Protein AF-0000000078663277 (afdb_homodimer)

Nearest PDB structures (foldseek):
  4ivn-assembly1_A  TM=9.459E-01  e=1.682E-20  Vibrio vulnificus YJ016
  4ivn-assembly1_B  TM=9.449E-01  e=7.592E-20  Vibrio vulnificus YJ016
  8k3b-assembly1_A  TM=6.943E-01  e=2.162E-20  Pseudomonas aeruginosa
  7en7-assembly1_A  TM=9.445E-01  e=4.829E-14  Escherichia coli K-12
  7en6-assembly1_C  TM=9.580E-01  e=7.653E-13  Escherichia coli

Organism: Novosphingobium aromaticivorans (strain ATCC 700278 / DSM 12444 / CCUG 56034 / CIP 105152 / NBRC 16084 / F199) (NCBI:txid279238)

Radius of gyration: 26.11 Å; Cα contacts (8 Å, |Δi|>4): 1092; chains: 2; bounding box: 52×94×84 Å

Solvent-accessible surface area (backbone atoms only — not comparable to full-atom values): 29978 Å² total; per-residue (Å²): 133,85,82,76,79,77,76,73,76,67,78,66,75,58,61,64,48,84,60,42,62,59,52,47,63,70,45,42,87,79,44,53,74,69,44,32,48,49,45,52,48,45,68,73,36,45,73,57,49,32,57,46,40,65,46,43,52,14,58,75,59,73,49,48,56,65,54,50,36,49,42,27,41,74,73,63,28,80,15,48,37,34,48,30,50,20,44,29,69,70,72,45,60,63,50,31,61,69,36,70,87,53,53,80,82,54,46,60,54,52,43,43,51,52,46,45,51,48,42,40,47,16,38,54,45,13,58,76,60,40,48,44,67,39,52,50,50,47,39,53,48,52,71,70,24,75,33,36,41,30,34,16,51,79,86,28,24,36,56,28,49,46,48,34,53,52,38,48,45,46,68,43,56,58,45,64,40,61,50,64,68,55,30,41,55,55,19,54,67,38,28,72,49,26,19,34,44,37,41,34,61,73,28,40,42,49,59,62,37,50,22,42,39,36,18,36,75,35,42,20,48,28,35,29,40,26,41,64,76,54,32,68,35,59,82,41,39,79,32,65,47,36,29,33,39,79,54,33,45,59,31,94,76,44,74,40,41,53,47,29,49,51,45,53,49,49,25,49,52,40,47,42,30,53,75,41,39,70,62,14,45,51,34,38,52,52,50,48,52,64,50,32,76,50,34,79,132,86,80,75,79,77,76,73,75,67,78,66,76,55,58,64,48,83,59,42,64,60,52,45,62,71,46,41,85,79,44,54,72,67,43,33,48,48,47,51,47,44,65,76,36,45,72,57,50,28,45,46,41,64,46,44,52,14,58,75,59,73,48,47,56,67,53,50,36,50,42,27,42,74,75,63,28,79,15,47,38,33,49,28,48,20,45,34,69,72,73,45,62,65,48,34,63,69,37,80,85,53,56,79,81,55,48,60,54,51,44,42,51,53,45,46,49,48,42,39,49,15,40,54,45,13,59,75,61,42,49,45,68,41,52,50,51,47,41,53,48,52,70,70,24,75,34,35,42,28,34,16,51,78,86,27,25,36,54,29,50,46,51,33,55,52,39,47,44,44,66,43,54,58,47,65,39,61,49,62,69,57,30,41,55,54,19,53,66,38,28,72,49,26,18,34,42,36,41,33,62,73,27,38,42,49,60,62,37,50,21,42,39,36,16,35,74,36,44,21,48,27,36,30,39,26,41,65,75,55,33,68,35,59,82,39,38,78,30,66,47,36,29,35,44,80,48,44,40,64,28,96,71,42,74,40,41,54,48,29,49,51,45,53,46,50,26,50,51,42,48,44,32,53,74,41,39,70,62,15,44,51,34,37,52,52,50,48,53,63,51,31,75,51,35,78

Structure (mmCIF, N/CA/C/O backbone):
data_AF-0000000078663277-model_v1
#
loop_
_entity.id
_entity.type
_entity.pdbx_description
1 polymer 'Transcriptional regulator, RpiR family'
#
loop_
_atom_site.group_PDB
_atom_site.id
_atom_site.type_symbol
_atom_site.label_atom_id
_atom_site.label_alt_id
_atom_site.label_comp_id
_atom_site.label_asym_id
_atom_site.label_entity_id
_atom_site.label_seq_id
_atom_site.pdbx_PDB_ins_code
_atom_site.Cartn_x
_atom_site.Cartn_y
_atom_site.Cartn_z
_atom_site.occupancy
_atom_site.B_iso_or_equiv
_atom_site.auth_seq_id
_atom_site.auth_comp_id
_atom_site.auth_asym_id
_atom_site.auth_atom_id
_atom_site.pdbx_PDB_model_num
ATOM 1 N N . MET A 1 1 ? 18.375 -52.562 22.281 1 30.2 1 MET A N 1
ATOM 2 C CA . MET A 1 1 ? 17.562 -52.25 21.109 1 30.2 1 MET A CA 1
ATOM 3 C C . MET A 1 1 ? 18.141 -51.062 20.344 1 30.2 1 MET A C 1
ATOM 5 O O . MET A 1 1 ? 18.422 -50 20.938 1 30.2 1 MET A O 1
ATOM 9 N N . PRO A 1 2 ? 18.781 -51.188 19.109 1 35.78 2 PRO A N 1
ATOM 10 C CA . PRO A 1 2 ? 19.547 -50.188 18.359 1 35.78 2 PRO A CA 1
ATOM 11 C C . PRO A 1 2 ? 18.688 -49 17.938 1 35.78 2 PRO A C 1
ATOM 13 O O . PRO A 1 2 ? 17.469 -49.125 17.781 1 35.78 2 PRO A O 1
ATOM 16 N N . SER A 1 3 ? 19.016 -47.75 18.422 1 39.09 3 SER A N 1
ATOM 17 C CA . SER A 1 3 ? 18.406 -46.469 18.156 1 39.09 3 SER A CA 1
ATOM 18 C C . SER A 1 3 ? 18.297 -46.219 16.656 1 39.09 3 SER A C 1
ATOM 20 O O . SER A 1 3 ? 19.266 -46.375 15.914 1 39.09 3 SER A O 1
ATOM 22 N N . SER A 1 4 ? 17.109 -46.438 16.031 1 37.72 4 SER A N 1
ATOM 23 C CA . SER A 1 4 ? 16.797 -46.219 14.625 1 37.72 4 SER A CA 1
ATOM 24 C C . SER A 1 4 ? 17.234 -44.844 14.172 1 37.72 4 SER A C 1
ATOM 26 O O . SER A 1 4 ? 16.953 -43.844 14.844 1 37.72 4 SER A O 1
ATOM 28 N N . PRO A 1 5 ? 18.25 -44.688 13.258 1 37.78 5 PRO A N 1
ATOM 29 C CA . PRO A 1 5 ? 18.75 -43.406 12.758 1 37.78 5 PRO A CA 1
ATOM 30 C C . PRO A 1 5 ? 17.625 -42.531 12.18 1 37.78 5 PRO A C 1
ATOM 32 O O . PRO A 1 5 ? 16.719 -43.062 11.523 1 37.78 5 PRO A O 1
ATOM 35 N N . GLN A 1 6 ? 17.125 -41.5 12.891 1 34.06 6 GLN A N 1
ATOM 36 C CA . GLN A 1 6 ? 16.234 -40.469 12.383 1 34.06 6 GLN A CA 1
ATOM 37 C C . GLN A 1 6 ? 16.719 -39.938 11.039 1 34.06 6 GLN A C 1
ATOM 39 O O . GLN A 1 6 ? 17.828 -39.406 10.938 1 34.06 6 GLN A O 1
ATOM 44 N N . SER A 1 7 ? 16.391 -40.594 9.914 1 33.47 7 SER A N 1
ATOM 45 C CA . SER A 1 7 ? 16.609 -40.031 8.586 1 33.47 7 SER A CA 1
ATOM 46 C C . SER A 1 7 ? 16.25 -38.562 8.531 1 33.47 7 SER A C 1
ATOM 48 O O . SER A 1 7 ? 15.109 -38.156 8.812 1 33.47 7 SER A O 1
ATOM 50 N N . SER A 1 8 ? 17.141 -37.656 8.836 1 34.34 8 SER A N 1
ATOM 51 C CA . SER A 1 8 ? 17.031 -36.25 8.547 1 34.34 8 SER A CA 1
ATOM 52 C C . SER A 1 8 ? 16.547 -36 7.117 1 34.34 8 SER A C 1
ATOM 54 O O . SER A 1 8 ? 17.25 -36.312 6.156 1 34.34 8 SER A O 1
ATOM 56 N N . VAL A 1 9 ? 15.344 -36.25 6.844 1 35.38 9 VAL A N 1
ATOM 57 C CA . VAL A 1 9 ? 14.773 -35.719 5.617 1 35.38 9 VAL A CA 1
ATOM 58 C C . VAL A 1 9 ? 15.352 -34.312 5.355 1 35.38 9 VAL A C 1
ATOM 60 O O . VAL A 1 9 ? 15.016 -33.344 6.055 1 35.38 9 VAL A O 1
ATOM 63 N N . THR A 1 10 ? 16.594 -34.156 5.082 1 33.97 10 THR A N 1
ATOM 64 C CA . THR A 1 10 ? 17.094 -32.906 4.516 1 33.97 10 THR A CA 1
ATOM 65 C C . THR A 1 10 ? 16.141 -32.375 3.439 1 33.97 10 THR A C 1
ATOM 67 O O . THR A 1 10 ? 15.984 -33 2.389 1 33.97 10 THR A O 1
ATOM 70 N N . GLU A 1 11 ? 15 -31.906 3.732 1 40.53 11 GLU A N 1
ATOM 71 C CA . GLU A 1 11 ? 14.266 -31.109 2.752 1 40.53 11 GLU A CA 1
ATOM 72 C C . GLU A 1 11 ? 15.211 -30.359 1.823 1 40.53 11 GLU A C 1
ATOM 74 O O . GLU A 1 11 ? 15.859 -29.391 2.234 1 40.53 11 GLU A O 1
ATOM 79 N N . THR A 1 12 ? 16.062 -31.031 1.126 1 40.34 12 THR A N 1
ATOM 80 C CA . THR A 1 12 ? 16.984 -30.469 0.141 1 40.34 12 THR A CA 1
ATOM 81 C C . THR A 1 12 ? 16.344 -29.328 -0.63 1 40.34 12 THR A C 1
ATOM 83 O O . THR A 1 12 ? 15.281 -29.516 -1.242 1 40.34 12 THR A O 1
ATOM 86 N N . ALA A 1 13 ? 16.469 -28.156 -0.242 1 49.16 13 ALA A N 1
ATOM 87 C CA . ALA A 1 13 ? 16.156 -26.938 -0.988 1 49.16 13 ALA A CA 1
ATOM 88 C C . ALA A 1 13 ? 16.375 -27.141 -2.484 1 49.16 13 ALA A C 1
ATOM 90 O O . ALA A 1 13 ? 17.516 -27.375 -2.924 1 49.16 13 ALA A O 1
ATOM 91 N N . HIS A 1 14 ? 15.492 -27.688 -3.174 1 57.72 14 HIS A N 1
ATOM 92 C CA . HIS A 1 14 ? 15.648 -27.797 -4.621 1 57.72 14 HIS A CA 1
ATOM 93 C C . HIS A 1 14 ? 15.961 -26.438 -5.246 1 57.72 14 HIS A C 1
ATOM 95 O O . HIS A 1 14 ? 15.219 -25.469 -5.055 1 57.72 14 HIS A O 1
ATOM 101 N N . LEU A 1 15 ? 17.219 -26.109 -5.324 1 60.31 15 LEU A N 1
ATOM 102 C CA . LEU A 1 15 ? 17.75 -24.922 -5.992 1 60.31 15 LEU A CA 1
ATOM 103 C C . LEU A 1 15 ? 17.344 -24.891 -7.461 1 60.31 15 LEU A C 1
ATOM 105 O O . LEU A 1 15 ? 17.156 -25.953 -8.078 1 60.31 15 LEU A O 1
ATOM 109 N N . PRO A 1 16 ? 17.031 -23.641 -7.898 1 65.81 16 PRO A N 1
ATOM 110 C CA . PRO A 1 16 ? 16.875 -23.562 -9.352 1 65.81 16 PRO A CA 1
ATOM 111 C C . PRO A 1 16 ? 18.016 -24.234 -10.109 1 65.81 16 PRO A C 1
ATOM 113 O O . PRO A 1 16 ? 19.141 -24.312 -9.602 1 65.81 16 PRO A O 1
ATOM 116 N N . VAL A 1 17 ? 17.641 -25.016 -11.086 1 69.19 17 VAL A N 1
ATOM 117 C CA . VAL A 1 17 ? 18.625 -25.75 -11.859 1 69.19 17 VAL A CA 1
ATOM 118 C C . VAL A 1 17 ? 19.094 -24.922 -13.047 1 69.19 17 VAL A C 1
ATOM 120 O O . VAL A 1 17 ? 18.297 -24.203 -13.648 1 69.19 17 VAL A O 1
ATOM 123 N N . GLU A 1 18 ? 20.359 -24.922 -13.172 1 76.31 18 GLU A N 1
ATOM 124 C CA . GLU A 1 18 ? 20.906 -24.328 -14.391 1 76.31 18 GLU A CA 1
ATOM 125 C C . GLU A 1 18 ? 20.547 -25.156 -15.625 1 76.31 18 GLU A C 1
ATOM 127 O O . GLU A 1 18 ? 20.453 -26.391 -15.547 1 76.31 18 GLU A O 1
ATOM 132 N N . ASN A 1 19 ? 20.156 -24.531 -16.719 1 81.5 19 ASN A N 1
ATOM 133 C CA . ASN A 1 19 ? 19.906 -25.172 -18 1 81.5 19 ASN A CA 1
ATOM 134 C C . ASN A 1 19 ? 18.625 -26.016 -17.984 1 81.5 19 ASN A C 1
ATOM 136 O O . ASN A 1 19 ? 18.641 -27.172 -18.359 1 81.5 19 ASN A O 1
ATOM 140 N N . ALA A 1 20 ? 17.625 -25.422 -17.375 1 85.81 20 ALA A N 1
ATOM 141 C CA . ALA A 1 20 ? 16.344 -26.109 -17.25 1 85.81 20 ALA A CA 1
ATOM 142 C C . ALA A 1 20 ? 15.812 -26.531 -18.625 1 85.81 20 ALA A C 1
ATOM 144 O O . ALA A 1 20 ? 15.344 -27.656 -18.797 1 85.81 20 ALA A O 1
ATOM 145 N N . LEU A 1 21 ? 15.945 -25.703 -19.547 1 88.56 21 LEU A N 1
ATOM 146 C CA . LEU A 1 21 ? 15.43 -26 -20.875 1 88.56 21 LEU A CA 1
ATOM 147 C C . LEU A 1 21 ? 16.141 -27.188 -21.5 1 88.56 21 LEU A C 1
ATOM 149 O O . LEU A 1 21 ? 15.508 -28.078 -22.078 1 88.56 21 LEU A O 1
ATOM 153 N N . THR A 1 22 ? 17.469 -27.203 -21.297 1 86.5 22 THR A N 1
ATOM 154 C CA . THR A 1 22 ? 18.266 -28.297 -21.828 1 86.5 22 THR A CA 1
ATOM 155 C C . THR A 1 22 ? 17.891 -29.609 -21.141 1 86.5 22 THR A C 1
ATOM 157 O O . THR A 1 22 ? 17.781 -30.656 -21.797 1 86.5 22 THR A O 1
ATOM 160 N N . ARG A 1 23 ? 17.656 -29.516 -19.875 1 85.94 23 ARG A N 1
ATOM 161 C CA . ARG A 1 23 ? 17.281 -30.688 -19.094 1 85.94 23 ARG A CA 1
ATOM 162 C C . ARG A 1 23 ? 15.93 -31.234 -19.562 1 85.94 23 ARG A C 1
ATOM 164 O O . ARG A 1 23 ? 15.75 -32.438 -19.688 1 85.94 23 ARG A O 1
ATOM 171 N N . ILE A 1 24 ? 15.031 -30.359 -19.844 1 90.75 24 ILE A N 1
ATOM 172 C CA . ILE A 1 24 ? 13.688 -30.75 -20.281 1 90.75 24 ILE A CA 1
ATOM 173 C C . ILE A 1 24 ? 1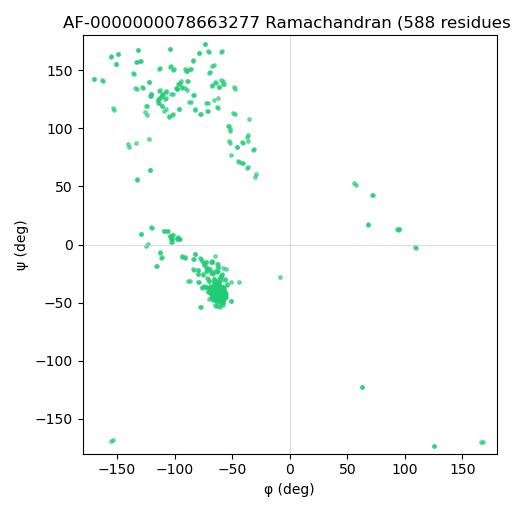3.758 -31.391 -21.656 1 90.75 24 ILE A C 1
ATOM 175 O O . ILE A 1 24 ? 13.156 -32.438 -21.906 1 90.75 24 ILE A O 1
ATOM 179 N N . ARG A 1 25 ? 14.523 -30.859 -22.516 1 89.19 25 ARG A N 1
ATOM 180 C CA . ARG A 1 25 ? 14.672 -31.375 -23.875 1 89.19 25 ARG A CA 1
ATOM 181 C C . ARG A 1 25 ? 15.281 -32.781 -23.875 1 89.19 25 ARG A C 1
ATOM 183 O O . ARG A 1 25 ? 14.875 -33.625 -24.656 1 89.19 25 ARG A O 1
ATOM 190 N N . SER A 1 26 ? 16.219 -32.938 -22.969 1 86.94 26 SER A N 1
ATOM 191 C CA . SER A 1 26 ? 16.922 -34.219 -22.875 1 86.94 26 SER A CA 1
ATOM 192 C C . SER A 1 26 ? 16.016 -35.312 -22.312 1 86.94 26 SER A C 1
ATOM 194 O O . SER A 1 26 ? 16.156 -36.469 -22.672 1 86.94 26 SER A O 1
ATOM 196 N N . ALA A 1 27 ? 15.133 -34.906 -21.516 1 87 27 ALA A N 1
ATOM 197 C CA . ALA A 1 27 ? 14.289 -35.875 -20.812 1 87 27 ALA A CA 1
ATOM 198 C C . ALA A 1 27 ? 13.016 -36.188 -21.609 1 87 27 ALA A C 1
ATOM 200 O O . ALA A 1 27 ? 12.32 -37.156 -21.359 1 87 27 ALA A O 1
ATOM 201 N N . LEU A 1 28 ? 12.711 -35.438 -22.625 1 87.25 28 LEU A N 1
ATOM 202 C CA . LEU A 1 28 ? 11.453 -35.438 -23.359 1 87.25 28 LEU A CA 1
ATOM 203 C C . LEU A 1 28 ? 11.148 -36.812 -23.922 1 87.25 28 LEU A C 1
ATOM 205 O O . LEU A 1 28 ? 10.039 -37.312 -23.766 1 87.25 28 LEU A O 1
ATOM 209 N N . PRO A 1 29 ? 12.133 -37.625 -24.391 1 84.94 29 PRO A N 1
ATOM 210 C CA . PRO A 1 29 ? 11.852 -38.938 -25.016 1 84.94 29 PRO A CA 1
ATOM 211 C C . PRO A 1 29 ? 11.398 -39.969 -24 1 84.94 29 PRO A C 1
ATOM 213 O O . PRO A 1 29 ? 10.75 -40.969 -24.375 1 84.94 29 PRO A O 1
ATOM 216 N N . GLN A 1 30 ? 11.68 -39.781 -22.75 1 89.31 30 GLN A N 1
ATOM 217 C CA . GLN A 1 30 ? 11.398 -40.781 -21.734 1 89.31 30 GLN A CA 1
ATOM 218 C C . GLN A 1 30 ? 10.156 -40.406 -20.922 1 89.31 30 GLN A C 1
ATOM 220 O O . GLN A 1 30 ? 9.734 -41.156 -20.031 1 89.31 30 GLN A O 1
ATOM 225 N N . MET A 1 31 ? 9.492 -39.344 -21.328 1 89.69 31 MET A N 1
ATOM 226 C CA . MET A 1 31 ? 8.391 -38.844 -20.516 1 89.69 31 MET A CA 1
ATOM 227 C C . MET A 1 31 ? 7.07 -39.469 -20.922 1 89.69 31 MET A C 1
ATOM 229 O O . MET A 1 31 ? 6.91 -39.938 -22.062 1 89.69 31 MET A O 1
ATOM 233 N N . SER A 1 32 ? 6.195 -39.562 -19.906 1 91.31 32 SER A N 1
ATOM 234 C CA . SER A 1 32 ? 4.82 -39.969 -20.203 1 91.31 32 SER A CA 1
ATOM 235 C C . SER A 1 32 ? 4.164 -39 -21.172 1 91.31 32 SER A C 1
ATOM 237 O O . SER A 1 32 ? 4.699 -37.906 -21.438 1 91.31 32 SER A O 1
ATOM 239 N N . LYS A 1 33 ? 3.045 -39.406 -21.734 1 91.69 33 LYS A N 1
ATOM 240 C CA . LYS A 1 33 ? 2.336 -38.594 -22.703 1 91.69 33 LYS A CA 1
ATOM 241 C C . LYS A 1 33 ? 1.997 -37.219 -22.125 1 91.69 33 LYS A C 1
ATOM 243 O O . LYS A 1 33 ? 2.221 -36.188 -22.766 1 91.69 33 LYS A O 1
ATOM 248 N N . THR A 1 34 ? 1.511 -37.25 -20.953 1 92.69 34 THR A N 1
ATOM 249 C CA . THR A 1 34 ? 1.124 -36 -20.312 1 92.69 34 THR A CA 1
ATOM 250 C C . THR A 1 34 ? 2.352 -35.125 -20.016 1 92.69 34 THR A C 1
ATOM 252 O O . THR A 1 34 ? 2.346 -33.906 -20.25 1 92.69 34 THR A O 1
ATOM 255 N N . ALA A 1 35 ? 3.357 -35.75 -19.484 1 93.69 35 ALA A N 1
ATOM 256 C CA . ALA A 1 35 ? 4.59 -35.031 -19.188 1 93.69 35 ALA A CA 1
ATOM 257 C C . ALA A 1 35 ? 5.219 -34.438 -20.453 1 93.69 35 ALA A C 1
ATOM 259 O O . ALA A 1 35 ? 5.773 -33.344 -20.438 1 93.69 35 ALA A O 1
ATOM 260 N N . ALA A 1 36 ? 5.125 -35.156 -21.531 1 93.44 36 ALA A N 1
ATOM 261 C CA . ALA A 1 36 ? 5.684 -34.719 -22.812 1 93.44 36 ALA A CA 1
ATOM 262 C C . ALA A 1 36 ? 4.945 -33.5 -23.328 1 93.44 36 ALA A C 1
ATOM 264 O O . ALA A 1 36 ? 5.559 -32.594 -23.922 1 93.44 36 ALA A O 1
ATOM 265 N N . LYS A 1 37 ? 3.713 -33.5 -23.141 1 94.62 37 LYS A N 1
ATOM 266 C CA . LYS A 1 37 ? 2.912 -32.344 -23.547 1 94.62 37 LYS A CA 1
ATOM 267 C C . LYS A 1 37 ? 3.307 -31.094 -22.766 1 94.62 37 LYS A C 1
ATOM 269 O O . LYS A 1 37 ? 3.438 -30.016 -23.328 1 94.62 37 LYS A O 1
ATOM 274 N N . ILE A 1 38 ? 3.441 -31.25 -21.469 1 95.81 38 ILE A N 1
ATOM 275 C CA . ILE A 1 38 ? 3.859 -30.141 -20.609 1 95.81 38 ILE A CA 1
ATOM 276 C C . ILE A 1 38 ? 5.246 -29.656 -21.031 1 95.81 38 ILE A C 1
ATOM 278 O O . ILE A 1 38 ? 5.449 -28.469 -21.25 1 95.81 38 ILE A O 1
ATOM 282 N N . ALA A 1 39 ? 6.164 -30.625 -21.203 1 94.19 39 ALA A N 1
ATOM 283 C CA . ALA A 1 39 ? 7.547 -30.328 -21.562 1 94.19 39 ALA A CA 1
ATOM 284 C C . ALA A 1 39 ? 7.613 -29.594 -22.906 1 94.19 39 ALA A C 1
ATOM 286 O O . ALA A 1 39 ? 8.359 -28.625 -23.047 1 94.19 39 ALA A O 1
ATOM 287 N N . ALA A 1 40 ? 6.863 -30.047 -23.875 1 93.69 40 ALA A N 1
ATOM 288 C CA . ALA A 1 40 ? 6.863 -29.453 -25.203 1 93.69 40 ALA A CA 1
ATOM 289 C C . ALA A 1 40 ? 6.434 -27.984 -25.141 1 93.69 40 ALA A C 1
ATOM 291 O O . ALA A 1 40 ? 7.055 -27.125 -25.766 1 93.69 40 ALA A O 1
ATOM 292 N N . TYR A 1 41 ? 5.457 -27.719 -24.391 1 94.81 41 TYR A N 1
ATOM 293 C CA . TYR A 1 41 ? 4.98 -26.344 -24.281 1 94.81 41 TYR A CA 1
ATOM 294 C C . TYR A 1 41 ? 6.008 -25.469 -23.562 1 94.81 41 TYR A C 1
ATOM 296 O O . TYR A 1 41 ? 6.258 -24.328 -23.984 1 94.81 41 TYR A O 1
ATOM 304 N N . VAL A 1 42 ? 6.531 -25.938 -22.484 1 94.31 42 VAL A N 1
ATOM 305 C CA . VAL A 1 42 ? 7.508 -25.203 -21.688 1 94.31 42 VAL A CA 1
ATOM 306 C C . VAL A 1 42 ? 8.703 -24.828 -22.562 1 94.31 42 VAL A C 1
ATOM 308 O O . VAL A 1 42 ? 9.188 -23.703 -22.531 1 94.31 42 VAL A O 1
ATOM 311 N N . VAL A 1 43 ? 9.156 -25.781 -23.359 1 92.25 43 VAL A N 1
ATOM 312 C CA . VAL A 1 43 ? 10.336 -25.578 -24.203 1 92.25 43 VAL A CA 1
ATOM 313 C C . VAL A 1 43 ? 10.008 -24.594 -25.328 1 92.25 43 VAL A C 1
ATOM 315 O O . VAL A 1 43 ? 10.836 -23.75 -25.688 1 92.25 43 VAL A O 1
ATOM 318 N N . GLU A 1 44 ? 8.82 -24.656 -25.859 1 92.62 44 GLU A N 1
ATOM 319 C CA . GLU A 1 44 ? 8.422 -23.828 -27 1 92.62 44 GLU A CA 1
ATOM 320 C C . GLU A 1 44 ? 8.062 -22.422 -26.547 1 92.62 44 GLU A C 1
ATOM 322 O O . GLU A 1 44 ? 8.242 -21.453 -27.297 1 92.62 44 GLU A O 1
ATOM 327 N N . HIS A 1 45 ? 7.512 -22.281 -25.312 1 92.88 45 HIS A N 1
ATOM 328 C CA . HIS A 1 45 ? 7.016 -20.984 -24.844 1 92.88 45 HIS A CA 1
ATOM 329 C C . HIS A 1 45 ? 7.52 -20.672 -23.438 1 92.88 45 HIS A C 1
ATOM 331 O O . HIS A 1 45 ? 6.727 -20.375 -22.547 1 92.88 45 HIS A O 1
ATOM 337 N N . PRO A 1 46 ? 8.844 -20.672 -23.25 1 89.56 46 PRO A N 1
ATOM 338 C CA . PRO A 1 46 ? 9.359 -20.484 -21.891 1 89.56 46 PRO A CA 1
ATOM 339 C C . PRO A 1 46 ? 9.016 -19.094 -21.328 1 89.56 46 PRO A C 1
ATOM 341 O O . PRO A 1 46 ? 8.719 -18.969 -20.141 1 89.56 46 PRO A O 1
ATOM 344 N N . ALA A 1 47 ? 8.961 -18.125 -22.156 1 83.75 47 ALA A N 1
ATOM 345 C CA . ALA A 1 47 ? 8.641 -16.766 -21.719 1 83.75 47 ALA A CA 1
ATOM 346 C C . ALA A 1 47 ? 7.203 -16.672 -21.219 1 83.75 47 ALA A C 1
ATOM 348 O O . ALA A 1 47 ? 6.922 -16 -20.234 1 83.75 47 ALA A O 1
ATOM 349 N N . ASP A 1 48 ? 6.312 -17.375 -21.875 1 87.06 48 ASP A N 1
ATOM 350 C CA . ASP A 1 48 ? 4.91 -17.406 -21.469 1 87.06 48 ASP A CA 1
ATOM 351 C C . ASP A 1 48 ? 4.742 -18.125 -20.141 1 87.06 48 ASP A C 1
ATOM 353 O O . ASP A 1 48 ? 3.982 -17.672 -19.281 1 87.06 48 ASP A O 1
ATOM 357 N N . VAL A 1 49 ? 5.453 -19.188 -20.016 1 88.44 49 VAL A N 1
ATOM 358 C CA . VAL A 1 49 ? 5.316 -20.031 -18.828 1 88.44 49 VAL A CA 1
ATOM 359 C C . VAL A 1 49 ? 5.746 -19.266 -17.594 1 88.44 49 VAL A C 1
ATOM 361 O O . VAL A 1 49 ? 5.129 -19.391 -16.531 1 88.44 49 VAL A O 1
ATOM 364 N N . VAL A 1 50 ? 6.738 -18.516 -17.719 1 84.94 50 VAL A N 1
ATOM 365 C CA . VAL A 1 50 ? 7.258 -17.75 -16.594 1 84.94 50 VAL A CA 1
ATOM 366 C C . VAL A 1 50 ? 6.168 -16.828 -16.062 1 84.94 50 VAL A C 1
ATOM 368 O O . VAL A 1 50 ? 6.098 -16.578 -14.852 1 84.94 50 VAL A O 1
ATOM 371 N N . GLY A 1 51 ? 5.258 -16.469 -16.859 1 79.19 51 GLY A N 1
ATOM 372 C CA . GLY A 1 51 ? 4.227 -15.516 -16.453 1 79.19 51 GLY A CA 1
ATOM 373 C C . GLY A 1 51 ? 2.902 -16.188 -16.141 1 79.19 51 GLY A C 1
ATOM 374 O O . GLY A 1 51 ? 1.935 -15.508 -15.773 1 79.19 51 GLY A O 1
ATOM 375 N N . MET A 1 52 ? 2.895 -17.453 -16.188 1 84 52 MET A N 1
ATOM 376 C CA . MET A 1 52 ? 1.627 -18.156 -16.031 1 84 52 MET A CA 1
ATOM 377 C C . MET A 1 52 ? 1.49 -18.75 -14.641 1 84 52 MET A C 1
ATOM 379 O O . MET A 1 52 ? 2.488 -18.953 -13.945 1 84 52 MET A O 1
ATOM 383 N N . SER A 1 53 ? 0.264 -18.906 -14.234 1 84.19 53 SER A N 1
ATOM 384 C CA . SER A 1 53 ? 0.013 -19.719 -13.047 1 84.19 53 SER A CA 1
ATOM 385 C C . SER A 1 53 ? 0.06 -21.203 -13.375 1 84.19 53 SER A C 1
ATOM 387 O O . SER A 1 53 ? -0.002 -21.594 -14.547 1 84.19 53 SER A O 1
ATOM 389 N N . ILE A 1 54 ? 0.166 -22.031 -12.328 1 86.88 54 ILE A N 1
ATOM 390 C CA . ILE A 1 54 ? 0.142 -23.484 -12.523 1 86.88 54 ILE A CA 1
ATOM 391 C C . ILE A 1 54 ? -1.204 -23.906 -13.109 1 86.88 54 ILE A C 1
ATOM 393 O O . ILE A 1 54 ? -1.271 -24.812 -13.938 1 86.88 54 ILE A O 1
ATOM 397 N N . THR A 1 55 ? -2.254 -23.188 -12.734 1 88.06 55 THR A N 1
ATOM 398 C CA . THR A 1 55 ? -3.598 -23.484 -13.219 1 88.06 55 THR A CA 1
ATOM 399 C C . THR A 1 55 ? -3.711 -23.172 -14.711 1 88.06 55 THR A C 1
ATOM 401 O O . THR A 1 55 ? -4.293 -23.953 -15.469 1 88.06 55 THR A O 1
ATOM 404 N N . ASP A 1 56 ? -3.104 -22.047 -15.133 1 88.88 56 ASP A N 1
ATOM 405 C CA . ASP A 1 56 ? -3.121 -21.688 -16.547 1 88.88 56 ASP A CA 1
ATOM 406 C C . ASP A 1 56 ? -2.367 -22.703 -17.391 1 88.88 56 ASP A C 1
ATOM 408 O O . ASP A 1 56 ? -2.852 -23.125 -18.438 1 88.88 56 ASP A O 1
ATOM 412 N N . LEU A 1 57 ? -1.191 -23.078 -16.922 1 91.19 57 LEU A N 1
ATOM 413 C CA . LEU A 1 57 ? -0.403 -24.047 -17.656 1 91.19 57 LEU A CA 1
ATOM 414 C C . LEU A 1 57 ? -1.133 -25.391 -17.75 1 91.19 57 LEU A C 1
ATOM 416 O O . LEU A 1 57 ? -1.21 -26 -18.812 1 91.19 57 LEU A O 1
ATOM 420 N N . ALA A 1 58 ? -1.69 -25.812 -16.609 1 93 58 ALA A N 1
ATOM 421 C CA . ALA A 1 58 ? -2.432 -27.078 -16.562 1 93 58 ALA A CA 1
ATOM 422 C C . ALA A 1 58 ? -3.582 -27.062 -17.562 1 93 58 ALA A C 1
ATOM 424 O O . ALA A 1 58 ? -3.762 -28.031 -18.312 1 93 58 ALA A O 1
ATOM 425 N N . ALA A 1 59 ? -4.285 -26 -17.609 1 91.94 59 ALA A N 1
ATOM 426 C CA . ALA A 1 59 ? -5.43 -25.875 -18.516 1 91.94 59 ALA A CA 1
ATOM 427 C C . ALA A 1 59 ? -4.988 -25.875 -19.969 1 91.94 59 ALA A C 1
ATOM 429 O O . ALA A 1 59 ? -5.621 -26.5 -20.812 1 91.94 59 ALA A O 1
ATOM 430 N N . LEU A 1 60 ? -3.943 -25.203 -20.281 1 91.69 60 LEU A N 1
ATOM 431 C CA . LEU A 1 60 ? -3.439 -25.016 -21.641 1 91.69 60 LEU A CA 1
ATOM 432 C C . LEU A 1 60 ? -2.998 -26.359 -22.234 1 91.69 60 LEU A C 1
ATOM 434 O O . LEU A 1 60 ? -3.166 -26.594 -23.422 1 91.69 60 LEU A O 1
ATOM 438 N N . VAL A 1 61 ? -2.404 -27.219 -21.406 1 93.94 61 VAL A N 1
ATOM 439 C CA . VAL A 1 61 ? -1.864 -28.484 -21.906 1 93.94 61 VAL A CA 1
ATOM 440 C C . VAL A 1 61 ? -2.826 -29.625 -21.578 1 93.94 61 VAL A C 1
ATOM 442 O O . VAL A 1 61 ? -2.48 -30.797 -21.734 1 93.94 61 VAL A O 1
ATOM 445 N N . ASP A 1 62 ? -4.035 -29.266 -21.062 1 93.81 62 ASP A N 1
ATOM 446 C CA . ASP A 1 62 ? -5.082 -30.234 -20.734 1 93.81 62 ASP A CA 1
ATOM 447 C C . ASP A 1 62 ? -4.574 -31.281 -19.734 1 93.81 62 ASP A C 1
ATOM 449 O O . ASP A 1 62 ? -4.656 -32.469 -20 1 93.81 62 ASP A O 1
ATOM 453 N N . ALA A 1 63 ? -4.016 -30.844 -18.672 1 94.19 63 ALA A N 1
ATOM 454 C CA . ALA A 1 63 ? -3.51 -31.672 -17.578 1 94.19 63 ALA A CA 1
ATOM 455 C C . ALA A 1 63 ? -3.986 -31.141 -16.219 1 94.19 63 ALA A C 1
ATOM 457 O O . ALA A 1 63 ? -4.586 -30.062 -16.156 1 94.19 63 ALA A O 1
ATOM 458 N N . SER A 1 64 ? -3.824 -31.906 -15.211 1 91.94 64 SER A N 1
ATOM 459 C CA . SER A 1 64 ? -4.133 -31.453 -13.859 1 91.94 64 SER A CA 1
ATOM 460 C C . SER A 1 64 ? -2.961 -30.672 -13.258 1 91.94 64 SER A C 1
ATOM 462 O O . SER A 1 64 ? -1.822 -30.812 -13.703 1 91.94 64 SER A O 1
ATOM 464 N N . GLU A 1 65 ? -3.238 -29.875 -12.289 1 91.44 65 GLU A N 1
ATOM 465 C CA . GLU A 1 65 ? -2.174 -29.203 -11.555 1 91.44 65 GLU A CA 1
ATOM 466 C C . GLU A 1 65 ? -1.214 -30.203 -10.922 1 91.44 65 GLU A C 1
ATOM 468 O O . GLU A 1 65 ? -0.006 -29.969 -10.867 1 91.44 65 GLU A O 1
ATOM 473 N N . GLY A 1 66 ? -1.786 -31.297 -10.477 1 91.25 66 GLY A N 1
ATOM 474 C CA . GLY A 1 66 ? -0.958 -32.375 -9.945 1 91.25 66 GLY A CA 1
ATOM 475 C C . GLY A 1 66 ? 0.023 -32.938 -10.961 1 91.25 66 GLY A C 1
ATOM 476 O O . GLY A 1 66 ? 1.18 -33.188 -10.633 1 91.25 66 GLY A O 1
ATOM 477 N N . SER A 1 67 ? -0.398 -33.062 -12.195 1 93.56 67 SER A N 1
ATOM 478 C CA . SER A 1 67 ? 0.465 -33.562 -13.266 1 93.56 67 SER A CA 1
ATOM 479 C C . SER A 1 67 ? 1.614 -32.594 -13.531 1 93.56 67 SER A C 1
ATOM 481 O O . SER A 1 67 ? 2.734 -33.031 -13.828 1 93.56 67 SER A O 1
ATOM 483 N N . VAL A 1 68 ? 1.3 -31.312 -13.43 1 94.5 68 VAL A N 1
ATOM 484 C CA . VAL A 1 68 ? 2.336 -30.297 -13.633 1 94.5 68 VAL A CA 1
ATOM 485 C C . VAL A 1 68 ? 3.375 -30.391 -12.516 1 94.5 68 VAL A C 1
ATOM 487 O O . VAL A 1 68 ? 4.578 -30.328 -12.766 1 94.5 68 VAL A O 1
ATOM 490 N N . ILE A 1 69 ? 2.908 -30.578 -11.289 1 91.31 69 ILE A N 1
ATOM 491 C CA . ILE A 1 69 ? 3.807 -30.703 -10.148 1 91.31 69 ILE A CA 1
ATOM 492 C C . ILE A 1 69 ? 4.672 -31.953 -10.312 1 91.31 69 ILE A C 1
ATOM 494 O O . ILE A 1 69 ? 5.883 -31.906 -10.078 1 91.31 69 ILE A O 1
ATOM 498 N N . ASN A 1 70 ? 4.047 -33.031 -10.719 1 91.31 70 ASN A N 1
ATOM 499 C CA . ASN A 1 70 ? 4.77 -34.281 -10.93 1 91.31 70 ASN A CA 1
ATOM 500 C C . ASN A 1 70 ? 5.816 -34.156 -12.031 1 91.31 70 ASN A C 1
ATOM 502 O O . ASN A 1 70 ? 6.914 -34.688 -11.922 1 91.31 70 ASN A O 1
ATOM 506 N N . PHE A 1 71 ? 5.5 -33.469 -13.047 1 93.44 71 PHE A N 1
ATOM 507 C CA . PHE A 1 71 ? 6.449 -33.188 -14.117 1 93.44 71 PHE A CA 1
ATOM 508 C C . PHE A 1 71 ? 7.668 -32.438 -13.578 1 93.44 71 PHE A C 1
ATOM 510 O O . PHE A 1 71 ? 8.805 -32.844 -13.844 1 93.44 71 PHE A O 1
ATOM 517 N N . CYS A 1 72 ? 7.383 -31.344 -12.844 1 91.06 72 CYS A N 1
ATOM 518 C CA . CYS A 1 72 ? 8.484 -30.578 -12.281 1 91.06 72 CYS A CA 1
ATOM 519 C C . CYS A 1 72 ? 9.391 -31.453 -11.43 1 91.06 72 CYS A C 1
ATOM 521 O O . CYS A 1 72 ? 10.617 -31.391 -11.562 1 91.06 72 CYS A O 1
ATOM 523 N N . ARG A 1 73 ? 8.805 -32.281 -10.656 1 87.19 73 ARG A N 1
ATOM 524 C CA . ARG A 1 73 ? 9.57 -33.188 -9.773 1 87.19 73 ARG A CA 1
ATOM 525 C C . ARG A 1 73 ? 10.383 -34.188 -10.586 1 87.19 73 ARG A C 1
ATOM 527 O O . ARG A 1 73 ? 11.508 -34.531 -10.211 1 87.19 73 ARG A O 1
ATOM 534 N N . SER A 1 74 ? 9.828 -34.656 -11.633 1 88.19 74 SER A N 1
ATOM 535 C CA . SER A 1 74 ? 10.484 -35.656 -12.469 1 88.19 74 SER A CA 1
ATOM 536 C C . SER A 1 74 ? 11.766 -35.094 -13.086 1 88.19 74 SER A C 1
ATOM 538 O O . SER A 1 74 ? 12.664 -35.875 -13.438 1 88.19 74 SER A O 1
ATOM 540 N N . ILE A 1 75 ? 11.812 -33.844 -13.18 1 87.44 75 ILE A N 1
ATOM 541 C CA . ILE A 1 75 ? 13.016 -33.25 -13.773 1 87.44 75 ILE A CA 1
ATOM 542 C C . ILE A 1 75 ? 13.867 -32.594 -12.68 1 87.44 75 ILE A C 1
ATOM 544 O O . ILE A 1 75 ? 14.703 -31.75 -12.969 1 87.44 75 ILE A O 1
ATOM 548 N N . GLY A 1 76 ? 13.508 -32.875 -11.414 1 83.69 76 GLY A N 1
ATOM 549 C CA . GLY A 1 76 ? 14.359 -32.5 -10.297 1 83.69 76 GLY A CA 1
ATOM 550 C C . GLY A 1 76 ? 13.992 -31.156 -9.695 1 83.69 76 GLY A C 1
ATOM 551 O O . GLY A 1 76 ? 14.781 -30.578 -8.945 1 83.69 76 GLY A O 1
ATOM 552 N N . LEU A 1 77 ? 12.859 -30.672 -10.086 1 86.75 77 LEU A N 1
ATOM 553 C CA . LEU A 1 77 ? 12.438 -29.375 -9.539 1 86.75 77 LEU A CA 1
ATOM 554 C C . LEU A 1 77 ? 11.422 -29.578 -8.422 1 86.75 77 LEU A C 1
ATOM 556 O O . LEU A 1 77 ? 10.664 -30.547 -8.422 1 86.75 77 LEU A O 1
ATOM 560 N N . GLY A 1 78 ? 11.422 -28.625 -7.477 1 82.69 78 GLY A N 1
ATOM 561 C CA . GLY A 1 78 ? 10.555 -28.734 -6.312 1 82.69 78 GLY A CA 1
ATOM 562 C C . GLY A 1 78 ? 9.102 -28.406 -6.621 1 82.69 78 GLY A C 1
ATOM 563 O O . GLY A 1 78 ? 8.211 -28.734 -5.84 1 82.69 78 GLY A O 1
ATOM 564 N N . GLY A 1 79 ? 8.852 -27.797 -7.77 1 86.75 79 GLY A N 1
ATOM 565 C CA . GLY A 1 79 ? 7.504 -27.406 -8.141 1 86.75 79 GLY A CA 1
ATOM 566 C C . GLY A 1 79 ? 7.469 -26.438 -9.312 1 86.75 79 GLY A C 1
ATOM 567 O O . GLY A 1 79 ? 8.477 -26.25 -10 1 86.75 79 GLY A O 1
ATOM 568 N N . PHE A 1 80 ? 6.309 -25.969 -9.461 1 88.62 80 PHE A N 1
ATOM 569 C CA . PHE A 1 80 ? 6.109 -25.109 -10.617 1 88.62 80 PHE A CA 1
ATOM 570 C C . PHE A 1 80 ? 6.848 -23.781 -10.445 1 88.62 80 PHE A C 1
ATOM 572 O O . PHE A 1 80 ? 7.371 -23.234 -11.414 1 88.62 80 PHE A O 1
ATOM 579 N N . GLN A 1 81 ? 6.883 -23.297 -9.227 1 84.81 81 GLN A N 1
ATOM 580 C CA . GLN A 1 81 ? 7.598 -22.047 -8.977 1 84.81 81 GLN A CA 1
ATOM 581 C C . GLN A 1 81 ? 9.086 -22.203 -9.273 1 84.81 81 GLN A C 1
ATOM 583 O O . GLN A 1 81 ? 9.719 -21.281 -9.797 1 84.81 81 GLN A O 1
ATOM 588 N N . HIS A 1 82 ? 9.609 -23.297 -8.922 1 84.81 82 HIS A N 1
ATOM 589 C CA . HIS A 1 82 ? 11.008 -23.562 -9.227 1 84.81 82 HIS A CA 1
ATOM 590 C C . HIS A 1 82 ? 11.25 -23.641 -10.727 1 84.81 82 HIS A C 1
ATOM 592 O O . HIS A 1 82 ? 12.289 -23.203 -11.219 1 84.81 82 HIS A O 1
ATOM 598 N N . LEU A 1 83 ? 10.312 -24.266 -11.406 1 88.62 83 LEU A N 1
ATOM 599 C CA . LEU A 1 83 ? 10.414 -24.312 -12.859 1 88.62 83 LEU A CA 1
ATOM 600 C C . LEU A 1 83 ? 10.453 -22.891 -13.445 1 88.62 83 LEU A C 1
ATOM 602 O O . LEU A 1 83 ? 11.32 -22.578 -14.258 1 88.62 83 LEU A O 1
ATOM 606 N N . LYS A 1 84 ? 9.562 -22.078 -13.008 1 87.5 84 LYS A N 1
ATOM 607 C CA . LYS A 1 84 ? 9.477 -20.703 -13.5 1 87.5 84 LYS A CA 1
ATOM 608 C C . LYS A 1 84 ? 10.773 -19.953 -13.227 1 87.5 84 LYS A C 1
ATOM 610 O O . LYS A 1 84 ? 11.266 -19.234 -14.102 1 87.5 84 LYS A O 1
ATOM 615 N N . LEU A 1 85 ? 11.25 -20.141 -12.094 1 83.44 85 LEU A N 1
ATOM 616 C CA . LEU A 1 85 ? 12.484 -19.453 -11.719 1 83.44 85 LEU A CA 1
ATOM 617 C C . LEU A 1 85 ? 13.648 -19.922 -12.586 1 83.44 85 LEU A C 1
ATOM 619 O O . LEU A 1 85 ? 14.469 -19.109 -13.016 1 83.44 85 LEU A O 1
ATOM 623 N N . SER A 1 86 ? 13.742 -21.188 -12.758 1 86 86 SER A N 1
ATOM 624 C CA . SER A 1 86 ? 14.805 -21.75 -13.586 1 86 86 SER A CA 1
ATOM 625 C C . SER A 1 86 ? 14.734 -21.234 -15.016 1 86 86 SER A C 1
ATOM 627 O O . SER A 1 86 ? 15.766 -20.906 -15.609 1 86 86 SER A O 1
ATOM 629 N N . LEU A 1 87 ? 13.547 -21.125 -15.539 1 88 87 LEU A N 1
ATOM 630 C CA . LEU A 1 87 ? 13.344 -20.594 -16.875 1 88 87 LEU A CA 1
ATOM 631 C C . LEU A 1 87 ? 13.703 -19.109 -16.938 1 88 87 LEU A C 1
ATOM 633 O O . LEU A 1 87 ? 14.359 -18.656 -17.875 1 88 87 LEU A O 1
ATOM 637 N N . ALA A 1 88 ? 13.266 -18.406 -15.945 1 83.69 88 ALA A N 1
ATOM 638 C CA . ALA A 1 88 ? 13.508 -16.969 -15.891 1 83.69 88 ALA A CA 1
ATOM 639 C C . ALA A 1 88 ? 15 -16.656 -15.891 1 83.69 88 ALA A C 1
ATOM 641 O O . ALA A 1 88 ? 15.445 -15.734 -16.562 1 83.69 88 ALA A O 1
ATOM 642 N N . GLN A 1 89 ? 15.719 -17.359 -15.141 1 81.31 89 GLN A N 1
ATOM 643 C CA . GLN A 1 89 ? 17.156 -17.141 -15.031 1 81.31 89 GLN A CA 1
ATOM 644 C C . GLN A 1 89 ? 17.844 -17.312 -16.391 1 81.31 89 GLN A C 1
ATOM 646 O O . GLN A 1 89 ? 18.875 -16.703 -16.656 1 81.31 89 GLN A O 1
ATOM 651 N N . GLU A 1 90 ? 17.188 -18.109 -17.172 1 82.12 90 GLU A N 1
ATOM 652 C CA . GLU A 1 90 ? 17.797 -18.406 -18.469 1 82.12 90 GLU A CA 1
ATOM 653 C C . GLU A 1 90 ? 17.391 -17.375 -19.516 1 82.12 90 GLU A C 1
ATOM 655 O O . GLU A 1 90 ? 18.156 -17.062 -20.422 1 82.12 90 GLU A O 1
ATOM 660 N N . ILE A 1 91 ? 16.266 -16.875 -19.391 1 81.62 91 ILE A N 1
ATOM 661 C CA . ILE A 1 91 ? 15.75 -16.141 -20.547 1 81.62 91 ILE A CA 1
ATOM 662 C C . ILE A 1 91 ? 15.578 -14.664 -20.188 1 81.62 91 ILE A C 1
ATOM 664 O O . ILE A 1 91 ? 15.438 -13.812 -21.062 1 81.62 91 ILE A O 1
ATOM 668 N N . VAL A 1 92 ? 15.539 -14.367 -18.922 1 78.5 92 VAL A N 1
ATOM 669 C CA . VAL A 1 92 ? 15.242 -13.008 -18.484 1 78.5 92 VAL A CA 1
ATOM 670 C C . VAL A 1 92 ? 16.531 -12.266 -18.172 1 78.5 92 VAL A C 1
ATOM 672 O O . VAL A 1 92 ? 17.453 -12.836 -17.562 1 78.5 92 VAL A O 1
ATOM 675 N N . GLN A 1 93 ? 16.562 -11.039 -18.672 1 82 93 GLN A N 1
ATOM 676 C CA . GLN A 1 93 ? 17.703 -10.203 -18.297 1 82 93 GLN A CA 1
ATOM 677 C C . GLN A 1 93 ? 17.688 -9.906 -16.797 1 82 93 GLN A C 1
ATOM 679 O O . GLN A 1 93 ? 16.625 -9.656 -16.219 1 82 93 GLN A O 1
ATOM 684 N N . PRO A 1 94 ? 18.812 -9.922 -16.188 1 81.38 94 PRO A N 1
ATOM 685 C CA . PRO A 1 94 ? 18.891 -9.727 -14.742 1 81.38 94 PRO A CA 1
ATOM 686 C C . PRO A 1 94 ? 18.219 -8.438 -14.273 1 81.38 94 PRO A C 1
ATOM 688 O O . PRO A 1 94 ? 17.609 -8.406 -13.203 1 81.38 94 PRO A O 1
ATOM 691 N N . VAL A 1 95 ? 18.312 -7.41 -15.094 1 84.88 95 VAL A N 1
ATOM 692 C CA . VAL A 1 95 ? 17.75 -6.117 -14.727 1 84.88 95 VAL A CA 1
ATOM 693 C C . VAL A 1 95 ? 16.234 -6.242 -14.555 1 84.88 95 VAL A C 1
ATOM 695 O O . VAL A 1 95 ? 15.641 -5.527 -13.75 1 84.88 95 VAL A O 1
ATOM 698 N N . HIS A 1 96 ? 15.641 -7.184 -15.133 1 84 96 HIS A N 1
ATOM 699 C CA . HIS A 1 96 ? 14.195 -7.34 -15.102 1 84 96 HIS A CA 1
ATOM 700 C C . HIS A 1 96 ? 13.734 -8.023 -13.82 1 84 96 HIS A C 1
ATOM 702 O O . HIS A 1 96 ? 12.539 -8.039 -13.516 1 84 96 HIS A O 1
ATOM 708 N N . PHE A 1 97 ? 14.711 -8.5 -13.047 1 81 97 PHE A N 1
ATOM 709 C CA . PHE A 1 97 ? 14.398 -8.953 -11.703 1 81 97 PHE A CA 1
ATOM 710 C C . PHE A 1 97 ? 14.172 -7.773 -10.766 1 81 97 PHE A C 1
ATOM 712 O O . PHE A 1 97 ? 13.516 -7.91 -9.727 1 81 97 PHE A O 1
ATOM 719 N N . ILE A 1 98 ? 14.797 -6.676 -11.164 1 82.38 98 ILE A N 1
ATOM 720 C CA . ILE A 1 98 ? 14.586 -5.453 -10.398 1 82.38 98 ILE A CA 1
ATOM 721 C C . ILE A 1 98 ? 13.234 -4.844 -10.758 1 82.38 98 ILE A C 1
ATOM 723 O O . ILE A 1 98 ? 12.422 -4.559 -9.883 1 82.38 98 ILE A O 1
ATOM 727 N N . HIS A 1 99 ? 13.039 -4.637 -12 1 84 99 HIS A N 1
ATOM 728 C CA . HIS A 1 99 ? 11.805 -4.09 -12.547 1 84 99 HIS A CA 1
ATOM 729 C C . HIS A 1 99 ? 11.711 -4.348 -14.047 1 84 99 HIS A C 1
ATOM 731 O O . HIS A 1 99 ? 12.688 -4.164 -14.781 1 84 99 HIS A O 1
ATOM 737 N N . GLU A 1 100 ? 10.547 -4.664 -14.594 1 80.5 100 GLU A N 1
ATOM 738 C CA . GLU A 1 100 ? 10.383 -5.207 -15.938 1 80.5 100 GLU A CA 1
ATOM 739 C C . GLU A 1 100 ? 10.727 -4.168 -17 1 80.5 100 GLU A C 1
ATOM 741 O O . GLU A 1 100 ? 11.148 -4.52 -18.109 1 80.5 100 GLU A O 1
ATOM 746 N N . ASP A 1 101 ? 10.625 -2.959 -16.688 1 85.31 101 ASP A N 1
ATOM 747 C CA . ASP A 1 101 ? 10.781 -1.924 -17.703 1 85.31 101 ASP A CA 1
ATOM 748 C C . ASP A 1 101 ? 12.156 -1.266 -17.609 1 85.31 101 ASP A C 1
ATOM 750 O O . ASP A 1 101 ? 12.477 -0.373 -18.406 1 85.31 101 ASP A O 1
ATOM 754 N N . LEU A 1 102 ? 12.945 -1.77 -16.688 1 90.69 102 LEU A N 1
ATOM 755 C CA . LEU A 1 102 ? 14.188 -1.062 -16.422 1 90.69 102 LEU A CA 1
ATOM 756 C C . LEU A 1 102 ? 15.312 -1.58 -17.312 1 90.69 102 LEU A C 1
ATOM 758 O O . LEU A 1 102 ? 15.273 -2.73 -17.75 1 90.69 102 LEU A O 1
ATOM 762 N N . GLU A 1 103 ? 16.156 -0.735 -17.609 1 92.69 103 GLU A N 1
ATOM 763 C CA . GLU A 1 103 ? 17.469 -1.04 -18.172 1 92.69 103 GLU A CA 1
ATOM 764 C C . GLU A 1 103 ? 18.594 -0.678 -17.188 1 92.69 103 GLU A C 1
ATOM 766 O O . GLU A 1 103 ? 18.438 0.257 -16.391 1 92.69 103 GLU A O 1
ATOM 771 N N . ARG A 1 104 ? 19.672 -1.407 -17.312 1 92.25 104 ARG A N 1
ATOM 772 C CA . ARG A 1 104 ? 20.766 -1.245 -16.359 1 92.25 104 ARG A CA 1
ATOM 773 C C . ARG A 1 104 ? 21.297 0.184 -16.375 1 92.25 104 ARG A C 1
ATOM 775 O O . ARG A 1 104 ? 21.719 0.704 -15.336 1 92.25 104 ARG A O 1
ATOM 782 N N . GLU A 1 105 ? 21.172 0.858 -17.531 1 94.56 105 GLU A N 1
ATOM 783 C CA . GLU A 1 105 ? 21.797 2.166 -17.703 1 94.56 105 GLU A CA 1
ATOM 784 C C . GLU A 1 105 ? 20.812 3.293 -17.422 1 94.56 105 GLU A C 1
ATOM 786 O O . GLU A 1 105 ? 21.156 4.473 -17.547 1 94.56 105 GLU A O 1
ATOM 791 N N . ASP A 1 106 ? 19.656 2.959 -17 1 96.25 106 ASP A N 1
ATOM 792 C CA . ASP A 1 106 ? 18.656 3.992 -16.766 1 96.25 106 ASP A CA 1
ATOM 793 C C . ASP A 1 106 ? 19.125 4.98 -15.695 1 96.25 106 ASP A C 1
ATOM 795 O O . ASP A 1 106 ? 19.719 4.586 -14.688 1 96.25 106 ASP A O 1
ATOM 799 N N . SER A 1 107 ? 18.922 6.246 -15.977 1 97.44 107 SER A N 1
ATOM 800 C CA . SER A 1 107 ? 19.156 7.281 -14.977 1 97.44 107 SER A CA 1
ATOM 801 C C . SER A 1 107 ? 18.125 7.238 -13.867 1 97.44 107 SER A C 1
ATOM 803 O O . SER A 1 107 ? 17.078 6.598 -14.016 1 97.44 107 SER A O 1
ATOM 805 N N . THR A 1 108 ? 18.391 7.918 -12.789 1 97.44 108 THR A N 1
ATOM 806 C CA . THR A 1 108 ? 17.438 7.992 -11.68 1 97.44 108 THR A CA 1
ATOM 807 C C . THR A 1 108 ? 16.109 8.578 -12.156 1 97.44 108 THR A C 1
ATOM 809 O O . THR A 1 108 ? 15.047 8.109 -11.758 1 97.44 108 THR A O 1
ATOM 812 N N . GLU A 1 109 ? 16.203 9.57 -12.969 1 97.19 109 GLU A N 1
ATOM 813 C CA . GLU A 1 109 ? 15 10.188 -13.523 1 97.19 109 GLU A CA 1
ATOM 814 C C . GLU A 1 109 ? 14.195 9.18 -14.344 1 97.19 109 GLU A C 1
ATOM 816 O O . GLU A 1 109 ? 12.977 9.102 -14.211 1 97.19 109 GLU A O 1
ATOM 821 N N . THR A 1 110 ? 14.867 8.438 -15.156 1 97.75 110 THR A N 1
ATOM 822 C CA . THR A 1 110 ? 14.219 7.434 -15.992 1 97.75 110 THR A CA 1
ATOM 823 C C . THR A 1 110 ? 13.609 6.332 -15.133 1 97.75 110 THR A C 1
ATOM 825 O O . THR A 1 110 ? 12.5 5.863 -15.406 1 97.75 110 THR A O 1
ATOM 828 N N . VAL A 1 111 ? 14.305 5.926 -14.109 1 97.06 111 VAL A N 1
ATOM 829 C CA . VAL A 1 111 ? 13.805 4.918 -13.18 1 97.06 111 VAL A CA 1
ATOM 830 C C . VAL A 1 111 ? 12.492 5.395 -12.562 1 97.06 111 VAL A C 1
ATOM 832 O O . VAL A 1 111 ? 11.5 4.66 -12.562 1 97.06 111 VAL A O 1
ATOM 835 N N . CYS A 1 112 ? 12.453 6.664 -12.039 1 97.81 112 CYS A N 1
ATOM 836 C CA . CYS A 1 112 ? 11.242 7.219 -11.445 1 97.81 112 CYS A CA 1
ATOM 837 C C . CYS A 1 112 ? 10.086 7.195 -12.438 1 97.81 112 CYS A C 1
ATOM 839 O O . CYS A 1 112 ? 8.992 6.723 -12.117 1 97.81 112 CYS A O 1
ATOM 841 N N . ARG A 1 113 ? 10.328 7.605 -13.633 1 97 113 ARG A N 1
ATOM 842 C CA . ARG A 1 113 ? 9.297 7.684 -14.664 1 97 113 ARG A CA 1
ATOM 843 C C . ARG A 1 113 ? 8.75 6.297 -15 1 97 113 ARG A C 1
ATOM 845 O O . ARG A 1 113 ? 7.535 6.102 -15.062 1 97 113 ARG A O 1
ATOM 852 N N . LYS A 1 114 ? 9.609 5.328 -15.203 1 94.75 114 LYS A N 1
ATOM 853 C CA . LYS A 1 114 ? 9.195 3.986 -15.602 1 94.75 114 LYS A CA 1
ATOM 854 C C . LYS A 1 114 ? 8.406 3.299 -14.492 1 94.75 114 LYS A C 1
ATOM 856 O O . LYS A 1 114 ? 7.395 2.645 -14.75 1 94.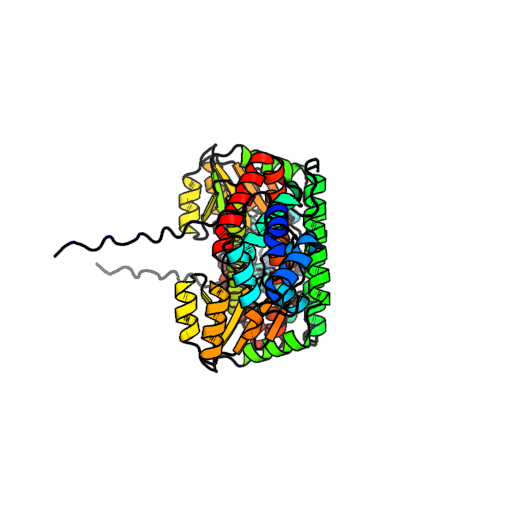75 114 LYS A O 1
ATOM 861 N N . VAL A 1 115 ? 8.867 3.457 -13.25 1 95.25 115 VAL A N 1
ATOM 862 C CA . VAL A 1 115 ? 8.203 2.836 -12.109 1 95.25 115 VAL A CA 1
ATOM 863 C C . VAL A 1 115 ? 6.801 3.426 -11.953 1 95.25 115 VAL A C 1
ATOM 865 O O . VAL A 1 115 ? 5.824 2.688 -11.797 1 95.25 115 VAL A O 1
ATOM 868 N N . PHE A 1 116 ? 6.66 4.758 -12.008 1 96.56 116 PHE A N 1
ATOM 869 C CA . PHE A 1 116 ? 5.355 5.395 -11.867 1 96.56 116 PHE A CA 1
ATOM 870 C C . PHE A 1 116 ? 4.445 5.031 -13.031 1 96.56 116 PHE A C 1
ATOM 872 O O . PHE A 1 116 ? 3.25 4.793 -12.844 1 96.56 116 PHE A O 1
ATOM 879 N N . HIS A 1 117 ? 4.992 5.008 -14.219 1 94.81 117 HIS A N 1
ATOM 880 C CA . HIS A 1 117 ? 4.199 4.621 -15.375 1 94.81 117 HIS A CA 1
ATOM 881 C C . HIS A 1 117 ? 3.672 3.197 -15.234 1 94.81 117 HIS A C 1
ATOM 883 O O . HIS A 1 117 ? 2.525 2.918 -15.594 1 94.81 117 HIS A O 1
ATOM 889 N N . SER A 1 118 ? 4.504 2.332 -14.727 1 93.31 118 SER A N 1
ATOM 890 C CA . SER A 1 118 ? 4.074 0.957 -14.492 1 93.31 118 SER A CA 1
ATOM 891 C C . SER A 1 118 ? 2.941 0.898 -13.469 1 93.31 118 SER A C 1
ATOM 893 O O . SER A 1 118 ? 2.021 0.09 -13.602 1 93.31 118 SER A O 1
ATOM 895 N N . GLY A 1 119 ? 3.047 1.716 -12.414 1 94.81 119 GLY A N 1
ATOM 896 C CA . GLY A 1 119 ? 1.969 1.803 -11.445 1 94.81 119 GLY A CA 1
ATOM 897 C C . GLY A 1 119 ? 0.663 2.289 -12.039 1 94.81 119 GLY A C 1
ATOM 898 O O . GLY A 1 119 ? -0.395 1.707 -11.789 1 94.81 119 GLY A O 1
ATOM 899 N N . ILE A 1 120 ? 0.773 3.303 -12.875 1 95.75 120 ILE A N 1
ATOM 900 C CA . ILE A 1 120 ? -0.398 3.867 -13.531 1 95.75 120 ILE A CA 1
ATOM 901 C C . ILE A 1 120 ? -1.029 2.818 -14.445 1 95.75 120 ILE A C 1
ATOM 903 O O . ILE A 1 120 ? -2.246 2.623 -14.43 1 95.75 120 ILE A O 1
ATOM 907 N N . GLN A 1 121 ? -0.234 2.15 -15.156 1 93.38 121 GLN A N 1
ATOM 908 C CA . GLN A 1 121 ? -0.731 1.127 -16.062 1 93.38 121 GLN A CA 1
ATOM 909 C C . GLN A 1 121 ? -1.408 -0.009 -15.305 1 93.38 121 GLN A C 1
ATOM 911 O O . GLN A 1 121 ? -2.443 -0.523 -15.734 1 93.38 121 GLN A O 1
ATOM 916 N N . ALA A 1 122 ? -0.806 -0.413 -14.219 1 93.94 122 ALA A N 1
ATOM 917 C CA . ALA A 1 122 ? -1.397 -1.466 -13.398 1 93.94 122 ALA A CA 1
ATOM 918 C C . ALA A 1 122 ? -2.793 -1.073 -12.922 1 93.94 122 ALA A C 1
ATOM 920 O O . ALA A 1 122 ? -3.699 -1.909 -12.875 1 93.94 122 ALA A O 1
ATOM 921 N N . LEU A 1 123 ? -2.943 0.197 -12.555 1 96.81 123 LEU A N 1
ATOM 922 C CA . LEU A 1 123 ? -4.254 0.668 -12.109 1 96.81 123 LEU A CA 1
ATOM 923 C C . LEU A 1 123 ? -5.246 0.67 -13.266 1 96.81 123 LEU A C 1
ATOM 925 O O . LEU A 1 123 ? -6.395 0.242 -13.109 1 96.81 123 LEU A O 1
ATOM 929 N N . ARG A 1 124 ? -4.805 1.102 -14.422 1 95.75 124 ARG A N 1
ATOM 930 C CA . ARG A 1 124 ? -5.676 1.111 -15.602 1 95.75 124 ARG A CA 1
ATOM 931 C C . ARG A 1 124 ? -6.102 -0.303 -15.977 1 95.75 124 ARG A C 1
ATOM 933 O O . ARG A 1 124 ? -7.285 -0.561 -16.203 1 95.75 124 ARG A O 1
ATOM 940 N N . ASP A 1 125 ? -5.148 -1.172 -16.031 1 94.38 125 ASP A N 1
ATOM 941 C CA . ASP A 1 125 ? -5.426 -2.559 -16.391 1 94.38 125 ASP A CA 1
ATOM 942 C C . ASP A 1 125 ? -6.352 -3.215 -15.359 1 94.38 125 ASP A C 1
ATOM 944 O O . ASP A 1 125 ? -7.27 -3.951 -15.727 1 94.38 125 ASP A O 1
ATOM 948 N N . SER A 1 126 ? -6.082 -2.943 -14.07 1 96.69 126 SER A N 1
ATOM 949 C CA . SER A 1 126 ? -6.887 -3.551 -13.016 1 96.69 126 SER A CA 1
ATOM 950 C C . SER A 1 126 ? -8.336 -3.07 -13.078 1 96.69 126 SER A C 1
ATOM 952 O O . SER A 1 126 ? -9.266 -3.857 -12.891 1 96.69 126 SER A O 1
ATOM 954 N N . LEU A 1 127 ? -8.523 -1.793 -13.352 1 97.06 127 LEU A N 1
ATOM 955 C CA . LEU A 1 127 ? -9.875 -1.265 -13.477 1 97.06 127 LEU A CA 1
ATOM 956 C C . LEU A 1 127 ? -10.617 -1.943 -14.625 1 97.06 127 LEU A C 1
ATOM 958 O O . LEU A 1 127 ? -11.828 -2.168 -14.539 1 97.06 127 LEU A O 1
ATOM 962 N N . SER A 1 128 ? -9.938 -2.289 -15.695 1 95.62 128 SER A N 1
ATOM 963 C CA . SER A 1 128 ? -10.547 -2.877 -16.891 1 95.62 128 SER A CA 1
ATOM 964 C C . SER A 1 128 ? -11.039 -4.293 -16.609 1 95.62 128 SER A C 1
ATOM 966 O O . SER A 1 128 ? -11.906 -4.805 -17.328 1 95.62 128 SER A O 1
ATOM 968 N N . VAL A 1 129 ? -10.508 -4.965 -15.555 1 95 129 VAL A N 1
ATOM 969 C CA . VAL A 1 129 ? -10.875 -6.359 -15.32 1 95 129 VAL A CA 1
ATOM 970 C C . VAL A 1 129 ? -11.711 -6.469 -14.047 1 95 129 VAL A C 1
ATOM 972 O O . VAL A 1 129 ? -12.258 -7.535 -13.742 1 95 129 VAL A O 1
ATOM 975 N N . LEU A 1 130 ? -11.766 -5.383 -13.266 1 97.31 130 LEU A N 1
ATOM 976 C CA . LEU A 1 130 ? -12.555 -5.391 -12.039 1 97.31 130 LEU A CA 1
ATOM 977 C C . LEU A 1 130 ? -14.047 -5.383 -12.344 1 97.31 130 LEU A C 1
ATOM 979 O O . LEU A 1 130 ? -14.562 -4.414 -12.906 1 97.31 130 LEU A O 1
ATOM 983 N N . ASP A 1 131 ? -14.766 -6.402 -12.008 1 97.44 131 ASP A N 1
ATOM 984 C CA . ASP A 1 131 ? -16.188 -6.551 -12.266 1 97.44 131 ASP A CA 1
ATOM 985 C C . ASP A 1 131 ? -17.016 -5.832 -11.203 1 97.44 131 ASP A C 1
ATOM 987 O O . ASP A 1 131 ? -17.047 -6.246 -10.047 1 97.44 131 ASP A O 1
ATOM 991 N N . PRO A 1 132 ? -17.75 -4.836 -11.641 1 97.69 132 PRO A N 1
ATOM 992 C CA . PRO A 1 132 ? -18.562 -4.125 -10.656 1 97.69 132 PRO A CA 1
ATOM 993 C C . PRO A 1 132 ? -19.594 -5.031 -9.977 1 97.69 132 PRO A C 1
ATOM 995 O O . PRO A 1 132 ? -19.938 -4.805 -8.812 1 97.69 132 PRO A O 1
ATOM 998 N N . LYS A 1 133 ? -20.062 -6.055 -10.664 1 98.44 133 LYS A N 1
ATOM 999 C CA . LYS A 1 133 ? -21 -6.988 -10.055 1 98.44 133 LYS A CA 1
ATOM 1000 C C . LYS A 1 133 ? -20.328 -7.797 -8.945 1 98.44 133 LYS A C 1
ATOM 1002 O O . LYS A 1 133 ? -20.938 -8.062 -7.906 1 98.44 133 LYS A O 1
ATOM 1007 N N . ALA A 1 134 ? -19.078 -8.18 -9.211 1 98.69 134 ALA A N 1
ATOM 1008 C CA . ALA A 1 134 ? -18.312 -8.859 -8.172 1 98.69 134 ALA A CA 1
ATOM 1009 C C . ALA A 1 134 ? -18.078 -7.949 -6.977 1 98.69 134 ALA A C 1
ATOM 1011 O O . ALA A 1 134 ? -18.172 -8.383 -5.824 1 98.69 134 ALA A O 1
ATOM 1012 N N . MET A 1 135 ? -17.781 -6.703 -7.262 1 98.75 135 MET A N 1
ATOM 1013 C CA . MET A 1 135 ? -17.609 -5.715 -6.203 1 98.75 135 MET A CA 1
ATOM 1014 C C . MET A 1 135 ? -18.875 -5.57 -5.375 1 98.75 135 MET A C 1
ATOM 1016 O O . MET A 1 135 ? -18.828 -5.57 -4.141 1 98.75 135 MET A O 1
ATOM 1020 N N . ALA A 1 136 ? -20.016 -5.469 -6.039 1 98.69 136 ALA A N 1
ATOM 1021 C CA . ALA A 1 136 ? -21.281 -5.352 -5.34 1 98.69 136 ALA A CA 1
ATOM 1022 C C . ALA A 1 136 ? -21.562 -6.586 -4.488 1 98.69 136 ALA A C 1
ATOM 1024 O O . ALA A 1 136 ? -22.062 -6.477 -3.365 1 98.69 136 ALA A O 1
ATOM 1025 N N . ALA A 1 137 ? -21.25 -7.727 -5 1 98.81 137 ALA A N 1
ATOM 1026 C CA . ALA A 1 137 ? -21.438 -8.969 -4.258 1 98.81 137 ALA A CA 1
ATOM 1027 C C . ALA A 1 137 ? -20.547 -9.008 -3.014 1 98.81 137 ALA A C 1
ATOM 1029 O O . ALA A 1 137 ? -20.969 -9.469 -1.953 1 98.81 137 ALA A O 1
ATOM 1030 N N . ALA A 1 138 ? -19.312 -8.555 -3.148 1 98.88 138 ALA A N 1
ATOM 1031 C CA . ALA A 1 138 ? -18.406 -8.484 -2.01 1 98.88 138 ALA A CA 1
ATOM 1032 C C . ALA A 1 138 ? -18.953 -7.559 -0.925 1 98.88 138 ALA A C 1
ATOM 1034 O O . ALA A 1 138 ? -18.891 -7.883 0.263 1 98.88 138 ALA A O 1
ATOM 1035 N N . VAL A 1 139 ? -19.484 -6.43 -1.329 1 98.81 139 VAL A N 1
ATOM 1036 C CA . VAL A 1 139 ? -20.094 -5.477 -0.4 1 98.81 139 VAL A CA 1
ATOM 1037 C C . VAL A 1 139 ? -21.219 -6.148 0.364 1 98.81 139 VAL A C 1
ATOM 1039 O O . VAL A 1 139 ? -21.312 -6.039 1.59 1 98.81 139 VAL A O 1
ATOM 1042 N N . ASP A 1 140 ? -22.062 -6.855 -0.347 1 98.69 140 ASP A N 1
ATOM 1043 C CA . ASP A 1 140 ? -23.203 -7.527 0.271 1 98.69 140 ASP A CA 1
ATOM 1044 C C . ASP A 1 140 ? -22.734 -8.562 1.292 1 98.69 140 ASP A C 1
ATOM 1046 O O . ASP A 1 140 ? -23.312 -8.664 2.381 1 98.69 140 ASP A O 1
ATOM 1050 N N . ILE A 1 141 ? -21.703 -9.273 0.962 1 98.75 141 ILE A N 1
ATOM 1051 C CA . ILE A 1 141 ? -21.172 -10.312 1.836 1 98.75 141 ILE A CA 1
ATOM 1052 C C . ILE A 1 141 ? -20.656 -9.688 3.131 1 98.75 141 ILE A C 1
ATOM 1054 O O . ILE A 1 141 ? -20.984 -10.156 4.227 1 98.75 141 ILE A O 1
ATOM 1058 N N . ILE A 1 142 ? -19.922 -8.641 3.025 1 98.75 142 ILE A N 1
ATOM 1059 C CA . ILE A 1 142 ? -19.312 -8.016 4.191 1 98.75 142 ILE A CA 1
ATOM 1060 C C . ILE A 1 142 ? -20.391 -7.371 5.059 1 98.75 142 ILE A C 1
ATOM 1062 O O . ILE A 1 142 ? -20.344 -7.473 6.289 1 98.75 142 ILE A O 1
ATOM 1066 N N . ARG A 1 143 ? -21.359 -6.766 4.465 1 97.69 143 ARG A N 1
ATOM 1067 C CA . ARG A 1 143 ? -22.422 -6.094 5.207 1 97.69 143 ARG A CA 1
ATOM 1068 C C . ARG A 1 143 ? -23.266 -7.094 5.992 1 97.69 143 ARG A C 1
ATOM 1070 O O . ARG A 1 143 ? -23.797 -6.766 7.055 1 97.69 143 ARG A O 1
ATOM 1077 N N . ALA A 1 144 ? -23.391 -8.242 5.469 1 97.88 144 ALA A N 1
ATOM 1078 C CA . ALA A 1 144 ? -24.219 -9.266 6.102 1 97.88 144 ALA A CA 1
ATOM 1079 C C . ALA A 1 144 ? -23.453 -10 7.191 1 97.88 144 ALA A C 1
ATOM 1081 O O . ALA A 1 144 ? -24.047 -10.688 8.023 1 97.88 144 ALA A O 1
ATOM 1082 N N . ALA A 1 145 ? -22.172 -9.844 7.281 1 98.38 145 ALA A N 1
ATOM 1083 C CA . ALA A 1 145 ? -21.312 -10.625 8.188 1 98.38 145 ALA A CA 1
ATOM 1084 C C . ALA A 1 145 ? -21.25 -9.984 9.57 1 98.38 145 ALA A C 1
ATOM 1086 O O . ALA A 1 145 ? -21.359 -8.766 9.695 1 98.38 145 ALA A O 1
ATOM 1087 N N . ARG A 1 146 ? -21.047 -10.789 10.547 1 97.81 146 ARG A N 1
ATOM 1088 C CA . ARG A 1 146 ? -20.812 -10.32 11.906 1 97.81 146 ARG A CA 1
ATOM 1089 C C . ARG A 1 146 ? -19.422 -9.695 12.039 1 97.81 146 ARG A C 1
ATOM 1091 O O . ARG A 1 146 ? -19.234 -8.75 12.812 1 97.81 146 ARG A O 1
ATOM 1098 N N . ARG A 1 147 ? -18.516 -10.289 11.344 1 97.94 147 ARG A N 1
ATOM 1099 C CA . ARG A 1 147 ? -17.156 -9.781 11.336 1 97.94 147 ARG A CA 1
ATOM 1100 C C . ARG A 1 147 ? -16.422 -10.188 10.055 1 97.94 147 ARG A C 1
ATOM 1102 O O 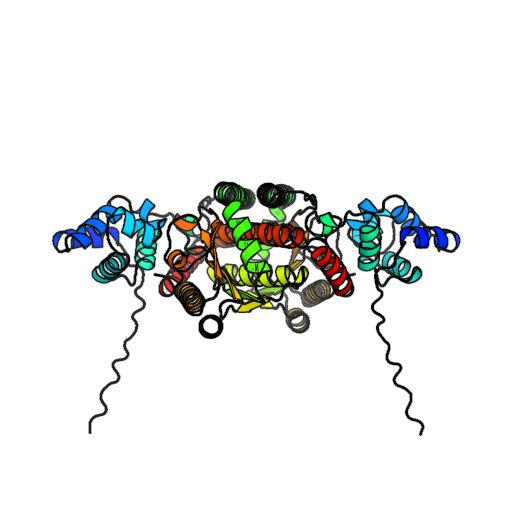. ARG A 1 147 ? -16.875 -11.094 9.344 1 97.94 147 ARG A O 1
ATOM 1109 N N . VAL A 1 148 ? -15.406 -9.5 9.812 1 98.75 148 VAL A N 1
ATOM 1110 C CA . VAL A 1 148 ? -14.562 -9.789 8.648 1 98.75 148 VAL A CA 1
ATOM 1111 C C . VAL A 1 148 ? -13.203 -10.297 9.109 1 98.75 148 VAL A C 1
ATOM 1113 O O . VAL A 1 148 ? -12.57 -9.703 9.992 1 98.75 148 VAL A O 1
ATOM 1116 N N . GLU A 1 149 ? -12.766 -11.422 8.656 1 98.69 149 GLU A N 1
ATOM 1117 C CA . GLU A 1 149 ? -11.398 -11.906 8.812 1 98.69 149 GLU A CA 1
ATOM 1118 C C . GLU A 1 149 ? -10.562 -11.617 7.566 1 98.69 149 GLU A C 1
ATOM 1120 O O . GLU A 1 149 ? -11.008 -11.875 6.445 1 98.69 149 GLU A O 1
ATOM 1125 N N . ILE A 1 150 ? -9.383 -11.109 7.797 1 98.81 150 ILE A N 1
ATOM 1126 C CA . ILE A 1 150 ? -8.547 -10.695 6.672 1 98.81 150 ILE A CA 1
ATOM 1127 C C . ILE A 1 150 ? -7.234 -11.477 6.688 1 98.81 150 ILE A C 1
ATOM 1129 O O . ILE A 1 150 ? -6.551 -11.539 7.715 1 98.81 150 ILE A O 1
ATOM 1133 N N . TYR A 1 151 ? -6.879 -12.062 5.551 1 98.44 151 TYR A N 1
ATOM 1134 C CA . TYR A 1 151 ? -5.668 -12.859 5.426 1 98.44 151 TYR A CA 1
ATOM 1135 C C . TYR A 1 151 ? -4.762 -12.312 4.328 1 98.44 151 TYR A C 1
ATOM 1137 O O . TYR A 1 151 ? -5.246 -11.875 3.279 1 98.44 151 TYR A O 1
ATOM 1145 N N . GLY A 1 152 ? -3.539 -12.273 4.465 1 96.56 152 GLY A N 1
ATOM 1146 C CA . GLY A 1 152 ? -2.457 -11.938 3.555 1 96.56 152 GLY A CA 1
ATOM 1147 C C . GLY A 1 152 ? -1.084 -12.258 4.117 1 96.56 152 GLY A C 1
ATOM 1148 O O . GLY A 1 152 ? -0.841 -12.07 5.312 1 96.56 152 GLY A O 1
ATOM 1149 N N . ILE A 1 153 ? -0.204 -12.695 3.338 1 93.38 153 ILE A N 1
ATOM 1150 C CA . ILE A 1 153 ? 1.141 -13.055 3.777 1 93.38 153 ILE A CA 1
ATOM 1151 C C . ILE A 1 153 ? 2.172 -12.453 2.82 1 93.38 153 ILE A C 1
ATOM 1153 O O . ILE A 1 153 ? 1.848 -12.125 1.679 1 93.38 153 ILE A O 1
ATOM 1157 N N . GLY A 1 154 ? 3.434 -12.273 3.352 1 90 154 GLY A N 1
ATOM 1158 C CA . GLY A 1 154 ? 4.488 -11.734 2.506 1 90 154 GLY A CA 1
ATOM 1159 C C . GLY A 1 154 ? 4.203 -10.328 2.021 1 90 154 GLY A C 1
ATOM 1160 O O . GLY A 1 154 ? 3.904 -9.438 2.82 1 90 154 GLY A O 1
ATOM 1161 N N . SER A 1 155 ? 4.191 -10.164 0.715 1 89.5 155 SER A N 1
ATOM 1162 C CA . SER A 1 155 ? 3.992 -8.844 0.129 1 89.5 155 SER A CA 1
ATOM 1163 C C . SER A 1 155 ? 2.549 -8.383 0.284 1 89.5 155 SER A C 1
ATOM 1165 O O . SER A 1 155 ? 2.254 -7.195 0.144 1 89.5 155 SER A O 1
ATOM 1167 N N . SER A 1 156 ? 1.65 -9.32 0.612 1 93.94 156 SER A N 1
ATOM 1168 C CA . SER A 1 156 ? 0.239 -8.977 0.753 1 93.94 156 SER A CA 1
ATOM 1169 C C . SER A 1 156 ? -0.11 -8.656 2.201 1 93.94 156 SER A C 1
ATOM 1171 O O . SER A 1 156 ? -1.205 -8.164 2.488 1 93.94 156 SER A O 1
ATOM 1173 N N . ALA A 1 157 ? 0.812 -8.922 3.125 1 94.88 157 ALA A N 1
ATOM 1174 C CA . ALA A 1 157 ? 0.54 -8.719 4.547 1 94.88 157 ALA A CA 1
ATOM 1175 C C . ALA A 1 157 ? 0.28 -7.246 4.848 1 94.88 157 ALA A C 1
ATOM 1177 O O . ALA A 1 157 ? -0.74 -6.898 5.445 1 94.88 157 ALA A O 1
ATOM 1178 N N . PRO A 1 158 ? 1.145 -6.336 4.375 1 94.81 158 PRO A N 1
ATOM 1179 C CA . PRO A 1 158 ? 0.858 -4.922 4.625 1 94.81 158 PRO A CA 1
ATOM 1180 C C . PRO A 1 158 ? -0.461 -4.469 4.004 1 94.81 158 PRO A C 1
ATOM 1182 O O . PRO A 1 158 ? -1.145 -3.604 4.559 1 94.81 158 PRO A O 1
ATOM 1185 N N . ILE A 1 159 ? -0.85 -5.023 2.902 1 96.25 159 ILE A N 1
ATOM 1186 C CA . ILE A 1 159 ? -2.102 -4.684 2.232 1 96.25 159 ILE A CA 1
ATOM 1187 C C . ILE A 1 159 ? -3.283 -5.145 3.082 1 96.25 159 ILE A C 1
ATOM 1189 O O . ILE A 1 159 ? -4.273 -4.426 3.221 1 96.25 159 ILE A O 1
ATOM 1193 N N . ALA A 1 160 ? -3.139 -6.324 3.635 1 97.62 160 ALA A N 1
ATOM 1194 C CA . ALA A 1 160 ? -4.172 -6.852 4.527 1 97.62 160 ALA A CA 1
ATOM 1195 C C . ALA A 1 160 ? -4.324 -5.973 5.762 1 97.62 160 ALA A C 1
ATOM 1197 O O . ALA A 1 160 ? -5.445 -5.691 6.195 1 97.62 160 ALA A O 1
ATOM 1198 N N . GLU A 1 161 ? -3.24 -5.547 6.289 1 96.12 161 GLU A N 1
ATOM 1199 C CA . GLU A 1 161 ? -3.256 -4.672 7.457 1 96.12 161 GLU A CA 1
ATOM 1200 C C . GLU A 1 161 ? -3.916 -3.334 7.133 1 96.12 161 GLU A C 1
ATOM 1202 O O . GLU A 1 161 ? -4.648 -2.781 7.961 1 96.12 161 GLU A O 1
ATOM 1207 N N . ASP A 1 162 ? -3.664 -2.859 6.004 1 95.5 162 ASP A N 1
ATOM 1208 C CA . ASP A 1 162 ? -4.301 -1.619 5.574 1 95.5 162 ASP A CA 1
ATOM 1209 C C . ASP A 1 162 ? -5.816 -1.789 5.465 1 95.5 162 ASP A C 1
ATOM 1211 O O . ASP A 1 162 ? -6.574 -0.914 5.887 1 95.5 162 ASP A O 1
ATOM 1215 N N . ALA A 1 163 ? -6.23 -2.877 4.855 1 97.44 163 ALA A N 1
ATOM 1216 C CA . ALA A 1 163 ? -7.66 -3.166 4.742 1 97.44 163 ALA A CA 1
ATOM 1217 C C . ALA A 1 163 ? -8.32 -3.195 6.117 1 97.44 163 ALA A C 1
ATOM 1219 O O . ALA A 1 163 ? -9.422 -2.666 6.293 1 97.44 163 ALA A O 1
ATOM 1220 N N . HIS A 1 164 ? -7.637 -3.811 7.031 1 97.38 164 HIS A N 1
ATOM 1221 C CA . HIS A 1 164 ? -8.133 -3.871 8.398 1 97.38 164 HIS A CA 1
ATOM 1222 C C . HIS A 1 164 ? -8.359 -2.475 8.969 1 97.38 164 HIS A C 1
ATOM 1224 O O . HIS A 1 164 ? -9.43 -2.184 9.508 1 97.38 164 HIS A O 1
ATOM 1230 N N . TYR A 1 165 ? -7.355 -1.651 8.797 1 93.94 165 TYR A N 1
ATOM 1231 C CA . TYR A 1 165 ? -7.426 -0.284 9.297 1 93.94 165 TYR A CA 1
ATOM 1232 C C . TYR A 1 165 ? -8.594 0.468 8.672 1 93.94 165 TYR A C 1
ATOM 1234 O O . TYR A 1 165 ? -9.328 1.172 9.367 1 93.94 165 TYR A O 1
ATOM 1242 N N . ARG A 1 166 ? -8.836 0.308 7.43 1 94.69 166 ARG A N 1
ATOM 1243 C CA . ARG A 1 166 ? -9.875 1.023 6.699 1 94.69 166 ARG A CA 1
ATOM 1244 C C . ARG A 1 166 ? -11.258 0.542 7.113 1 94.69 166 ARG A C 1
ATOM 1246 O O . ARG A 1 166 ? -12.195 1.339 7.223 1 94.69 166 ARG A O 1
ATOM 1253 N N . LEU A 1 167 ? -11.391 -0.734 7.289 1 96.69 167 LEU A N 1
ATOM 1254 C CA . LEU A 1 167 ? -12.672 -1.274 7.727 1 96.69 167 LEU A CA 1
ATOM 1255 C C . LEU A 1 167 ? -13.031 -0.76 9.117 1 96.69 167 LEU A C 1
ATOM 1257 O O . LEU A 1 167 ? -14.188 -0.414 9.375 1 96.69 167 LEU A O 1
ATOM 1261 N N . LEU A 1 168 ? -12.031 -0.684 9.977 1 94.25 168 LEU A N 1
ATOM 1262 C CA . LEU A 1 168 ? -12.242 -0.144 11.32 1 94.25 168 LEU A CA 1
ATOM 1263 C C . LEU A 1 168 ? -12.711 1.305 11.25 1 94.25 168 LEU A C 1
ATOM 1265 O O . LEU A 1 168 ? -13.578 1.719 12.031 1 94.25 168 LEU A O 1
ATOM 1269 N N . ARG A 1 169 ? -12.227 2.031 10.312 1 92.12 169 ARG A N 1
ATOM 1270 C CA . ARG A 1 169 ? -12.508 3.457 10.18 1 92.12 169 ARG A CA 1
ATOM 1271 C C . ARG A 1 169 ? -13.945 3.693 9.742 1 92.12 169 ARG A C 1
ATOM 1273 O O . ARG A 1 169 ? -14.477 4.793 9.898 1 92.12 169 ARG A O 1
ATOM 1280 N N . ILE A 1 170 ? -14.57 2.701 9.148 1 93.69 170 ILE A N 1
ATOM 1281 C CA . ILE A 1 170 ? -15.953 2.896 8.734 1 93.69 170 ILE A CA 1
ATOM 1282 C C . ILE A 1 170 ? -16.875 2.072 9.625 1 93.69 170 ILE A C 1
ATOM 1284 O O . ILE A 1 170 ? -18.031 1.839 9.281 1 93.69 170 ILE A O 1
ATOM 1288 N N . GLY A 1 171 ? -16.359 1.522 10.742 1 94.62 171 GLY A N 1
ATOM 1289 C CA . GLY A 1 171 ? -17.172 0.976 11.805 1 94.62 171 GLY A CA 1
ATOM 1290 C C . GLY A 1 171 ? -17.391 -0.519 11.68 1 94.62 171 GLY A C 1
ATOM 1291 O O . GLY A 1 171 ? -18.281 -1.073 12.328 1 94.62 171 GLY A O 1
ATOM 1292 N N . LEU A 1 172 ? -16.656 -1.18 10.852 1 96.69 172 LEU A N 1
ATOM 1293 C CA . LEU A 1 172 ? -16.828 -2.619 10.688 1 96.69 172 LEU A CA 1
ATOM 1294 C C . LEU A 1 172 ? -15.852 -3.389 11.57 1 96.69 172 LEU A C 1
ATOM 1296 O O . LEU A 1 172 ? -14.695 -2.988 11.719 1 96.69 172 LEU A O 1
ATOM 1300 N N . ASP A 1 173 ? -16.328 -4.438 12.164 1 97 173 ASP A N 1
ATOM 1301 C CA . ASP A 1 173 ? -15.484 -5.316 12.969 1 97 173 ASP A CA 1
ATOM 1302 C C . ASP A 1 173 ? -14.633 -6.219 12.078 1 97 173 ASP A C 1
ATOM 1304 O O . ASP A 1 173 ? -15.156 -7.094 11.383 1 97 173 ASP A O 1
ATOM 1308 N N . ALA A 1 174 ? -13.398 -6 12.094 1 97.81 174 ALA A N 1
ATOM 1309 C CA . ALA A 1 174 ? -12.477 -6.762 11.258 1 97.81 174 ALA A CA 1
ATOM 1310 C C . ALA A 1 174 ? -11.234 -7.184 12.047 1 97.81 174 ALA A C 1
ATOM 1312 O O . ALA A 1 174 ? -10.812 -6.488 12.969 1 97.81 174 ALA A O 1
ATOM 1313 N N . ARG A 1 175 ? -10.68 -8.352 11.719 1 97.56 175 ARG A N 1
ATOM 1314 C CA . ARG A 1 175 ? -9.445 -8.891 12.266 1 97.56 175 ARG A CA 1
ATOM 1315 C C . ARG A 1 175 ? -8.477 -9.289 11.156 1 97.56 175 ARG A C 1
ATOM 1317 O O . ARG A 1 175 ? -8.891 -9.852 10.141 1 97.56 175 ARG A O 1
ATOM 1324 N N . VAL A 1 176 ? -7.266 -8.906 11.359 1 97.62 176 VAL A N 1
ATOM 1325 C CA . VAL A 1 176 ? -6.25 -9.281 10.383 1 97.62 176 VAL A CA 1
ATOM 1326 C C . VAL A 1 176 ? -5.266 -10.266 11 1 97.62 176 VAL A C 1
ATOM 1328 O O . VAL A 1 176 ? -4.891 -10.125 12.172 1 97.62 176 VAL A O 1
ATOM 1331 N N . VAL A 1 177 ? -4.969 -11.312 10.336 1 95.62 177 VAL A N 1
ATOM 1332 C CA . VAL A 1 177 ? -4.004 -12.328 10.75 1 95.62 177 VAL A CA 1
ATOM 1333 C C . VAL A 1 177 ? -2.949 -12.516 9.664 1 95.62 177 VAL A C 1
ATOM 1335 O O . VAL A 1 177 ? -3.27 -12.93 8.539 1 95.62 177 VAL A O 1
ATOM 1338 N N . ILE A 1 178 ? -1.687 -12.25 10.008 1 92.25 178 ILE A N 1
ATOM 1339 C CA . ILE A 1 178 ? -0.659 -12.32 8.977 1 92.25 178 ILE A CA 1
ATOM 1340 C C . ILE A 1 178 ? 0.28 -13.492 9.258 1 92.25 178 ILE A C 1
ATOM 1342 O O . ILE A 1 178 ? 1.127 -13.828 8.43 1 92.25 178 ILE A O 1
ATOM 1346 N N . ASP A 1 179 ? 0.11 -14.164 10.469 1 93.31 179 ASP A N 1
ATOM 1347 C CA . ASP A 1 179 ? 0.842 -15.391 10.773 1 93.31 179 ASP A CA 1
ATOM 1348 C C . ASP A 1 179 ? 0.146 -16.609 10.172 1 93.31 179 ASP A C 1
ATOM 1350 O O . ASP A 1 179 ? -1.043 -16.828 10.414 1 93.31 179 ASP A O 1
ATOM 1354 N N . SER A 1 180 ? 0.882 -17.406 9.461 1 93 180 SER A N 1
ATOM 1355 C CA . SER A 1 180 ? 0.279 -18.484 8.695 1 93 180 SER A CA 1
ATOM 1356 C C . SER A 1 180 ? -0.361 -19.516 9.609 1 93 180 SER A C 1
ATOM 1358 O O . SER A 1 180 ? -1.4 -20.094 9.281 1 93 180 SER A O 1
ATOM 1360 N N . HIS A 1 181 ? 0.217 -19.797 10.734 1 93 181 HIS A N 1
ATOM 1361 C CA . HIS A 1 181 ? -0.355 -20.75 11.672 1 93 181 HIS A CA 1
ATOM 1362 C C . HIS A 1 181 ? -1.641 -20.219 12.289 1 93 181 HIS A C 1
ATOM 1364 O O . HIS A 1 181 ? -2.633 -20.938 12.398 1 93 181 HIS A O 1
ATOM 1370 N N . VAL A 1 182 ? -1.628 -19.031 12.633 1 95.38 182 VAL A N 1
ATOM 1371 C CA . VAL A 1 182 ? -2.807 -18.406 13.227 1 95.38 182 VAL A CA 1
ATOM 1372 C C . VAL A 1 182 ? -3.908 -18.281 12.172 1 95.38 182 VAL A C 1
ATOM 1374 O O . VAL A 1 182 ? -5.094 -18.422 12.484 1 95.38 182 VAL A O 1
ATOM 1377 N N . GLN A 1 183 ? -3.514 -18 10.922 1 96.31 183 GLN A N 1
ATOM 1378 C CA . GLN A 1 183 ? -4.5 -17.953 9.852 1 96.31 183 GLN A CA 1
ATOM 1379 C C . GLN A 1 183 ? -5.277 -19.266 9.766 1 96.31 183 GLN A C 1
ATOM 1381 O O . GLN A 1 183 ? -6.504 -19.25 9.641 1 96.31 183 GLN A O 1
ATOM 1386 N N . ALA A 1 184 ? -4.531 -20.375 9.836 1 95.94 184 ALA A N 1
ATOM 1387 C CA . ALA A 1 184 ? -5.172 -21.672 9.727 1 95.94 184 ALA A CA 1
ATOM 1388 C C . ALA A 1 184 ? -6.152 -21.906 10.875 1 95.94 184 ALA A C 1
ATOM 1390 O O . ALA A 1 184 ? -7.273 -22.375 10.656 1 95.94 184 ALA A O 1
ATOM 1391 N N . ILE A 1 185 ? -5.715 -21.547 12.047 1 95.94 185 ILE A N 1
ATOM 1392 C CA . ILE A 1 185 ? -6.555 -21.719 13.227 1 95.94 185 ILE A CA 1
ATOM 1393 C C . ILE A 1 185 ? -7.777 -20.812 13.125 1 95.94 185 ILE A C 1
ATOM 1395 O O . ILE A 1 185 ? -8.914 -21.266 13.305 1 95.94 185 ILE A O 1
ATOM 1399 N N . SER A 1 186 ? -7.562 -19.547 12.781 1 96.94 186 SER A N 1
ATOM 1400 C CA . SER A 1 186 ? -8.641 -18.578 12.656 1 96.94 186 SER A CA 1
ATOM 1401 C C . SER A 1 186 ? -9.641 -19 11.578 1 96.94 186 SER A C 1
ATOM 1403 O O . SER A 1 186 ? -10.852 -18.922 11.789 1 96.94 186 SER A O 1
ATOM 1405 N N . ALA A 1 187 ? -9.125 -19.406 10.484 1 97.69 187 ALA A N 1
ATOM 1406 C CA . ALA A 1 187 ? -9.961 -19.812 9.359 1 97.69 187 ALA A CA 1
ATOM 1407 C C . ALA A 1 187 ? -10.844 -21 9.742 1 97.69 187 ALA A C 1
ATOM 1409 O O . ALA A 1 187 ? -12.031 -21.031 9.422 1 97.69 187 ALA A O 1
ATOM 1410 N N . SER A 1 188 ? -10.258 -21.938 10.445 1 97.38 188 SER A N 1
ATOM 1411 C CA . SER A 1 188 ? -10.977 -23.156 10.805 1 97.38 188 SER A CA 1
ATOM 1412 C C . SER A 1 188 ? -12.102 -22.875 11.789 1 97.38 188 SER A C 1
ATOM 1414 O O . SER A 1 188 ? -13.016 -23.688 11.953 1 97.38 188 SER A O 1
ATOM 1416 N N . ARG A 1 189 ? -12.07 -21.719 12.367 1 96.69 189 ARG A N 1
ATOM 1417 C CA . ARG A 1 189 ? -13.055 -21.375 13.391 1 96.69 189 ARG A CA 1
ATOM 1418 C C . ARG A 1 189 ? -14.102 -20.422 12.836 1 96.69 189 ARG A C 1
ATOM 1420 O O . ARG A 1 189 ? -14.922 -19.891 13.594 1 96.69 189 ARG A O 1
ATOM 1427 N N . CYS A 1 190 ? -14.094 -20.156 11.555 1 97.62 190 CYS A N 1
ATOM 1428 C CA . CYS A 1 190 ? -15.102 -19.312 10.922 1 97.62 190 CYS A CA 1
ATOM 1429 C C . CYS A 1 190 ? -16.438 -20.047 10.805 1 97.62 190 CYS A C 1
ATOM 1431 O O . CYS A 1 190 ? -16.562 -21.172 11.289 1 97.62 190 CYS A O 1
ATOM 1433 N N . ASP A 1 191 ? -17.453 -19.375 10.398 1 97.75 191 ASP A N 1
ATOM 1434 C CA . ASP A 1 191 ? -18.781 -19.922 10.141 1 97.75 191 ASP A CA 1
ATOM 1435 C C . ASP A 1 191 ? -19.547 -19.062 9.125 1 97.75 191 ASP A C 1
ATOM 1437 O O . ASP A 1 191 ? -18.953 -18.219 8.453 1 97.75 191 ASP A O 1
ATOM 1441 N N . LYS A 1 192 ? -20.797 -19.344 9 1 97.69 192 LYS A N 1
ATOM 1442 C CA . LYS A 1 192 ? -21.609 -18.75 7.934 1 97.69 192 LYS A CA 1
ATOM 1443 C C . LYS A 1 192 ? -21.781 -17.25 8.148 1 97.69 192 LYS A C 1
ATOM 1445 O O . LYS A 1 192 ? -22.203 -16.531 7.242 1 97.69 192 LYS A O 1
ATOM 1450 N N . ASP A 1 193 ? -21.469 -16.75 9.398 1 98.12 193 ASP A N 1
ATOM 1451 C CA . ASP A 1 193 ? -21.688 -15.336 9.727 1 98.12 193 ASP A CA 1
ATOM 1452 C C . ASP A 1 193 ? -20.391 -14.547 9.586 1 98.12 193 ASP A C 1
ATOM 1454 O O . ASP A 1 193 ? -20.328 -13.367 9.953 1 98.12 193 ASP A O 1
ATOM 1458 N N . VAL A 1 194 ? -19.359 -15.195 9.117 1 98.69 194 VAL A N 1
ATOM 1459 C CA . VAL A 1 194 ? -18.047 -14.555 8.969 1 98.69 194 VAL A CA 1
ATOM 1460 C C . VAL A 1 194 ? -17.734 -14.367 7.488 1 98.69 194 VAL A C 1
ATOM 1462 O O . VAL A 1 194 ? -17.953 -15.266 6.676 1 98.69 194 VAL A O 1
ATOM 1465 N N . ALA A 1 195 ? -17.344 -13.148 7.105 1 98.88 195 ALA A N 1
ATOM 1466 C CA . ALA A 1 195 ? -16.75 -12.898 5.793 1 98.88 195 ALA A CA 1
ATOM 1467 C C . ALA A 1 195 ? -15.227 -12.969 5.859 1 98.88 195 ALA A C 1
ATOM 1469 O O . ALA A 1 195 ? -14.617 -12.477 6.812 1 98.88 195 ALA A O 1
ATOM 1470 N N . VAL A 1 196 ? -14.625 -13.633 4.93 1 98.88 196 VAL A N 1
ATOM 1471 C CA . VAL A 1 196 ? -13.172 -13.719 4.863 1 98.88 196 VAL A CA 1
ATOM 1472 C C . VAL A 1 196 ? -12.664 -13 3.611 1 98.88 196 VAL A C 1
ATOM 1474 O O . VAL A 1 196 ? -13.117 -13.281 2.5 1 98.88 196 VAL A O 1
ATOM 1477 N N . LEU A 1 197 ? -11.836 -12.031 3.793 1 98.88 197 LEU A N 1
ATOM 1478 C CA . LEU A 1 197 ? -11.156 -11.32 2.717 1 98.88 197 LEU A CA 1
ATOM 1479 C C . LEU A 1 197 ? -9.695 -11.742 2.617 1 98.88 197 LEU A C 1
ATOM 1481 O O . LEU A 1 197 ? -8.898 -11.445 3.508 1 98.88 197 LEU A O 1
ATOM 1485 N N . THR A 1 198 ? -9.344 -12.445 1.593 1 98.75 198 THR A N 1
ATOM 1486 C CA . THR A 1 198 ? -7.969 -12.898 1.388 1 98.75 198 THR A CA 1
ATOM 1487 C C . THR A 1 198 ? -7.305 -12.125 0.254 1 98.75 198 THR A C 1
ATOM 1489 O O . THR A 1 198 ? -7.883 -11.977 -0.825 1 98.75 198 THR A O 1
ATOM 1492 N N . ILE A 1 199 ? -6.137 -11.656 0.504 1 98 199 ILE A N 1
ATOM 1493 C CA . ILE A 1 199 ? -5.348 -10.938 -0.487 1 98 199 ILE A CA 1
ATOM 1494 C C . ILE A 1 199 ? -4.137 -11.773 -0.891 1 98 199 ILE A C 1
ATOM 1496 O O . ILE A 1 199 ? -3.307 -12.117 -0.048 1 98 199 ILE A O 1
ATOM 1500 N N . SER A 1 200 ? -4.027 -12.125 -2.137 1 94.06 200 SER A N 1
ATOM 1501 C CA . SER A 1 200 ? -2.939 -12.922 -2.691 1 94.06 200 SER A CA 1
ATOM 1502 C C . SER A 1 200 ? -2.734 -12.617 -4.172 1 94.06 200 SER A C 1
ATOM 1504 O O . SER A 1 200 ? -3.613 -12.898 -4.992 1 94.06 200 SER A O 1
ATOM 1506 N N . HIS A 1 201 ? -1.623 -12.125 -4.473 1 90.94 201 HIS A N 1
ATOM 1507 C CA . HIS A 1 201 ? -1.388 -11.727 -5.855 1 90.94 201 HIS A CA 1
ATOM 1508 C C . HIS A 1 201 ? -1.394 -12.93 -6.789 1 90.94 201 HIS A C 1
ATOM 1510 O O . HIS A 1 201 ? -2.188 -12.992 -7.73 1 90.94 201 HIS A O 1
ATOM 1516 N N . SER A 1 202 ? -0.614 -13.93 -6.477 1 86.69 202 SER A N 1
ATOM 1517 C CA . SER A 1 202 ? -0.494 -15.086 -7.359 1 86.69 202 SER A CA 1
ATOM 1518 C C . SER A 1 202 ? -1.676 -16.031 -7.191 1 86.69 202 SER A C 1
ATOM 1520 O O . SER A 1 202 ? -1.934 -16.875 -8.055 1 86.69 202 SER A O 1
ATOM 1522 N N . GLY A 1 203 ? -2.301 -16 -6.02 1 91.56 203 GLY A N 1
ATOM 1523 C CA . GLY A 1 203 ? -3.338 -16.969 -5.695 1 91.56 203 GLY A CA 1
ATOM 1524 C C . GLY A 1 203 ? -2.809 -18.375 -5.539 1 91.56 203 GLY A C 1
ATOM 1525 O O . GLY A 1 203 ? -3.566 -19.344 -5.645 1 91.56 203 GLY A O 1
ATOM 1526 N N . SER A 1 204 ? -1.501 -18.453 -5.363 1 88.5 204 SER A N 1
ATOM 1527 C CA . SER A 1 204 ? -0.88 -19.781 -5.355 1 88.5 204 SER A CA 1
ATOM 1528 C C . SER A 1 204 ? 0.007 -19.969 -4.129 1 88.5 204 SER A C 1
ATOM 1530 O O . SER A 1 204 ? 0.83 -20.875 -4.086 1 88.5 204 SER A O 1
ATOM 1532 N N . THR A 1 205 ? -0.052 -19.016 -3.188 1 89.31 205 THR A N 1
ATOM 1533 C CA . THR A 1 205 ? 0.691 -19.156 -1.942 1 89.31 205 THR A CA 1
ATOM 1534 C C . THR A 1 205 ? 0.064 -20.234 -1.061 1 89.31 205 THR A C 1
ATOM 1536 O O . THR A 1 205 ? -1.102 -20.125 -0.674 1 89.31 205 THR A O 1
ATOM 1539 N N . ASN A 1 206 ? 0.842 -21.234 -0.725 1 91.06 206 ASN A N 1
ATOM 1540 C CA . ASN A 1 206 ? 0.343 -22.422 -0.024 1 91.06 206 ASN A CA 1
ATOM 1541 C C . ASN A 1 206 ? -0.458 -22.031 1.218 1 91.06 206 ASN A C 1
ATOM 1543 O O . ASN A 1 206 ? -1.578 -22.516 1.411 1 91.06 206 ASN A O 1
ATOM 1547 N N . GLU A 1 207 ? 0.079 -21.172 2.021 1 93.75 207 GLU A N 1
ATOM 1548 C CA . GLU A 1 207 ? -0.5 -20.828 3.316 1 93.75 207 GLU A CA 1
ATOM 1549 C C . GLU A 1 207 ? -1.825 -20.094 3.15 1 93.75 207 GLU A C 1
ATOM 1551 O O . GLU A 1 207 ? -2.805 -20.406 3.834 1 93.75 207 GLU A O 1
ATOM 1556 N N . THR A 1 208 ? -1.857 -19.188 2.242 1 94.69 208 THR A N 1
ATOM 1557 C CA . THR A 1 208 ? -3.07 -18.391 2.057 1 94.69 208 THR A CA 1
ATOM 1558 C C . THR A 1 208 ? -4.16 -19.234 1.386 1 94.69 208 THR A C 1
ATOM 1560 O O . THR A 1 208 ? -5.344 -19.062 1.685 1 94.69 208 THR A O 1
ATOM 1563 N N . VAL A 1 209 ? -3.76 -20.109 0.447 1 95.88 209 VAL A N 1
ATOM 1564 C CA . VAL A 1 209 ? -4.719 -21.031 -0.171 1 95.88 209 VAL A CA 1
ATOM 1565 C C . VAL A 1 209 ? -5.32 -21.938 0.894 1 95.88 209 VAL A C 1
ATOM 1567 O O . VAL A 1 209 ? -6.543 -22.109 0.958 1 95.88 209 VAL A O 1
ATOM 1570 N N . ALA A 1 210 ? -4.461 -22.453 1.729 1 96.88 210 ALA A N 1
ATOM 1571 C CA . ALA A 1 210 ? -4.922 -23.344 2.793 1 96.88 210 ALA A CA 1
ATOM 1572 C C . ALA A 1 210 ? -5.887 -22.625 3.729 1 96.88 210 ALA A C 1
ATOM 1574 O O . ALA A 1 210 ? -6.938 -23.172 4.086 1 96.88 210 ALA A O 1
ATOM 1575 N N . ALA A 1 211 ? -5.562 -21.438 4.152 1 97.62 211 ALA A N 1
ATOM 1576 C CA . ALA A 1 211 ? -6.418 -20.688 5.059 1 97.62 211 ALA A CA 1
ATOM 1577 C C . ALA A 1 211 ? -7.766 -20.375 4.414 1 97.62 211 ALA A C 1
ATOM 1579 O O . ALA A 1 211 ? -8.812 -20.484 5.059 1 97.62 211 ALA A O 1
ATOM 1580 N N . THR A 1 212 ? -7.758 -19.969 3.172 1 98.38 212 THR A N 1
ATOM 1581 C CA . THR A 1 212 ? -8.992 -19.672 2.455 1 98.38 212 THR A CA 1
ATOM 1582 C C . THR A 1 212 ? -9.859 -20.922 2.318 1 98.38 212 THR A C 1
ATOM 1584 O O . THR A 1 212 ? -11.078 -20.859 2.492 1 98.38 212 THR A O 1
ATOM 1587 N N . ARG A 1 213 ? -9.203 -22.031 2.008 1 98.38 213 ARG A N 1
ATOM 1588 C CA . ARG A 1 213 ? -9.906 -23.312 1.916 1 98.38 213 ARG A CA 1
ATOM 1589 C C . ARG A 1 213 ? -10.57 -23.672 3.244 1 98.38 213 ARG A C 1
ATOM 1591 O O . ARG A 1 213 ? -11.75 -24.016 3.281 1 98.38 213 ARG A O 1
ATOM 1598 N N . LEU A 1 214 ? -9.805 -23.578 4.305 1 98.5 214 LEU A N 1
ATOM 1599 C CA . LEU A 1 214 ? -10.305 -23.906 5.633 1 98.5 214 LEU A CA 1
ATOM 1600 C C . LEU A 1 214 ? -11.492 -23.016 5.996 1 98.5 214 LEU A C 1
ATOM 1602 O O . LEU A 1 214 ? -12.484 -23.484 6.562 1 98.5 214 LEU A O 1
ATOM 1606 N N . ALA A 1 215 ? -11.445 -21.719 5.688 1 98.69 215 ALA A N 1
ATOM 1607 C CA . ALA A 1 215 ? -12.555 -20.797 5.949 1 98.69 215 ALA A CA 1
ATOM 1608 C C . ALA A 1 215 ? -13.789 -21.188 5.152 1 98.69 215 ALA A C 1
ATOM 1610 O O . ALA A 1 215 ? -14.906 -21.203 5.688 1 98.69 215 ALA A O 1
ATOM 1611 N N . HIS A 1 216 ? -13.555 -21.484 3.9 1 98.5 216 HIS A N 1
ATOM 1612 C CA . HIS A 1 216 ? -14.641 -21.922 3.027 1 98.5 216 HIS A CA 1
ATOM 1613 C C . HIS A 1 216 ? -15.312 -23.188 3.57 1 98.5 216 HIS A C 1
ATOM 1615 O O . HIS A 1 216 ? -16.531 -23.25 3.637 1 98.5 216 HIS A O 1
ATOM 1621 N N . GLU A 1 217 ? -14.516 -24.125 3.955 1 98.38 217 GLU A N 1
ATOM 1622 C CA . GLU A 1 217 ? -15.023 -25.391 4.48 1 98.38 217 GLU A CA 1
ATOM 1623 C C . GLU A 1 217 ? -15.758 -25.188 5.797 1 98.38 217 GLU A C 1
ATOM 1625 O O . GLU A 1 217 ? -16.688 -25.938 6.121 1 98.38 217 GLU A O 1
ATOM 1630 N N . ALA A 1 218 ? -15.359 -24.188 6.543 1 98.44 218 ALA A N 1
ATOM 1631 C CA . ALA A 1 218 ? -15.984 -23.875 7.828 1 98.44 218 ALA A CA 1
ATOM 1632 C C . ALA A 1 218 ? -17.312 -23.141 7.629 1 98.44 218 ALA A C 1
ATOM 1634 O O . ALA A 1 218 ? -18.047 -22.922 8.586 1 98.44 218 ALA A O 1
ATOM 1635 N N . GLY A 1 219 ? -17.578 -22.688 6.359 1 98.5 219 GLY A N 1
ATOM 1636 C CA . GLY A 1 219 ? -18.875 -22.109 6.047 1 98.5 219 GLY A CA 1
ATOM 1637 C C . GLY A 1 219 ? -18.828 -20.609 5.828 1 98.5 219 GLY A C 1
ATOM 1638 O O . GLY A 1 219 ? -19.844 -20 5.508 1 98.5 219 GLY A O 1
ATOM 1639 N N . ALA A 1 220 ? -17.688 -20 5.977 1 98.75 220 ALA A N 1
ATOM 1640 C CA . ALA A 1 220 ? -17.562 -18.562 5.773 1 98.75 220 ALA A CA 1
ATOM 1641 C C . ALA A 1 220 ? -17.766 -18.188 4.309 1 98.75 220 ALA A C 1
ATOM 1643 O O . ALA A 1 220 ? 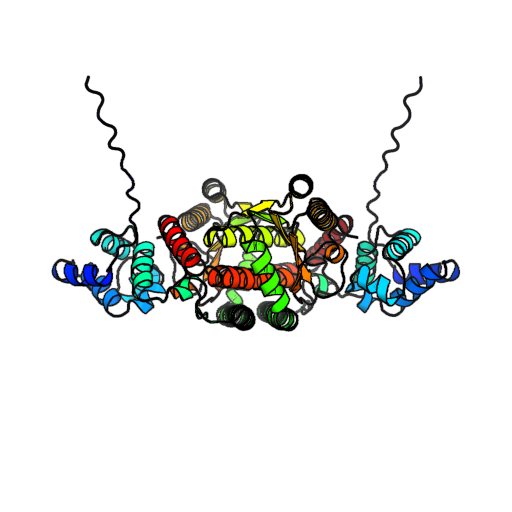-17.578 -19.016 3.42 1 98.75 220 ALA A O 1
ATOM 1644 N N . ARG A 1 221 ? -18.203 -16.953 4.066 1 98.75 221 ARG A N 1
ATOM 1645 C CA . ARG A 1 221 ? -18.219 -16.406 2.715 1 98.75 221 ARG A CA 1
ATOM 1646 C C . ARG A 1 221 ? -16.875 -15.781 2.365 1 98.75 221 ARG A C 1
ATOM 1648 O O . ARG A 1 221 ? -16.391 -14.906 3.086 1 98.75 221 ARG A O 1
ATOM 1655 N N . THR A 1 222 ? -16.281 -16.25 1.307 1 98.88 222 THR A N 1
ATOM 1656 C CA . THR A 1 222 ? -14.891 -15.922 1.019 1 98.88 222 THR A CA 1
ATOM 1657 C C . THR A 1 222 ? -14.797 -14.961 -0.167 1 98.88 222 THR A C 1
ATOM 1659 O O . THR A 1 222 ? -15.398 -15.211 -1.217 1 98.88 222 THR A O 1
ATOM 1662 N N . ILE A 1 223 ? -14.125 -13.82 0.007 1 98.94 223 ILE A N 1
ATOM 1663 C CA . ILE A 1 223 ? -13.766 -12.836 -1.009 1 98.94 223 ILE A CA 1
ATOM 1664 C C . ILE A 1 223 ? -12.25 -12.852 -1.23 1 98.94 223 ILE A C 1
ATOM 1666 O O . ILE A 1 223 ? -11.477 -12.773 -0.274 1 98.94 223 ILE A O 1
ATOM 1670 N N . VAL A 1 224 ? -11.82 -12.992 -2.465 1 98.81 224 VAL A N 1
ATOM 1671 C CA . VAL A 1 224 ? -10.391 -13.047 -2.766 1 98.81 224 VAL A CA 1
ATOM 1672 C C . VAL A 1 224 ? -10.016 -11.914 -3.713 1 98.81 224 VAL A C 1
ATOM 1674 O O . VAL A 1 224 ? -10.688 -11.688 -4.719 1 98.81 224 VAL A O 1
ATOM 1677 N N . ILE A 1 225 ? -9.023 -11.156 -3.361 1 98.5 225 ILE A N 1
ATOM 1678 C CA . ILE A 1 225 ? -8.359 -10.234 -4.281 1 98.5 225 ILE A CA 1
ATOM 1679 C C . ILE A 1 225 ? -7.109 -10.898 -4.859 1 98.5 225 ILE A C 1
ATOM 1681 O O . ILE A 1 225 ? -6.176 -11.234 -4.125 1 98.5 225 ILE A O 1
ATOM 1685 N N . THR A 1 226 ? -7.059 -11.125 -6.152 1 95.56 226 THR A N 1
ATOM 1686 C CA . THR A 1 226 ? -5.953 -11.828 -6.793 1 95.56 226 THR A CA 1
ATOM 1687 C C . THR A 1 226 ? -5.75 -11.328 -8.219 1 95.56 226 THR A C 1
ATOM 1689 O O . THR A 1 226 ? -6.555 -10.547 -8.727 1 95.56 226 THR A O 1
ATOM 1692 N N . ASN A 1 227 ? -4.66 -11.641 -8.711 1 92.81 227 ASN A N 1
ATOM 1693 C CA . ASN A 1 227 ? -4.336 -11.211 -10.062 1 92.81 227 ASN A CA 1
ATOM 1694 C C . ASN A 1 227 ? -5.184 -11.953 -11.102 1 92.81 227 ASN A C 1
ATOM 1696 O O . ASN A 1 227 ? -5.512 -13.125 -10.922 1 92.81 227 ASN A O 1
ATOM 1700 N N . PHE A 1 228 ? -5.48 -11.281 -12.164 1 90.75 228 PHE A N 1
ATOM 1701 C CA . PHE A 1 228 ? -6.293 -11.828 -13.242 1 90.75 228 PHE A CA 1
ATOM 1702 C C . PHE A 1 228 ? -5.672 -13.102 -13.797 1 90.75 228 PHE A C 1
ATOM 1704 O O . PHE A 1 228 ? -4.461 -13.156 -14.039 1 90.75 228 PHE A O 1
ATOM 1711 N N . GLY A 1 229 ? -6.555 -14.078 -14.047 1 86.81 229 GLY A N 1
ATOM 1712 C CA . GLY A 1 229 ? -6.141 -15.406 -14.469 1 86.81 229 GLY A CA 1
ATOM 1713 C C . GLY A 1 229 ? -6.688 -16.5 -13.578 1 86.81 229 GLY A C 1
ATOM 1714 O O . GLY A 1 229 ? -7.504 -16.25 -12.695 1 86.81 229 GLY A O 1
ATOM 1715 N N . ARG A 1 230 ? -6.238 -17.719 -13.812 1 89.31 230 ARG A N 1
ATOM 1716 C CA . ARG A 1 230 ? -6.641 -18.844 -12.969 1 89.31 230 ARG A CA 1
ATOM 1717 C C . ARG A 1 230 ? -5.594 -19.125 -11.891 1 89.31 230 ARG A C 1
ATOM 1719 O O . ARG A 1 230 ? -4.395 -18.984 -12.141 1 89.31 230 ARG A O 1
ATOM 1726 N N . SER A 1 231 ? -6.047 -19.375 -10.773 1 90.94 231 SER A N 1
ATOM 1727 C CA . SER A 1 231 ? -5.152 -19.734 -9.672 1 90.94 231 SER A CA 1
ATOM 1728 C C . SER A 1 231 ? -5.844 -20.656 -8.672 1 90.94 231 SER A C 1
ATOM 1730 O O . SER A 1 231 ? -7.07 -20.672 -8.578 1 90.94 231 SER A O 1
ATOM 1732 N N . PRO A 1 232 ? -5.078 -21.438 -7.938 1 91.75 232 PRO A N 1
ATOM 1733 C CA . PRO A 1 232 ? -5.641 -22.422 -7.008 1 91.75 232 PRO A CA 1
ATOM 1734 C C . PRO A 1 232 ? -6.578 -21.797 -5.98 1 91.75 232 PRO A C 1
ATOM 1736 O O . PRO A 1 232 ? -7.582 -22.406 -5.594 1 91.75 232 PRO A O 1
ATOM 1739 N N . ILE A 1 233 ? -6.41 -20.594 -5.598 1 96.19 233 ILE A N 1
ATOM 1740 C CA . ILE A 1 233 ? -7.152 -20 -4.496 1 96.19 233 ILE A CA 1
ATOM 1741 C C . ILE A 1 233 ? -8.594 -19.734 -4.93 1 96.19 233 ILE A C 1
ATOM 1743 O O . ILE A 1 233 ? -9.492 -19.625 -4.09 1 96.19 233 ILE A O 1
ATOM 1747 N N . GLN A 1 234 ? -8.805 -19.625 -6.207 1 96.62 234 GLN A N 1
ATOM 1748 C CA . GLN A 1 234 ? -10.117 -19.281 -6.75 1 96.62 234 GLN A CA 1
ATOM 1749 C C . GLN A 1 234 ? -11.117 -20.406 -6.508 1 96.62 234 GLN A C 1
ATOM 1751 O O . GLN A 1 234 ? -12.328 -20.172 -6.488 1 96.62 234 GLN A O 1
ATOM 1756 N N . ALA A 1 235 ? -10.57 -21.625 -6.34 1 96.56 235 ALA A N 1
ATOM 1757 C CA . ALA A 1 235 ? -11.438 -22.781 -6.094 1 96.56 235 ALA A CA 1
ATOM 1758 C C . ALA A 1 235 ? -12.203 -22.625 -4.785 1 96.56 235 ALA A C 1
ATOM 1760 O O . ALA A 1 235 ? -13.234 -23.266 -4.578 1 96.56 235 ALA A O 1
ATOM 1761 N N . TYR A 1 236 ? -11.773 -21.75 -3.949 1 98.06 236 TYR A N 1
ATOM 1762 C CA . TYR A 1 236 ? -12.359 -21.609 -2.619 1 98.06 236 TYR A CA 1
ATOM 1763 C C . TYR A 1 236 ? -12.945 -20.219 -2.426 1 98.06 236 TYR A C 1
ATOM 1765 O O . TYR A 1 236 ? -13.188 -19.781 -1.295 1 98.06 236 TYR A O 1
ATOM 1773 N N . ALA A 1 237 ? -13.125 -19.422 -3.494 1 98.62 237 ALA A N 1
ATOM 1774 C CA . ALA A 1 237 ? -13.625 -18.047 -3.434 1 98.62 237 ALA A CA 1
ATOM 1775 C C . ALA A 1 237 ? -15.094 -17.984 -3.828 1 98.62 237 ALA A C 1
ATOM 1777 O O . ALA A 1 237 ? -15.492 -18.5 -4.875 1 98.62 237 ALA A O 1
ATOM 1778 N N . ASP A 1 238 ? -15.93 -17.359 -3.045 1 98.69 238 ASP A N 1
ATOM 1779 C CA . ASP A 1 238 ? -17.297 -17.047 -3.447 1 98.69 238 ASP A CA 1
ATOM 1780 C C . ASP A 1 238 ? -17.328 -15.859 -4.402 1 98.69 238 ASP A C 1
ATOM 1782 O O . ASP A 1 238 ? -18.172 -15.789 -5.293 1 98.69 238 ASP A O 1
ATOM 1786 N N . VAL A 1 239 ? -16.469 -14.859 -4.184 1 98.75 239 VAL A N 1
ATOM 1787 C CA . VAL A 1 239 ? -16.297 -13.688 -5.031 1 98.75 239 VAL A CA 1
ATOM 1788 C C . VAL A 1 239 ? -14.812 -13.438 -5.285 1 98.75 239 VAL A C 1
ATOM 1790 O O . VAL A 1 239 ? -13.992 -13.555 -4.371 1 98.75 239 VAL A O 1
ATOM 1793 N N . VAL A 1 240 ? -14.445 -13.188 -6.465 1 98.69 240 VAL A N 1
ATOM 1794 C CA . VAL A 1 240 ? -13.07 -12.812 -6.809 1 98.69 240 VAL A CA 1
ATOM 1795 C C . VAL A 1 240 ? -13.047 -11.375 -7.324 1 98.69 240 VAL A C 1
ATOM 1797 O O . VAL A 1 240 ? -13.82 -11.016 -8.211 1 98.69 240 VAL A O 1
ATOM 1800 N N . LEU A 1 241 ? -12.273 -10.555 -6.723 1 98.75 241 LEU A N 1
ATOM 1801 C CA . LEU A 1 241 ? -11.938 -9.227 -7.219 1 98.75 241 LEU A CA 1
ATOM 1802 C C . LEU A 1 241 ? -10.555 -9.227 -7.867 1 98.75 241 LEU A C 1
ATOM 1804 O O . LEU A 1 241 ? -9.539 -9.344 -7.176 1 98.75 241 LEU A O 1
ATOM 1808 N N . PHE A 1 242 ? -10.508 -9.047 -9.141 1 96.81 242 PHE A N 1
ATOM 1809 C CA . PHE A 1 242 ? -9.266 -9.203 -9.891 1 96.81 242 PHE A CA 1
ATOM 1810 C C . PHE A 1 242 ? -8.5 -7.887 -9.945 1 96.81 242 PHE A C 1
ATOM 1812 O O . PHE A 1 242 ? -9.102 -6.82 -10.078 1 96.81 242 PHE A O 1
ATOM 1819 N N . THR A 1 243 ? -7.242 -7.988 -9.82 1 96.12 243 THR A N 1
ATOM 1820 C CA . THR A 1 243 ? -6.293 -6.988 -10.297 1 96.12 243 THR A CA 1
ATOM 1821 C C . THR A 1 243 ? -5.613 -7.453 -11.586 1 96.12 243 THR A C 1
ATOM 1823 O O . THR A 1 243 ? -5.809 -8.594 -12.016 1 96.12 243 THR A O 1
ATOM 1826 N N . MET A 1 244 ? -4.957 -6.57 -12.195 1 90.88 244 MET A N 1
ATOM 1827 C CA . MET A 1 244 ? -4.137 -6.922 -13.352 1 90.88 244 MET A CA 1
ATOM 1828 C C . MET A 1 244 ? -2.811 -6.168 -13.328 1 90.88 244 MET A C 1
ATOM 1830 O O . MET A 1 244 ? -2.73 -5.031 -13.797 1 90.88 244 MET A O 1
ATOM 1834 N N . ALA A 1 245 ? -1.989 -6.676 -12.664 1 84.5 245 ALA A N 1
ATOM 1835 C CA . ALA A 1 245 ? -0.621 -6.164 -12.641 1 84.5 245 ALA A CA 1
ATOM 1836 C C . ALA A 1 245 ? 0.323 -7.102 -13.398 1 84.5 245 ALA A C 1
ATOM 1838 O O . ALA A 1 245 ? 0.216 -8.32 -13.281 1 84.5 245 ALA A O 1
ATOM 1839 N N . ARG A 1 246 ? 0.852 -6.504 -14.469 1 65.25 246 ARG A N 1
ATOM 1840 C CA . ARG A 1 246 ? 1.733 -7.309 -15.305 1 65.25 246 ARG A CA 1
ATOM 1841 C C . ARG A 1 246 ? 2.803 -8 -14.469 1 65.25 246 ARG A C 1
ATOM 1843 O O . ARG A 1 246 ? 3.461 -7.367 -13.641 1 65.25 246 ARG A O 1
ATOM 1850 N N . GLU A 1 247 ? 2.266 -9.062 -13.836 1 55.03 247 GLU A N 1
ATOM 1851 C CA . GLU A 1 247 ? 3.348 -9.758 -13.141 1 55.03 247 GLU A CA 1
ATOM 1852 C C . GLU A 1 247 ? 4.641 -9.703 -13.945 1 55.03 247 GLU A C 1
ATOM 1854 O O . GLU A 1 247 ? 4.617 -9.789 -15.18 1 55.03 247 GLU A O 1
ATOM 1859 N N . THR A 1 248 ? 5.477 -8.914 -13.391 1 49.84 248 THR A N 1
ATOM 1860 C CA . THR A 1 248 ? 6.793 -9.102 -13.984 1 49.84 248 THR A CA 1
ATOM 1861 C C . THR A 1 248 ? 7.023 -10.57 -14.32 1 49.84 248 THR A C 1
ATOM 1863 O O . THR A 1 248 ? 6.77 -11.453 -13.5 1 49.84 248 THR A O 1
ATOM 1866 N N . ARG A 1 249 ? 6.652 -11.07 -15.523 1 47.09 249 ARG A N 1
ATOM 1867 C CA . ARG A 1 249 ? 7.078 -12.367 -16.047 1 47.09 249 ARG A CA 1
ATOM 1868 C C . ARG A 1 249 ? 8.164 -12.984 -15.164 1 47.09 249 ARG A C 1
ATOM 1870 O O . ARG A 1 249 ? 8.289 -14.203 -15.094 1 47.09 249 ARG A O 1
ATOM 1877 N N . PHE A 1 250 ? 8.867 -12.008 -14.555 1 47.41 250 PHE A N 1
ATOM 1878 C CA . PHE A 1 250 ? 10.125 -12.547 -14.047 1 47.41 250 PHE A CA 1
ATOM 1879 C C . PHE A 1 250 ? 10.242 -12.305 -12.547 1 47.41 250 PHE A C 1
ATOM 1881 O O . PHE A 1 250 ? 11.273 -12.625 -11.945 1 47.41 250 PHE A O 1
ATOM 1888 N N . ARG A 1 251 ? 9.07 -11.602 -11.922 1 53.78 251 ARG A N 1
ATOM 1889 C CA . ARG A 1 251 ? 9.258 -11.266 -10.508 1 53.78 251 ARG A CA 1
ATOM 1890 C C . ARG A 1 251 ? 8.141 -11.859 -9.656 1 53.78 251 ARG A C 1
ATOM 1892 O O . ARG A 1 251 ? 6.973 -11.828 -10.039 1 53.78 251 ARG A O 1
ATOM 1899 N N . THR A 1 252 ? 8.477 -12.859 -8.805 1 50.88 252 THR A N 1
ATOM 1900 C CA . THR A 1 252 ? 7.547 -13.469 -7.863 1 50.88 252 THR A CA 1
ATOM 1901 C C . THR A 1 252 ? 6.836 -12.406 -7.035 1 50.88 252 THR A C 1
ATOM 1903 O O . THR A 1 252 ? 5.699 -12.602 -6.602 1 50.88 252 THR A O 1
ATOM 1906 N N . GLU A 1 253 ? 7.598 -11.289 -6.785 1 59.09 253 GLU A N 1
ATOM 1907 C CA . GLU A 1 253 ? 6.867 -10.359 -5.93 1 59.09 253 GLU A CA 1
ATOM 1908 C C . GLU A 1 253 ? 6.723 -8.992 -6.594 1 59.09 253 GLU A C 1
ATOM 1910 O O . GLU A 1 253 ? 7.652 -8.18 -6.566 1 59.09 253 GLU A O 1
ATOM 1915 N N . ALA A 1 254 ? 5.543 -8.906 -7.359 1 62.25 254 ALA A N 1
ATOM 1916 C CA . ALA A 1 254 ? 5.273 -7.727 -8.172 1 62.25 254 ALA A CA 1
ATOM 1917 C C . ALA A 1 254 ? 5.145 -6.477 -7.301 1 62.25 254 ALA A C 1
ATOM 1919 O O . ALA A 1 254 ? 4.535 -6.523 -6.227 1 62.25 254 ALA A O 1
ATOM 1920 N N . MET A 1 255 ? 5.859 -5.512 -7.594 1 81.56 255 MET A N 1
ATOM 1921 C CA . MET A 1 255 ? 5.793 -4.199 -6.961 1 81.56 255 MET A CA 1
ATOM 1922 C C . MET A 1 255 ? 4.453 -3.523 -7.246 1 81.56 255 MET A C 1
ATOM 1924 O O . MET A 1 255 ? 3.803 -3.018 -6.328 1 81.56 255 MET A O 1
ATOM 1928 N N . THR A 1 256 ? 3.955 -3.723 -8.422 1 88.44 256 THR A N 1
ATOM 1929 C CA . THR A 1 256 ? 2.781 -2.969 -8.844 1 88.44 256 THR A CA 1
ATOM 1930 C C . THR A 1 256 ? 1.503 -3.625 -8.328 1 88.44 256 THR A C 1
ATOM 1932 O O . THR A 1 256 ? 0.471 -2.963 -8.195 1 88.44 256 THR A O 1
ATOM 1935 N N . SER A 1 257 ? 1.623 -4.902 -8.023 1 91.12 257 SER A N 1
ATOM 1936 C CA . SER A 1 257 ? 0.445 -5.621 -7.551 1 91.12 257 SER A CA 1
ATOM 1937 C C . SER A 1 257 ? -0.144 -4.961 -6.309 1 91.12 257 SER A C 1
ATOM 1939 O O . SER A 1 257 ? -1.363 -4.816 -6.191 1 91.12 257 SER A O 1
ATOM 1941 N N . ARG A 1 258 ? 0.694 -4.5 -5.422 1 94.06 258 ARG A N 1
ATOM 1942 C CA . ARG A 1 258 ? 0.253 -3.902 -4.164 1 94.06 258 ARG A CA 1
ATOM 1943 C C . ARG A 1 258 ? -0.497 -2.6 -4.414 1 94.06 258 ARG A C 1
ATOM 1945 O O . ARG A 1 258 ? -1.466 -2.291 -3.715 1 94.06 258 ARG A O 1
ATOM 1952 N N . ILE A 1 259 ? -0.047 -1.899 -5.422 1 94.75 259 ILE A N 1
ATOM 1953 C CA . ILE A 1 259 ? -0.696 -0.646 -5.789 1 94.75 259 ILE A CA 1
ATOM 1954 C C . ILE A 1 259 ? -2.115 -0.923 -6.277 1 94.75 259 ILE A C 1
ATOM 1956 O O . ILE A 1 259 ? -3.066 -0.261 -5.855 1 94.75 259 ILE A O 1
ATOM 1960 N N . ALA A 1 260 ? -2.211 -1.892 -7.117 1 95.94 260 ALA A N 1
ATOM 1961 C CA . ALA A 1 260 ? -3.518 -2.279 -7.641 1 95.94 260 ALA A CA 1
ATOM 1962 C C . ALA A 1 260 ? -4.422 -2.811 -6.531 1 95.94 260 ALA A C 1
ATOM 1964 O O . ALA A 1 260 ? -5.609 -2.486 -6.48 1 95.94 260 ALA A O 1
ATOM 1965 N N . GLN A 1 261 ? -3.863 -3.623 -5.691 1 96.94 261 GLN A N 1
ATOM 1966 C CA . GLN A 1 261 ? -4.617 -4.211 -4.586 1 96.94 261 GLN A CA 1
ATOM 1967 C C . GLN A 1 261 ? -5.145 -3.133 -3.646 1 96.94 261 GLN A C 1
ATOM 1969 O O . GLN A 1 261 ? -6.301 -3.186 -3.219 1 96.94 261 GLN A O 1
ATOM 1974 N N . LEU A 1 262 ? -4.332 -2.135 -3.324 1 96.75 262 LEU A N 1
ATOM 1975 C CA . LEU A 1 262 ? -4.773 -1.035 -2.473 1 96.75 262 LEU A CA 1
ATOM 1976 C C . LEU A 1 262 ? -5.953 -0.302 -3.102 1 96.75 262 LEU A C 1
ATOM 1978 O O . LEU A 1 262 ? -6.891 0.089 -2.4 1 96.75 262 LEU A O 1
ATOM 1982 N N . CYS A 1 263 ? -5.91 -0.137 -4.355 1 96.44 263 CYS A N 1
ATOM 1983 C CA . CYS A 1 263 ? -6.984 0.583 -5.027 1 96.44 263 CYS A CA 1
ATOM 1984 C C . CYS A 1 263 ? -8.273 -0.227 -5.016 1 96.44 263 CYS A C 1
ATOM 1986 O O . CYS A 1 263 ? -9.367 0.333 -4.871 1 96.44 263 CYS A O 1
ATOM 1988 N N . VAL A 1 264 ? -8.172 -1.51 -5.238 1 98.38 264 VAL A N 1
ATOM 1989 C CA . VAL A 1 264 ? -9.344 -2.375 -5.137 1 98.38 264 VAL A CA 1
ATOM 1990 C C . VAL A 1 264 ? -9.938 -2.279 -3.734 1 98.38 264 VAL A C 1
ATOM 1992 O O . VAL A 1 264 ? -11.156 -2.178 -3.576 1 98.38 264 VAL A O 1
ATOM 1995 N N . ILE A 1 265 ? -9.086 -2.295 -2.736 1 98.19 265 ILE A N 1
ATOM 1996 C CA . ILE A 1 265 ? -9.516 -2.188 -1.348 1 98.19 265 ILE A CA 1
ATOM 1997 C C . ILE A 1 265 ? -10.195 -0.837 -1.12 1 98.19 265 ILE A C 1
ATOM 1999 O O . ILE A 1 265 ? -11.242 -0.759 -0.474 1 98.19 265 ILE A O 1
ATOM 2003 N N . ASP A 1 266 ? -9.594 0.239 -1.665 1 96.56 266 ASP A N 1
ATOM 2004 C CA . ASP A 1 266 ? -10.188 1.564 -1.527 1 96.56 266 ASP A CA 1
ATOM 2005 C C . ASP A 1 266 ? -11.578 1.607 -2.143 1 96.56 266 ASP A C 1
ATOM 2007 O O . ASP A 1 266 ? -12.5 2.209 -1.577 1 96.56 266 ASP A O 1
ATOM 2011 N N . ALA A 1 267 ? -11.711 1.006 -3.303 1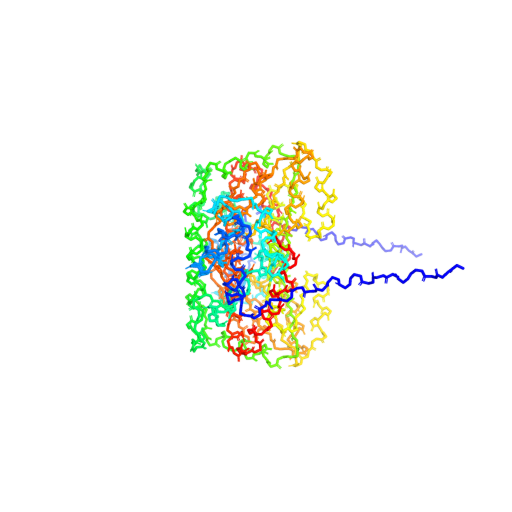 97.81 267 ALA A N 1
ATOM 2012 C CA . ALA A 1 267 ? -13.023 0.943 -3.947 1 97.81 267 ALA A CA 1
ATOM 2013 C C . ALA A 1 267 ? -14.016 0.16 -3.098 1 97.81 267 ALA A C 1
ATOM 2015 O O . ALA A 1 267 ? -15.172 0.563 -2.953 1 97.81 267 ALA A O 1
ATOM 2016 N N . LEU A 1 268 ? -13.578 -0.958 -2.541 1 98.56 268 LEU A N 1
ATOM 2017 C CA . LEU A 1 268 ? -14.414 -1.779 -1.676 1 98.56 268 LEU A CA 1
ATOM 2018 C C . LEU A 1 268 ? -14.875 -0.99 -0.454 1 98.56 268 LEU A C 1
ATOM 2020 O O . LEU A 1 268 ? -16.062 -1.004 -0.108 1 98.56 268 LEU A O 1
ATOM 2024 N N . ILE A 1 269 ? -13.938 -0.295 0.193 1 97.38 269 ILE A N 1
ATOM 2025 C CA . ILE A 1 269 ? -14.219 0.488 1.391 1 97.38 269 ILE A CA 1
ATOM 2026 C C . ILE A 1 269 ? -15.203 1.604 1.057 1 97.38 269 ILE A C 1
ATOM 2028 O O . ILE A 1 269 ? -16.156 1.846 1.805 1 97.38 269 ILE A O 1
ATOM 2032 N N . ALA A 1 270 ? -14.945 2.264 -0.046 1 96.19 270 ALA A N 1
ATOM 2033 C CA . ALA A 1 270 ? -15.836 3.34 -0.468 1 96.19 270 ALA A CA 1
ATOM 2034 C C . ALA A 1 270 ? -17.25 2.814 -0.734 1 96.19 270 ALA A C 1
ATOM 2036 O O . ALA A 1 270 ? -18.234 3.43 -0.325 1 96.19 270 ALA A O 1
ATOM 2037 N N . ALA A 1 271 ? -17.344 1.705 -1.448 1 97.81 271 ALA A N 1
ATOM 2038 C CA . ALA A 1 271 ? -18.641 1.107 -1.755 1 97.81 271 ALA A CA 1
ATOM 2039 C C . ALA A 1 271 ? -19.359 0.668 -0.482 1 97.81 271 ALA A C 1
ATOM 2041 O O . ALA A 1 271 ? -20.562 0.859 -0.347 1 97.81 271 ALA A O 1
ATOM 2042 N N . LEU A 1 272 ? -18.641 0.09 0.46 1 98 272 LEU A N 1
ATOM 2043 C CA . LEU A 1 272 ? -19.203 -0.306 1.75 1 98 272 LEU A CA 1
ATOM 2044 C C . LEU A 1 272 ? -19.734 0.907 2.506 1 98 272 LEU A C 1
ATOM 2046 O O . LEU A 1 272 ? -20.828 0.862 3.064 1 98 272 LEU A O 1
ATOM 2050 N N . ALA A 1 273 ? -18.891 1.968 2.523 1 96.06 273 ALA A N 1
ATOM 2051 C CA . ALA A 1 273 ? -19.281 3.182 3.242 1 96.06 273 ALA A CA 1
ATOM 2052 C C . ALA A 1 273 ? -20.547 3.799 2.648 1 96.06 273 ALA A C 1
ATOM 2054 O O . ALA A 1 273 ? -21.406 4.273 3.383 1 96.06 273 ALA A O 1
ATOM 2055 N N . LEU A 1 274 ? -20.672 3.768 1.33 1 95.44 274 LEU A N 1
ATOM 2056 C CA . LEU A 1 274 ? -21.844 4.316 0.666 1 95.44 274 LEU A CA 1
ATOM 2057 C C . LEU A 1 274 ? -23.078 3.463 0.947 1 95.44 274 LEU A C 1
ATOM 2059 O O . LEU A 1 274 ? -24.188 3.982 1.039 1 95.44 274 LEU A O 1
ATOM 2063 N N . ALA A 1 275 ? -22.844 2.207 0.989 1 96 275 ALA A N 1
ATOM 2064 C CA . ALA A 1 275 ? -23.953 1.289 1.235 1 96 275 ALA A CA 1
ATOM 2065 C C . ALA A 1 275 ? -24.547 1.499 2.629 1 96 275 ALA A C 1
ATOM 2067 O O . ALA A 1 275 ? -25.719 1.25 2.854 1 96 275 ALA A O 1
ATOM 2068 N N . ASP A 1 276 ? -23.75 1.878 3.533 1 95.06 276 ASP A N 1
ATOM 2069 C CA . ASP A 1 276 ? -24.156 2.27 4.879 1 95.06 276 ASP A CA 1
ATOM 2070 C C . ASP A 1 276 ? -23.719 3.701 5.188 1 95.06 276 ASP A C 1
ATOM 2072 O O . ASP A 1 276 ? -23 3.939 6.152 1 95.06 276 ASP A O 1
ATOM 2076 N N . TYR A 1 277 ? -24.266 4.594 4.461 1 93.44 277 TYR A N 1
ATOM 2077 C CA . TYR A 1 277 ? -23.781 5.961 4.293 1 93.44 277 TYR A CA 1
ATOM 2078 C C . TYR A 1 277 ? -23.766 6.699 5.625 1 93.44 277 TYR A C 1
ATOM 2080 O O . TYR A 1 277 ? -22.734 7.211 6.051 1 93.44 277 TYR A O 1
ATOM 2088 N N . ASP A 1 278 ? -24.875 6.738 6.332 1 92.69 278 ASP A N 1
ATOM 2089 C CA . ASP A 1 278 ? -25 7.539 7.543 1 92.69 278 ASP A CA 1
ATOM 2090 C C . ASP A 1 278 ? -24.094 7.004 8.648 1 92.69 278 ASP A C 1
ATOM 2092 O O . ASP A 1 278 ? -23.375 7.77 9.289 1 92.69 278 ASP A O 1
ATOM 2096 N N . ARG A 1 279 ? -24.141 5.754 8.797 1 92.88 279 ARG A N 1
ATOM 2097 C CA . ARG A 1 279 ? -23.297 5.152 9.82 1 92.88 279 ARG A CA 1
ATOM 2098 C C . ARG A 1 279 ? -21.812 5.355 9.508 1 92.88 279 ARG A C 1
ATOM 2100 O O . ARG A 1 279 ? -21.047 5.738 10.383 1 92.88 279 ARG A O 1
ATOM 2107 N N . SER A 1 280 ? -21.469 5.105 8.305 1 92.88 280 SER A N 1
ATOM 2108 C CA . SER A 1 280 ? -20.062 5.207 7.91 1 92.88 280 SER A CA 1
ATOM 2109 C C . SER A 1 280 ? -19.547 6.637 8.062 1 92.88 280 SER A C 1
ATOM 2111 O O . SER A 1 280 ? -18.438 6.855 8.547 1 92.88 280 SER A O 1
ATOM 2113 N N . THR A 1 281 ? -20.281 7.602 7.66 1 89.5 281 THR A N 1
ATOM 2114 C CA . THR A 1 281 ? -19.844 8.992 7.758 1 89.5 281 THR A CA 1
ATOM 2115 C C . THR A 1 281 ? -19.734 9.422 9.219 1 89.5 281 THR A C 1
ATOM 2117 O O . THR A 1 281 ? -18.828 10.172 9.586 1 89.5 281 THR A O 1
ATOM 2120 N N . ASP A 1 282 ? -20.641 8.938 10.008 1 89.62 282 ASP A N 1
ATOM 2121 C CA . ASP A 1 282 ? -20.578 9.242 11.43 1 89.62 282 ASP A CA 1
ATOM 2122 C C . ASP A 1 282 ? -19.312 8.656 12.062 1 89.62 282 ASP A C 1
ATOM 2124 O O . ASP A 1 282 ? -18.625 9.336 12.82 1 89.62 282 ASP A O 1
ATOM 2128 N N . VAL A 1 283 ? -19.062 7.465 11.758 1 90.5 283 VAL A N 1
ATOM 2129 C CA . VAL A 1 283 ? -17.891 6.793 12.328 1 90.5 283 VAL A CA 1
ATOM 2130 C C . VAL A 1 283 ? -16.609 7.461 11.828 1 90.5 283 VAL A C 1
ATOM 2132 O O . VAL A 1 283 ? -15.664 7.645 12.594 1 90.5 283 VAL A O 1
ATOM 2135 N N . LEU A 1 284 ? -16.578 7.785 10.57 1 87.69 284 LEU A N 1
ATOM 2136 C CA . LEU A 1 284 ? -15.414 8.469 10.008 1 87.69 284 LEU A CA 1
ATOM 2137 C C . LEU A 1 284 ? -15.148 9.781 10.742 1 87.69 284 LEU A C 1
ATOM 2139 O O . LEU A 1 284 ? -14 10.094 11.062 1 87.69 284 LEU A O 1
ATOM 2143 N N . LYS A 1 285 ? -16.141 10.5 11.023 1 83.06 285 LYS A N 1
ATOM 2144 C CA . LYS A 1 285 ? -16.016 11.758 11.75 1 83.06 285 LYS A CA 1
ATOM 2145 C C . LYS A 1 285 ? -15.484 11.523 13.156 1 83.06 285 LYS A C 1
ATOM 2147 O O . LYS A 1 285 ? -14.617 12.266 13.625 1 83.06 285 LYS A O 1
ATOM 2152 N N . GLN A 1 286 ? -16.031 10.492 13.75 1 84.75 286 GLN A N 1
ATOM 2153 C CA . GLN A 1 286 ? -15.602 10.164 15.109 1 84.75 286 GLN A CA 1
ATOM 2154 C C . GLN A 1 286 ? -14.125 9.766 15.141 1 84.75 286 GLN A C 1
ATOM 2156 O O . GLN A 1 286 ? -13.391 10.18 16.031 1 84.75 286 GLN A O 1
ATOM 2161 N N . THR A 1 287 ? -13.812 8.969 14.234 1 84.06 287 THR A N 1
ATOM 2162 C CA . THR A 1 287 ? -12.43 8.492 14.219 1 84.06 287 THR A CA 1
ATOM 2163 C C . THR A 1 287 ? -11.477 9.617 13.82 1 84.06 287 THR A C 1
ATOM 2165 O O . THR A 1 287 ? -10.328 9.656 14.266 1 84.06 287 THR A O 1
ATOM 2168 N N . PHE A 1 288 ? -11.922 10.484 13.031 1 78.31 288 PHE A N 1
ATOM 2169 C CA . PHE A 1 288 ? -11.141 11.672 12.719 1 78.31 288 PHE A CA 1
ATOM 2170 C C . PHE A 1 288 ? -10.867 12.484 13.977 1 78.31 288 PHE A C 1
ATOM 2172 O O . PHE A 1 288 ? -9.758 12.977 14.18 1 78.31 288 PHE A O 1
ATOM 2179 N N . ASP A 1 289 ? -11.805 12.633 14.734 1 76.44 289 ASP A N 1
ATOM 2180 C CA . ASP A 1 289 ? -11.68 13.375 15.984 1 76.44 289 ASP A CA 1
ATOM 2181 C C . ASP A 1 289 ? -10.648 12.727 16.906 1 76.44 289 ASP A C 1
ATOM 2183 O O . ASP A 1 289 ? -9.805 13.414 17.484 1 76.44 289 ASP A O 1
ATOM 2187 N N . VAL A 1 290 ? -10.734 11.477 17 1 77.88 290 VAL A N 1
ATOM 2188 C CA . VAL A 1 290 ? -9.828 10.734 17.875 1 77.88 290 VAL A CA 1
ATOM 2189 C C . VAL A 1 290 ? -8.391 10.883 17.375 1 77.88 290 VAL A C 1
ATOM 2191 O O . VAL A 1 290 ? -7.473 11.086 18.172 1 77.88 290 VAL A O 1
ATOM 2194 N N . LEU A 1 291 ? -8.227 10.906 16.078 1 78.69 291 LEU A N 1
ATOM 2195 C CA . LEU A 1 291 ? -6.883 10.93 15.508 1 78.69 291 LEU A CA 1
ATOM 2196 C C . LEU A 1 291 ? -6.301 12.336 15.547 1 78.69 291 LEU A C 1
ATOM 2198 O O . LEU A 1 291 ? -5.086 12.516 15.438 1 78.69 291 LEU A O 1
ATOM 2202 N N . SER A 1 292 ? -7.09 13.32 15.633 1 76.69 292 SER A N 1
ATOM 2203 C CA . SER A 1 292 ? -6.645 14.711 15.656 1 76.69 292 SER A CA 1
ATOM 2204 C C . SER A 1 292 ? -5.781 14.992 16.875 1 76.69 292 SER A C 1
ATOM 2206 O O . SER A 1 292 ? -4.984 15.93 16.875 1 76.69 292 SER A O 1
ATOM 2208 N N . ILE A 1 293 ? -5.887 14.148 17.875 1 73.69 293 ILE A N 1
ATOM 22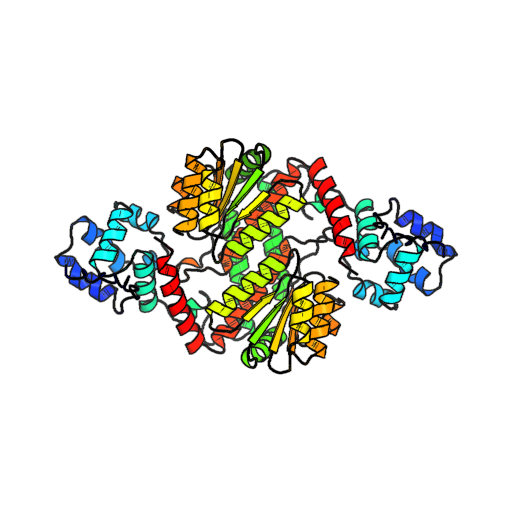09 C CA . ILE A 1 293 ? -5.102 14.344 19.094 1 73.69 293 ILE A CA 1
ATOM 2210 C C . ILE A 1 293 ? -3.645 13.969 18.828 1 73.69 293 ILE A C 1
ATOM 2212 O O . ILE A 1 293 ? -2.754 14.336 19.594 1 73.69 293 ILE A O 1
ATOM 2216 N N . LYS A 1 294 ? -3.479 13.266 17.75 1 75.44 294 LYS A N 1
ATOM 2217 C CA . LYS A 1 294 ? -2.15 12.734 17.453 1 75.44 294 LYS A CA 1
ATOM 2218 C C . LYS A 1 294 ? -1.408 13.641 16.469 1 75.44 294 LYS A C 1
ATOM 2220 O O . LYS A 1 294 ? -0.281 13.336 16.078 1 75.44 294 LYS A O 1
ATOM 2225 N N . ARG A 1 295 ? -1.985 14.75 16.125 1 78.19 295 ARG A N 1
ATOM 2226 C CA . ARG A 1 295 ? -1.407 15.625 15.117 1 78.19 295 ARG A CA 1
ATOM 2227 C C . ARG A 1 295 ? -1.323 17.062 15.625 1 78.19 295 ARG A C 1
ATOM 2229 O O . ARG A 1 295 ? -2.102 17.469 16.484 1 78.19 295 ARG A O 1
ATOM 2236 N N . PHE A 1 296 ? -0.41 17.828 15 1 73.81 296 PHE A N 1
ATOM 2237 C CA . PHE A 1 296 ? -0.271 19.25 15.352 1 73.81 296 PHE A CA 1
ATOM 2238 C C . PHE A 1 296 ? -1.518 20.016 14.945 1 73.81 296 PHE A C 1
ATOM 2240 O O . PHE A 1 296 ? -2.148 19.719 13.93 1 73.81 296 PHE A O 1
ATOM 2247 N N . MET B 1 1 ? -3.375 14.32 58 1 29.86 1 MET B N 1
ATOM 2248 C CA . MET B 1 1 ? -3.041 15.148 56.844 1 29.86 1 MET B CA 1
ATOM 2249 C C . MET B 1 1 ? -3.975 14.852 55.688 1 29.86 1 MET B C 1
ATOM 2251 O O . MET B 1 1 ? -4.164 13.695 55.312 1 29.86 1 MET B O 1
ATOM 2255 N N . PRO B 1 2 ? -4.938 15.773 55.25 1 35.66 2 PRO B N 1
ATOM 2256 C CA . PRO B 1 2 ? -6 15.562 54.25 1 35.66 2 PRO B CA 1
ATOM 2257 C C . PRO B 1 2 ? -5.461 15.242 52.875 1 35.66 2 PRO B C 1
ATOM 2259 O O . PRO B 1 2 ? -4.344 15.641 52.531 1 35.66 2 PRO B O 1
ATOM 2262 N N . SER B 1 3 ? -5.742 14.055 52.312 1 38.44 3 SER B N 1
ATOM 2263 C CA . SER B 1 3 ? -5.391 13.516 51 1 38.44 3 SER B CA 1
ATOM 2264 C C . SER B 1 3 ? -5.773 14.484 49.875 1 38.44 3 SER B C 1
ATOM 2266 O O . SER B 1 3 ? -6.902 14.969 49.844 1 38.44 3 SER B O 1
ATOM 2268 N N . SER B 1 4 ? -4.824 15.297 49.375 1 37.5 4 SER B N 1
ATOM 2269 C CA . SER B 1 4 ? -4.996 16.25 48.281 1 37.5 4 SER B CA 1
ATOM 2270 C C . SER B 1 4 ? -5.703 15.594 47.094 1 37.5 4 SER B C 1
ATOM 2272 O O . SER B 1 4 ? -5.336 14.492 46.656 1 37.5 4 SER B O 1
ATOM 2274 N N . PRO B 1 5 ? -6.965 15.984 46.75 1 37.25 5 PRO B N 1
ATOM 2275 C CA . PRO B 1 5 ? -7.711 15.43 45.625 1 37.25 5 PRO B CA 1
ATOM 2276 C C . PRO B 1 5 ? -6.934 15.492 44.312 1 37.25 5 PRO B C 1
ATOM 2278 O O . PRO B 1 5 ? -6.25 16.484 44.031 1 37.25 5 PRO B O 1
ATOM 2281 N N . GLN B 1 6 ? -6.316 14.398 43.812 1 34.06 6 GLN B N 1
ATOM 2282 C CA . GLN B 1 6 ? -5.734 14.266 42.469 1 34.06 6 GLN B CA 1
ATOM 2283 C C . GLN B 1 6 ? -6.68 14.812 41.406 1 34.06 6 GLN B C 1
ATOM 2285 O O . GLN B 1 6 ? -7.809 14.336 41.281 1 34.06 6 GLN B O 1
ATOM 2290 N N . SER B 1 7 ? -6.676 16.141 41.156 1 33.66 7 SER B N 1
ATOM 2291 C CA . SER B 1 7 ? -7.375 16.719 40 1 33.66 7 SER B CA 1
ATOM 2292 C C . SER B 1 7 ? -7.199 15.859 38.75 1 33.66 7 SER B C 1
ATOM 2294 O O . SER B 1 7 ? -6.07 15.609 38.312 1 33.66 7 SER B O 1
ATOM 2296 N N . SER B 1 8 ? -8.023 14.898 38.531 1 34.31 8 SER B N 1
ATOM 2297 C CA . SER B 1 8 ? -8.156 14.211 37.25 1 34.31 8 SER B CA 1
ATOM 2298 C C . SER B 1 8 ? -8.164 15.203 36.062 1 34.31 8 SER B C 1
ATOM 2300 O O . SER B 1 8 ? -9.102 15.984 35.938 1 34.31 8 SER B O 1
ATOM 2302 N N . VAL B 1 9 ? -7.074 15.781 35.781 1 34.84 9 VAL B N 1
ATOM 2303 C CA . VAL B 1 9 ? -6.977 16.453 34.5 1 34.84 9 VAL B CA 1
ATOM 2304 C C . VAL B 1 9 ? -7.73 15.641 33.438 1 34.84 9 VAL B C 1
ATOM 2306 O O . VAL B 1 9 ? -7.309 14.547 33.062 1 34.84 9 VAL B O 1
ATOM 2309 N N . THR B 1 10 ? -9.008 15.5 33.5 1 33.97 10 THR B N 1
ATOM 2310 C CA . THR B 1 10 ? -9.773 15.031 32.344 1 33.97 10 THR B CA 1
ATOM 2311 C C . THR B 1 10 ? -9.25 15.656 31.047 1 33.97 10 THR B C 1
ATOM 2313 O O . THR B 1 10 ? -9.359 16.859 30.844 1 33.97 10 THR B O 1
ATOM 2316 N N . GLU B 1 11 ? -8.109 15.336 30.562 1 39.84 11 GLU B N 1
ATOM 2317 C CA . GLU B 1 11 ? -7.785 15.688 29.188 1 39.84 11 GLU B CA 1
ATOM 2318 C C . GLU B 1 11 ? -9.039 15.75 28.312 1 39.84 11 GLU B C 1
ATOM 2320 O O . GLU B 1 11 ? -9.648 14.719 28.031 1 39.84 11 GLU B O 1
ATOM 2325 N N . THR B 1 12 ? -9.969 16.594 28.609 1 40.03 12 THR B N 1
ATOM 2326 C CA . THR B 1 12 ? -11.203 16.828 27.875 1 40.03 12 THR B CA 1
ATOM 2327 C C . THR B 1 12 ? -10.961 16.703 26.375 1 40.03 12 THR B C 1
ATOM 2329 O O . THR B 1 12 ? -10.102 17.391 25.812 1 40.03 12 THR B O 1
ATOM 2332 N N . ALA B 1 13 ? -11.164 15.633 25.797 1 48.62 13 ALA B N 1
ATOM 2333 C CA . ALA B 1 13 ? -11.25 15.398 24.359 1 48.62 13 ALA B CA 1
ATOM 2334 C C . ALA B 1 13 ? -11.836 16.609 23.641 1 48.62 13 ALA B C 1
ATOM 2336 O O . ALA B 1 13 ? -12.992 16.969 23.875 1 48.62 13 ALA B O 1
ATOM 2337 N N . HIS B 1 14 ? -11.094 17.578 23.375 1 57.31 14 HIS B N 1
ATOM 2338 C CA . HIS B 1 14 ? -11.625 18.703 22.609 1 57.31 14 HIS B CA 1
ATOM 2339 C C . HIS B 1 14 ? -12.289 18.234 21.328 1 57.31 14 HIS B C 1
ATOM 2341 O O . HIS B 1 14 ? -11.656 17.562 20.516 1 57.31 14 HIS B O 1
ATOM 2347 N N . LEU B 1 15 ? -13.547 17.906 21.391 1 60.38 15 LEU B N 1
ATOM 2348 C CA . LEU B 1 15 ? -14.398 17.562 20.266 1 60.38 15 LEU B CA 1
ATOM 2349 C C . LEU B 1 15 ? -14.477 18.703 19.266 1 60.38 15 LEU B C 1
ATOM 2351 O O . LEU B 1 15 ? -14.352 19.875 19.641 1 60.38 15 LEU B O 1
ATOM 2355 N N . PRO B 1 16 ? -14.484 18.266 17.984 1 65.38 16 PRO B N 1
ATOM 2356 C CA . PRO B 1 16 ? -14.812 19.344 17.047 1 65.38 16 PRO B CA 1
ATOM 2357 C C . PRO B 1 16 ? -16.047 20.141 17.453 1 65.38 16 PRO B C 1
ATOM 2359 O O . PRO B 1 16 ? -16.906 19.625 18.156 1 65.38 16 PRO B O 1
ATOM 2362 N N . VAL B 1 17 ? -15.883 21.453 17.328 1 69.12 17 VAL B N 1
ATOM 2363 C CA . VAL B 1 17 ? -16.953 22.344 17.75 1 69.12 17 VAL B CA 1
ATOM 2364 C C . VAL B 1 17 ? -17.891 22.625 16.578 1 69.12 17 VAL B C 1
ATOM 2366 O O . VAL B 1 17 ? -17.453 22.719 15.43 1 69.12 17 VAL B O 1
ATOM 2369 N N . GLU B 1 18 ? -19.125 22.531 16.906 1 76.38 18 GLU B N 1
ATOM 2370 C CA . GLU B 1 18 ? -20.109 22.969 15.938 1 76.38 18 GLU B CA 1
ATOM 2371 C C . GLU B 1 18 ? -20.047 24.484 15.734 1 76.38 18 GLU B C 1
ATOM 2373 O O . GLU B 1 18 ? -19.734 25.234 16.672 1 76.38 18 GLU B O 1
ATOM 2378 N N . ASN B 1 19 ? -20.109 24.969 14.5 1 81.75 19 ASN B N 1
ATOM 2379 C CA . ASN B 1 19 ? -20.188 26.375 14.172 1 81.75 19 ASN B CA 1
ATOM 2380 C C . ASN B 1 19 ? -18.859 27.094 14.414 1 81.75 19 ASN B C 1
ATOM 2382 O O . ASN B 1 19 ? -18.828 28.125 15.078 1 81.75 19 ASN B O 1
ATOM 2386 N N . ALA B 1 20 ? -17.812 26.406 14.008 1 86.12 20 ALA B N 1
ATOM 2387 C CA . ALA B 1 20 ? -16.469 26.953 14.203 1 86.12 20 ALA B CA 1
ATOM 2388 C C . ALA B 1 20 ? -16.344 28.344 13.562 1 86.12 20 ALA B C 1
ATOM 2390 O O . ALA B 1 20 ? -15.797 29.266 14.164 1 86.12 20 ALA B O 1
ATOM 2391 N N . LEU B 1 21 ? -16.891 28.484 12.453 1 89.19 21 LEU B N 1
ATOM 2392 C CA . LEU B 1 21 ? -16.766 29.766 11.742 1 89.19 21 LEU B CA 1
ATOM 2393 C C . LEU B 1 21 ? -17.469 30.875 12.508 1 89.19 21 LEU B C 1
ATOM 2395 O O . LEU B 1 21 ? -16.938 31.984 12.633 1 89.19 21 LEU B O 1
ATOM 2399 N N . THR B 1 22 ? -18.656 30.531 13.023 1 87.06 22 THR B N 1
ATOM 2400 C CA . THR B 1 22 ? -19.406 31.5 13.797 1 87.06 22 THR B CA 1
ATOM 2401 C C . THR B 1 22 ? -18.656 31.891 15.07 1 87.06 22 THR B C 1
ATOM 2403 O O . THR B 1 22 ? -18.609 33.062 15.445 1 87.06 22 THR B O 1
ATOM 2406 N N . ARG B 1 23 ? -18.062 30.906 15.656 1 86.19 23 ARG B N 1
ATOM 2407 C CA . ARG B 1 23 ? -17.297 31.125 16.875 1 86.19 23 ARG B CA 1
ATOM 2408 C C . ARG B 1 23 ? -16.094 32.031 16.594 1 86.19 23 ARG B C 1
ATOM 2410 O O . ARG B 1 23 ? -15.797 32.938 17.391 1 86.19 23 ARG B O 1
ATOM 2417 N N . ILE B 1 24 ? -15.453 31.828 15.492 1 91.25 24 ILE B N 1
ATOM 2418 C CA . ILE B 1 24 ? -14.273 32.594 15.125 1 91.25 24 ILE B CA 1
ATOM 2419 C C . ILE B 1 24 ? -14.68 34.031 14.82 1 91.25 24 ILE B C 1
ATOM 2421 O O . ILE B 1 24 ? -14.039 35 15.281 1 91.25 24 ILE B O 1
ATOM 2425 N N . ARG B 1 25 ? -15.742 34.25 14.172 1 89.69 25 ARG B N 1
ATOM 2426 C CA . ARG B 1 25 ? -16.234 35.562 13.82 1 89.69 25 ARG B CA 1
ATOM 2427 C C . ARG B 1 25 ? -16.594 36.375 15.062 1 89.69 25 ARG B C 1
ATOM 2429 O O . ARG B 1 25 ? -16.344 37.562 15.141 1 89.69 25 ARG B O 1
ATOM 2436 N N . SER B 1 26 ? -17.172 35.656 16 1 87.31 26 SER B N 1
ATOM 2437 C CA . SER B 1 26 ? -17.625 36.312 17.219 1 87.31 26 SER B CA 1
ATOM 2438 C C . SER B 1 26 ? -16.438 36.719 18.094 1 87.31 26 SER B C 1
ATOM 2440 O O . SER B 1 26 ? -16.516 37.719 18.828 1 87.31 26 SER B O 1
ATOM 2442 N N . ALA B 1 27 ? -15.398 36 18 1 87.44 27 ALA B N 1
ATOM 2443 C CA . ALA B 1 27 ? -14.25 36.219 18.859 1 87.44 27 ALA B CA 1
ATOM 2444 C C . ALA B 1 27 ? -13.266 37.188 18.234 1 87.44 27 ALA B C 1
ATOM 2446 O O . ALA B 1 27 ? -12.398 37.75 18.922 1 87.44 27 ALA B O 1
ATOM 2447 N N . LEU B 1 28 ? -13.414 37.531 16.984 1 87.69 28 LEU B N 1
ATOM 2448 C CA . LEU B 1 28 ? -12.461 38.281 16.172 1 87.69 28 LEU B CA 1
ATOM 2449 C C . LEU B 1 28 ? -12.148 39.625 16.812 1 87.69 28 LEU B C 1
ATOM 2451 O O . LEU B 1 28 ? -10.977 40 16.938 1 87.69 28 LEU B O 1
ATOM 2455 N N . PRO B 1 29 ? -13.094 40.344 17.453 1 85.62 29 PRO B N 1
ATOM 2456 C CA . PRO B 1 29 ? -12.828 41.688 17.984 1 85.62 29 PRO B CA 1
ATOM 2457 C C . PRO B 1 29 ? -11.945 41.656 19.219 1 85.62 29 PRO B C 1
ATOM 2459 O O . PRO B 1 29 ? -11.305 42.656 19.547 1 85.62 29 PRO B O 1
ATOM 2462 N N . GLN B 1 30 ? -11.852 40.562 19.875 1 89.88 30 GLN B N 1
ATOM 2463 C CA . GLN B 1 30 ? -11.125 40.469 21.141 1 89.88 30 GLN B CA 1
ATOM 2464 C C . GLN B 1 30 ? -9.758 39.812 20.938 1 89.88 30 GLN B C 1
ATOM 2466 O O . GLN B 1 30 ? -8.977 39.688 21.891 1 89.88 30 GLN B O 1
ATOM 2471 N N . MET B 1 31 ? -9.422 39.531 19.719 1 90.06 31 MET B N 1
ATOM 2472 C CA . MET B 1 31 ? -8.211 38.75 19.453 1 90.06 31 MET B CA 1
ATOM 2473 C C . MET B 1 31 ? -7.004 39.688 19.297 1 90.06 31 MET B C 1
ATOM 2475 O O . MET B 1 31 ? -7.148 40.844 18.938 1 90.06 31 MET B O 1
ATOM 2479 N N . SER B 1 32 ? -5.832 39.094 19.703 1 91.81 32 SER B N 1
ATOM 2480 C CA . SER B 1 32 ? -4.578 39.781 19.406 1 91.81 32 SER B CA 1
ATOM 2481 C C . SER B 1 32 ? -4.398 40 17.906 1 91.81 32 SER B C 1
ATOM 2483 O O . SER B 1 32 ? -5.133 39.406 17.109 1 91.81 32 SER B O 1
ATOM 2485 N N . LYS B 1 33 ? -3.455 40.844 17.562 1 92 33 LYS B N 1
ATOM 2486 C CA . LYS B 1 33 ? -3.211 41.156 16.156 1 92 33 LYS B CA 1
ATOM 2487 C C . LYS B 1 33 ? -2.912 39.906 15.352 1 92 33 LYS B C 1
ATOM 2489 O O . LYS B 1 33 ? -3.477 39.688 14.273 1 92 33 LYS B O 1
ATOM 2494 N N . THR B 1 34 ? -2.086 39.094 15.883 1 92.88 34 THR B N 1
ATOM 2495 C CA . THR B 1 34 ? -1.707 37.875 15.188 1 92.88 34 THR B CA 1
ATOM 2496 C C . THR B 1 34 ? -2.893 36.906 15.094 1 92.88 34 THR B C 1
ATOM 2498 O O . THR B 1 34 ? -3.139 36.344 14.039 1 92.88 34 THR B O 1
ATOM 2501 N N . ALA B 1 35 ? -3.582 36.75 16.172 1 94 35 ALA B N 1
ATOM 2502 C CA . ALA B 1 35 ? -4.75 35.875 16.188 1 94 35 ALA B CA 1
ATOM 2503 C C . ALA B 1 35 ? -5.82 36.375 15.211 1 94 35 ALA B C 1
ATOM 2505 O O . ALA B 1 35 ? -6.492 35.594 14.555 1 94 35 ALA B O 1
ATOM 2506 N N . ALA B 1 36 ? -5.961 37.688 15.109 1 93.69 36 ALA B N 1
ATOM 2507 C CA . ALA B 1 36 ? -6.949 38.281 14.211 1 93.69 36 ALA B CA 1
ATOM 2508 C C . ALA B 1 36 ? -6.602 38 12.758 1 93.69 36 ALA B C 1
ATOM 2510 O O . ALA B 1 36 ? -7.492 37.781 11.93 1 93.69 36 ALA B O 1
ATOM 2511 N N . LYS B 1 37 ? -5.375 38.031 12.484 1 94.88 37 LYS B N 1
ATOM 2512 C CA . LYS B 1 37 ? -4.918 37.719 11.133 1 94.88 37 LYS B CA 1
ATOM 2513 C C . LYS B 1 37 ? -5.227 36.281 10.766 1 94.88 37 LYS B C 1
ATOM 2515 O O . LYS B 1 37 ? -5.688 36 9.656 1 94.88 37 LYS B O 1
ATOM 2520 N N . ILE B 1 38 ? -4.941 35.375 11.648 1 96.06 38 ILE B N 1
ATOM 2521 C CA . ILE B 1 38 ? -5.223 33.969 11.445 1 96.06 38 ILE B CA 1
ATOM 2522 C C . ILE B 1 38 ? -6.727 33.75 11.258 1 96.06 38 ILE B C 1
ATOM 2524 O O . ILE B 1 38 ? -7.16 33.125 10.297 1 96.06 38 ILE B O 1
ATOM 2528 N N . ALA B 1 39 ? -7.488 34.375 12.188 1 94.56 39 ALA B N 1
ATOM 2529 C CA . ALA B 1 39 ? -8.945 34.25 12.18 1 94.56 39 ALA B CA 1
ATOM 2530 C C . ALA B 1 39 ? -9.531 34.781 10.875 1 94.56 39 ALA B C 1
ATOM 2532 O O . ALA B 1 39 ? -10.422 34.156 10.289 1 94.56 39 ALA B O 1
ATOM 2533 N N . ALA B 1 40 ? -9.07 35.906 10.438 1 94.12 40 ALA B N 1
ATOM 2534 C CA . ALA B 1 40 ? -9.57 36.531 9.211 1 94.12 40 ALA B CA 1
ATOM 2535 C C . ALA B 1 40 ? -9.359 35.625 8.008 1 94.12 40 ALA B C 1
ATOM 2537 O O . ALA B 1 40 ? -10.266 35.438 7.191 1 94.12 40 ALA B O 1
ATOM 2538 N N . TYR B 1 41 ? -8.258 35 7.949 1 95.06 41 TYR B N 1
ATOM 2539 C CA . TYR B 1 41 ? -7.973 34.125 6.828 1 95.06 41 TYR B CA 1
ATOM 2540 C C . TYR B 1 41 ? -8.844 32.875 6.891 1 95.06 41 TYR B C 1
ATOM 2542 O O . TYR B 1 41 ? -9.375 32.406 5.871 1 95.06 41 TYR B O 1
ATOM 2550 N N . VAL B 1 42 ? -8.914 32.281 8.031 1 94.62 42 VAL B N 1
ATOM 2551 C CA . VAL B 1 42 ? -9.695 31.062 8.227 1 94.62 42 VAL B CA 1
ATOM 2552 C C . VAL B 1 42 ? -11.148 31.297 7.82 1 94.62 42 VAL B C 1
ATOM 2554 O O . VAL B 1 42 ? -11.75 30.469 7.137 1 94.62 42 VAL B O 1
ATOM 2557 N N . VAL B 1 43 ? -11.688 32.438 8.219 1 92.81 43 VAL B N 1
ATOM 2558 C CA . VAL B 1 43 ? -13.078 32.781 7.945 1 92.81 43 VAL B CA 1
ATOM 2559 C C . VAL B 1 43 ? -13.266 33.031 6.453 1 92.81 43 VAL B C 1
ATOM 2561 O O . VAL B 1 43 ? -14.273 32.656 5.863 1 92.81 43 VAL B O 1
ATOM 2564 N N . GLU B 1 44 ? -12.32 33.656 5.832 1 93 44 GLU B N 1
ATOM 2565 C CA . GLU B 1 44 ? -12.414 34.031 4.43 1 93 44 GLU B CA 1
ATOM 2566 C C . GLU B 1 44 ? -12.148 32.875 3.506 1 93 44 GLU B C 1
ATOM 2568 O O . GLU B 1 44 ? -12.695 32.781 2.404 1 93 44 GLU B O 1
ATOM 2573 N N . HIS B 1 45 ? -11.258 31.922 3.939 1 93.25 45 HIS B N 1
ATOM 2574 C CA . HIS B 1 45 ? -10.828 30.812 3.08 1 93.25 45 HIS B CA 1
ATOM 2575 C C . HIS B 1 45 ? -10.906 29.484 3.814 1 93.25 45 HIS B C 1
ATOM 2577 O O . HIS B 1 45 ? -9.922 28.734 3.855 1 93.25 45 HIS B O 1
ATOM 2583 N N . PRO B 1 46 ? -12.086 29.141 4.355 1 90.06 46 PRO B N 1
ATOM 2584 C CA . PRO B 1 46 ? -12.172 27.906 5.145 1 90.06 46 PRO B CA 1
ATOM 2585 C C . PRO B 1 46 ? -11.867 26.656 4.324 1 90.06 46 PRO B C 1
ATOM 2587 O O . PRO B 1 46 ? -11.234 25.719 4.824 1 90.06 46 PRO B O 1
ATOM 2590 N N . ALA B 1 47 ? -12.219 26.656 3.094 1 84.44 47 ALA B N 1
ATOM 2591 C CA . ALA B 1 47 ? -11.969 25.5 2.232 1 84.44 47 ALA B CA 1
ATOM 2592 C C . ALA B 1 47 ? -10.477 25.297 2.006 1 84.44 47 ALA B C 1
ATOM 2594 O O . ALA B 1 47 ? -10 24.156 1.994 1 84.44 47 ALA B O 1
ATOM 2595 N N . ASP B 1 48 ? -9.75 26.375 1.873 1 87.31 48 ASP B N 1
ATOM 2596 C CA . ASP B 1 48 ? -8.305 26.297 1.696 1 87.31 48 ASP B CA 1
ATOM 2597 C C . ASP B 1 48 ? -7.621 25.781 2.959 1 87.31 48 ASP B C 1
ATOM 2599 O O . ASP B 1 48 ? -6.703 24.953 2.881 1 87.31 48 ASP B O 1
ATOM 2603 N N . VAL B 1 49 ? -8.109 26.266 4.047 1 88.81 49 VAL B N 1
ATOM 2604 C CA . VAL B 1 49 ? -7.488 25.938 5.328 1 88.81 49 VAL B CA 1
ATOM 2605 C C . VAL B 1 49 ? -7.621 24.438 5.594 1 88.81 49 VAL B C 1
ATOM 2607 O O . VAL B 1 49 ? -6.691 23.812 6.109 1 88.81 49 VAL B O 1
ATOM 2610 N N . VAL B 1 50 ? -8.695 23.906 5.258 1 85.25 50 VAL B N 1
ATOM 2611 C CA . VAL B 1 50 ? -8.945 22.484 5.477 1 85.25 50 VAL B CA 1
ATOM 2612 C C . VAL B 1 50 ? -7.887 21.656 4.754 1 85.25 50 VAL B C 1
ATOM 2614 O O . VAL B 1 50 ? -7.48 20.609 5.238 1 85.25 50 VAL B O 1
ATOM 2617 N N . GLY B 1 51 ? -7.336 22.172 3.734 1 79.56 51 GLY B N 1
ATOM 2618 C CA . GLY B 1 51 ? -6.383 21.422 2.934 1 79.56 51 GLY B CA 1
ATOM 2619 C C . GLY B 1 51 ? -4.941 21.812 3.205 1 79.56 51 GLY B C 1
ATOM 2620 O O . GLY B 1 51 ? -4.02 21.25 2.607 1 79.56 51 GLY B O 1
ATOM 2621 N N . MET B 1 52 ? -4.766 22.656 4.145 1 84.31 52 MET B N 1
ATOM 2622 C CA . MET B 1 52 ? -3.426 23.188 4.371 1 84.31 52 MET B CA 1
ATOM 2623 C C . MET B 1 52 ? -2.775 22.547 5.582 1 84.31 52 MET B C 1
ATOM 2625 O O . MET B 1 52 ? -3.469 22 6.445 1 84.31 52 MET B O 1
ATOM 2629 N N . SER B 1 53 ? -1.461 22.516 5.555 1 84.62 53 SER B N 1
ATOM 2630 C CA . SER B 1 53 ? -0.739 22.188 6.777 1 84.62 53 SER B CA 1
ATOM 2631 C C . SER B 1 53 ? -0.673 23.391 7.723 1 84.62 53 SER B C 1
ATOM 2633 O O . SER B 1 53 ? -0.921 24.516 7.316 1 84.62 53 SER B O 1
ATOM 2635 N N . ILE B 1 54 ? -0.321 23.109 8.969 1 87.19 54 ILE B N 1
ATOM 2636 C CA . ILE B 1 54 ? -0.15 24.172 9.945 1 87.19 54 ILE B CA 1
ATOM 2637 C C . ILE B 1 54 ? 0.991 25.094 9.508 1 87.19 54 ILE B C 1
ATOM 2639 O O . ILE B 1 54 ? 0.929 26.312 9.695 1 87.19 54 ILE B O 1
ATOM 2643 N N . THR B 1 55 ? 1.991 24.5 8.852 1 88.38 55 THR B N 1
ATOM 2644 C CA . THR B 1 55 ? 3.143 25.266 8.383 1 88.38 55 THR B CA 1
ATOM 2645 C C . THR B 1 55 ? 2.74 26.219 7.258 1 88.38 55 THR B C 1
ATOM 2647 O O . THR B 1 55 ? 3.166 27.375 7.234 1 88.38 55 THR B O 1
ATOM 2650 N N . ASP B 1 56 ? 1.867 25.719 6.371 1 89.12 56 ASP B N 1
ATOM 2651 C CA . ASP B 1 56 ? 1.39 26.547 5.266 1 89.12 56 ASP B CA 1
ATOM 2652 C C . ASP B 1 56 ? 0.559 27.719 5.777 1 89.12 56 ASP B C 1
ATOM 2654 O O . ASP B 1 56 ? 0.741 28.859 5.336 1 89.12 56 ASP B O 1
ATOM 2658 N N . LEU B 1 57 ? -0.329 27.422 6.688 1 91.56 57 LEU B N 1
ATOM 2659 C CA . LEU B 1 57 ? -1.16 28.484 7.242 1 91.56 57 LEU B CA 1
ATOM 2660 C C . LEU B 1 57 ? -0.308 29.516 7.98 1 91.56 57 LEU B C 1
ATOM 2662 O O . LEU B 1 57 ? -0.485 30.719 7.801 1 91.56 57 LEU B O 1
ATOM 2666 N N . ALA B 1 58 ? 0.634 29.031 8.781 1 93.38 58 ALA B N 1
ATOM 2667 C CA . ALA B 1 58 ? 1.525 29.922 9.523 1 93.38 58 ALA B CA 1
ATOM 2668 C C . ALA B 1 58 ? 2.291 30.844 8.586 1 93.38 58 ALA B C 1
ATOM 2670 O O . ALA B 1 58 ? 2.365 32.062 8.828 1 93.38 58 ALA B O 1
ATOM 2671 N N . ALA B 1 59 ? 2.768 30.312 7.543 1 92.25 59 ALA B N 1
ATOM 2672 C CA . ALA B 1 59 ? 3.545 31.078 6.578 1 92.25 59 ALA B CA 1
ATOM 2673 C C . ALA B 1 59 ? 2.67 32.094 5.867 1 92.25 59 ALA B C 1
ATOM 2675 O O . ALA B 1 59 ? 3.088 33.25 5.652 1 92.25 59 ALA B O 1
ATOM 2676 N N . LEU B 1 60 ? 1.488 31.75 5.504 1 92 60 LEU B N 1
ATOM 2677 C CA . LEU B 1 60 ? 0.563 32.562 4.746 1 92 60 LEU B CA 1
ATOM 2678 C C . LEU B 1 60 ? 0.156 33.812 5.547 1 92 60 LEU B C 1
ATOM 2680 O O . LEU B 1 60 ? -0.03 34.875 4.98 1 92 60 LEU B O 1
ATOM 2684 N N . VAL B 1 61 ? -0.008 33.656 6.844 1 94.19 61 VAL B N 1
ATOM 2685 C CA . VAL B 1 61 ? -0.492 34.75 7.672 1 94.19 61 VAL B CA 1
ATOM 2686 C C . VAL B 1 61 ? 0.676 35.375 8.422 1 94.19 61 VAL B C 1
ATOM 2688 O O . VAL B 1 61 ? 0.473 36.188 9.32 1 94.19 61 VAL B O 1
ATOM 2691 N N . ASP B 1 62 ? 1.915 34.969 8.094 1 94 62 ASP B N 1
ATOM 2692 C CA . ASP B 1 62 ? 3.141 35.469 8.68 1 94 62 ASP B CA 1
ATOM 2693 C C . ASP B 1 62 ? 3.129 35.312 10.203 1 94 62 ASP B C 1
ATOM 2695 O O . ASP B 1 62 ? 3.297 36.312 10.938 1 94 62 ASP B O 1
ATOM 2699 N N . ALA B 1 63 ? 2.873 34.156 10.656 1 94.56 63 ALA B N 1
ATOM 2700 C CA . ALA B 1 63 ? 2.861 33.781 12.07 1 94.56 63 ALA B CA 1
ATOM 2701 C C . ALA B 1 63 ? 3.656 32.5 12.297 1 94.56 63 ALA B C 1
ATOM 2703 O O . ALA B 1 63 ? 4.09 31.859 11.344 1 94.56 63 ALA B O 1
ATOM 2704 N N . SER B 1 64 ? 3.93 32.219 13.523 1 92.31 64 SER B N 1
ATOM 2705 C CA . SER B 1 64 ? 4.574 30.938 13.867 1 92.31 64 SER B CA 1
ATOM 2706 C C . SER B 1 64 ? 3.555 29.812 13.992 1 92.31 64 SER B C 1
ATOM 2708 O O . SER B 1 64 ? 2.363 30.078 14.188 1 92.31 64 SER B O 1
ATOM 2710 N N . GLU B 1 65 ? 4.004 28.625 13.852 1 91.75 65 GLU B N 1
ATOM 2711 C CA . GLU B 1 65 ? 3.139 27.469 14.094 1 91.75 65 GLU B CA 1
ATOM 2712 C C . GLU B 1 65 ? 2.578 27.484 15.516 1 91.75 65 GLU B C 1
ATOM 2714 O O . GLU B 1 65 ? 1.43 27.109 15.734 1 91.75 65 GLU B O 1
ATOM 2719 N N . GLY B 1 66 ? 3.432 27.938 16.438 1 91.5 66 GLY B N 1
ATOM 2720 C CA . GLY B 1 66 ? 2.973 28.109 17.812 1 91.5 66 GLY B CA 1
ATOM 2721 C C . GLY B 1 66 ? 1.814 29.078 17.938 1 91.5 66 GLY B C 1
ATOM 2722 O O . GLY B 1 66 ? 0.87 28.812 18.688 1 91.5 66 GLY B O 1
ATOM 2723 N N . SER B 1 67 ? 1.851 30.156 17.203 1 94 67 SER B N 1
ATOM 2724 C CA . SER B 1 67 ? 0.778 31.156 17.219 1 94 67 SER B CA 1
ATOM 2725 C C . SER B 1 67 ? -0.525 30.562 16.688 1 94 67 SER B C 1
ATOM 2727 O O . SER B 1 67 ? -1.606 30.891 17.188 1 94 67 SER B O 1
ATOM 2729 N N . VAL B 1 68 ? -0.392 29.703 15.688 1 94.75 68 VAL B N 1
ATOM 2730 C CA . VAL B 1 68 ? -1.574 29.047 15.133 1 94.75 68 VAL B CA 1
ATOM 2731 C C . VAL B 1 68 ? -2.184 28.109 16.172 1 94.75 68 VAL B C 1
ATOM 2733 O O . VAL B 1 68 ? -3.404 28.078 16.344 1 94.75 68 VAL B O 1
ATOM 2736 N N . ILE B 1 69 ? -1.337 27.375 16.859 1 91.44 69 ILE B N 1
ATOM 2737 C CA . ILE B 1 69 ? -1.805 26.469 17.891 1 91.44 69 ILE B CA 1
ATOM 2738 C C . ILE B 1 69 ? -2.49 27.25 19 1 91.44 69 ILE B C 1
ATOM 2740 O O . ILE B 1 69 ? -3.559 26.859 19.484 1 91.44 69 ILE B O 1
ATOM 2744 N N . ASN B 1 70 ? -1.872 28.344 19.375 1 91.62 70 ASN B N 1
ATOM 2745 C CA . ASN B 1 70 ? -2.439 29.188 20.422 1 91.62 70 ASN B CA 1
ATOM 2746 C C . ASN B 1 70 ? -3.785 29.766 20 1 91.62 70 ASN B C 1
ATOM 2748 O O . ASN B 1 70 ? -4.703 29.875 20.828 1 91.62 70 ASN B O 1
ATOM 2752 N N . PHE B 1 71 ? -3.904 30.156 18.812 1 93.69 71 PHE B N 1
ATOM 2753 C CA . PHE B 1 71 ? -5.172 30.641 18.266 1 93.69 71 PHE B CA 1
ATOM 2754 C C . PHE B 1 71 ? -6.25 29.562 18.406 1 93.69 71 PHE B C 1
ATOM 2756 O O . PHE B 1 71 ? -7.344 29.844 18.906 1 93.69 71 PHE B O 1
ATOM 2763 N N . CYS B 1 72 ? -5.91 28.344 17.922 1 91.12 72 CYS B N 1
ATOM 2764 C CA . CYS B 1 72 ? -6.875 27.266 18 1 91.12 72 CYS B CA 1
ATOM 2765 C C . CYS B 1 72 ? -7.336 27.047 19.438 1 91.12 72 CYS B C 1
ATOM 2767 O O . CYS B 1 72 ? -8.531 26.922 19.703 1 91.12 72 CYS B O 1
ATOM 2769 N N . ARG B 1 73 ? -6.414 27.094 20.359 1 87.38 73 ARG B N 1
ATOM 2770 C CA . ARG B 1 73 ? -6.727 26.875 21.766 1 87.38 73 ARG B CA 1
ATOM 2771 C C . ARG B 1 73 ? -7.602 28 22.312 1 87.38 73 ARG B C 1
ATOM 2773 O O . ARG B 1 73 ? -8.484 27.766 23.125 1 87.38 73 ARG B O 1
ATOM 2780 N N . SER B 1 74 ? -7.355 29.172 21.859 1 88.44 74 SER B N 1
ATOM 2781 C CA . SER B 1 74 ? -8.086 30.344 22.344 1 88.44 74 SER B CA 1
ATOM 2782 C C . SER B 1 74 ? -9.562 30.266 21.969 1 88.44 74 SER B C 1
ATOM 2784 O O . SER B 1 74 ? -10.406 30.891 22.609 1 88.44 74 SER B O 1
ATOM 2786 N N . ILE B 1 75 ? -9.82 29.516 20.969 1 87.56 75 ILE B N 1
ATOM 2787 C CA . ILE B 1 75 ? -11.219 29.391 20.562 1 87.56 75 ILE B CA 1
ATOM 2788 C C . ILE B 1 75 ? -11.766 28.031 20.969 1 87.56 75 ILE B C 1
ATOM 2790 O O . ILE B 1 75 ? -12.766 27.562 20.422 1 87.56 75 ILE B O 1
ATOM 2794 N N . GLY B 1 76 ? -11 27.328 21.797 1 83.81 76 GLY B N 1
ATOM 2795 C CA . GLY B 1 76 ? -11.5 26.109 22.438 1 83.81 76 GLY B CA 1
ATOM 2796 C C . GLY B 1 76 ? -11.156 24.859 21.656 1 83.81 76 GLY B C 1
ATOM 2797 O O . GLY B 1 76 ? -11.75 23.797 21.891 1 83.81 76 GLY B O 1
ATOM 2798 N N . LEU B 1 77 ? -10.266 24.984 20.719 1 86.88 77 LEU B N 1
ATOM 2799 C CA . LEU B 1 77 ? -9.883 23.812 19.938 1 86.88 77 LEU B CA 1
ATOM 2800 C C . LEU B 1 77 ? -8.555 23.25 20.406 1 86.88 77 LEU B C 1
ATOM 2802 O O . LEU B 1 77 ? -7.707 24 20.922 1 86.88 77 LEU B O 1
ATOM 2806 N N . GLY B 1 78 ? -8.406 21.953 20.25 1 82.69 78 GLY B N 1
ATOM 2807 C CA . GLY B 1 78 ? -7.215 21.266 20.734 1 82.69 78 GLY B CA 1
ATOM 2808 C C . GLY B 1 78 ? -5.996 21.531 19.859 1 82.69 78 GLY B C 1
ATOM 2809 O O . GLY B 1 78 ? -4.863 21.312 20.297 1 82.69 78 GLY B O 1
ATOM 2810 N N . GLY B 1 79 ? -6.238 22.016 18.641 1 86.62 79 GLY B N 1
ATOM 2811 C CA . GLY B 1 79 ? -5.145 22.25 17.719 1 86.62 79 GLY B CA 1
ATOM 2812 C C . GLY B 1 79 ? -5.609 22.516 16.297 1 86.62 79 GLY B C 1
ATOM 2813 O O . GLY B 1 79 ? -6.801 22.734 16.062 1 86.62 79 GLY B O 1
ATOM 2814 N N . PHE B 1 80 ? -4.66 22.516 15.516 1 89.19 80 PHE B N 1
ATOM 2815 C CA . PHE B 1 80 ? -4.941 22.859 14.125 1 89.19 80 PHE B CA 1
ATOM 2816 C C . PHE B 1 80 ? -5.77 21.781 13.453 1 89.19 80 PHE B C 1
ATOM 2818 O O . PHE B 1 80 ? -6.621 22.078 12.609 1 89.19 80 PHE B O 1
ATOM 2825 N N . GLN B 1 81 ? -5.477 20.531 13.797 1 85.12 81 GLN B N 1
ATOM 2826 C CA . GLN B 1 81 ? -6.246 19.453 13.211 1 85.12 81 GLN B CA 1
ATOM 2827 C C . GLN B 1 81 ? -7.715 19.531 13.609 1 85.12 81 GLN B C 1
ATOM 2829 O O . GLN B 1 81 ? -8.602 19.25 12.805 1 85.12 81 GLN B O 1
ATOM 2834 N N . HIS B 1 82 ? -7.926 19.922 14.82 1 84.94 82 HIS B N 1
ATOM 2835 C CA . HIS B 1 82 ? -9.297 20.094 15.273 1 84.94 82 HIS B CA 1
ATOM 2836 C C . HIS B 1 82 ? -9.977 21.25 14.547 1 84.94 82 HIS B C 1
ATOM 2838 O O . HIS B 1 82 ? -11.172 21.188 14.25 1 84.94 82 HIS B O 1
ATOM 2844 N N . LEU B 1 83 ? -9.211 22.297 14.336 1 88.81 83 LEU B N 1
ATOM 2845 C CA . LEU B 1 83 ? -9.758 23.406 13.555 1 88.81 83 LEU B CA 1
ATOM 2846 C C . LEU B 1 83 ? -10.18 22.938 12.164 1 88.81 83 LEU B C 1
ATOM 2848 O O . LEU B 1 83 ? -11.297 23.219 11.727 1 88.81 83 LEU B O 1
ATOM 2852 N N . LYS B 1 84 ? -9.336 22.203 11.539 1 87.56 84 LYS B N 1
ATOM 2853 C CA . LYS B 1 84 ? -9.609 21.703 10.195 1 87.56 84 LYS B CA 1
ATOM 2854 C C . LYS B 1 84 ? -10.852 20.828 10.18 1 87.56 84 LYS B C 1
ATOM 2856 O O . LYS B 1 84 ? -11.695 20.938 9.281 1 87.56 84 LYS B O 1
ATOM 2861 N N . LEU B 1 85 ? -10.922 20.016 11.117 1 83.69 85 LEU B N 1
ATOM 2862 C CA . LEU B 1 85 ? -12.062 19.109 11.203 1 83.69 85 LEU B CA 1
ATOM 2863 C C . LEU B 1 85 ? -13.359 19.891 11.414 1 83.69 85 LEU B C 1
ATOM 2865 O O . LEU B 1 85 ? -14.383 19.562 10.812 1 83.69 85 LEU B O 1
ATOM 2869 N N . SER B 1 86 ? -13.305 20.812 12.312 1 86.12 86 SER B N 1
ATOM 2870 C CA . SER B 1 86 ? -14.477 21.641 12.594 1 86.12 86 SER B CA 1
ATOM 2871 C C . SER B 1 86 ? -14.938 22.391 11.344 1 86.12 86 SER B C 1
ATOM 2873 O O . SER B 1 86 ? -16.141 22.469 11.07 1 86.12 86 SER B O 1
ATOM 2875 N N . LEU B 1 87 ? -13.992 22.891 10.594 1 88.44 87 LEU B N 1
ATOM 2876 C CA . LEU B 1 87 ? -14.305 23.594 9.352 1 88.44 87 LEU B CA 1
ATOM 2877 C C . LEU B 1 87 ? -14.875 22.625 8.32 1 88.44 87 LEU B C 1
ATOM 2879 O O . LEU B 1 87 ? -15.852 22.953 7.637 1 88.44 87 LEU B O 1
ATOM 2883 N N . ALA B 1 88 ? -14.258 21.5 8.234 1 84 88 ALA B N 1
ATOM 2884 C CA . ALA B 1 88 ? -14.672 20.484 7.258 1 84 88 ALA B CA 1
ATOM 2885 C C . ALA B 1 88 ? -16.125 20.062 7.492 1 84 88 ALA B C 1
ATOM 2887 O O . ALA B 1 88 ? -16.891 19.906 6.539 1 84 88 ALA B O 1
ATOM 2888 N N . GLN B 1 89 ? -16.438 19.844 8.68 1 81.5 89 GLN B N 1
ATOM 2889 C CA . GLN B 1 89 ? -17.781 19.406 9.023 1 81.5 89 GLN B CA 1
ATOM 2890 C C . GLN B 1 89 ? -18.828 20.422 8.586 1 81.5 89 GLN B C 1
ATOM 2892 O O . GLN B 1 89 ? -19.969 20.078 8.289 1 81.5 89 GLN B O 1
ATOM 2897 N N . GLU B 1 90 ? -18.359 21.625 8.539 1 82.44 90 GLU B N 1
ATOM 2898 C CA . GLU B 1 90 ? -19.281 22.688 8.195 1 82.44 90 GLU B CA 1
ATOM 2899 C C . GLU B 1 90 ? -19.391 22.875 6.684 1 82.44 90 GLU B C 1
ATOM 2901 O O . GLU B 1 90 ? -20.453 23.234 6.164 1 82.44 90 GLU B O 1
ATOM 2906 N N . ILE B 1 91 ? -18.359 22.625 6.023 1 82.44 91 ILE B N 1
ATOM 2907 C CA . ILE B 1 91 ? -18.359 23.094 4.641 1 82.44 91 ILE B CA 1
ATOM 2908 C C . ILE B 1 91 ? -18.297 21.906 3.691 1 82.44 91 ILE B C 1
ATOM 2910 O O . ILE B 1 91 ? -18.578 22.031 2.496 1 82.44 91 ILE B O 1
ATOM 2914 N N . VAL B 1 92 ? -17.891 20.766 4.184 1 79.31 92 VAL B N 1
ATOM 2915 C CA . VAL B 1 92 ? -17.672 19.625 3.316 1 79.31 92 VAL B CA 1
ATOM 2916 C C . VAL B 1 92 ? -18.891 18.703 3.361 1 79.31 92 VAL B C 1
ATOM 2918 O O . VAL B 1 92 ? -19.469 18.469 4.43 1 79.31 92 VAL B O 1
ATOM 2921 N N . GLN B 1 93 ? -19.281 18.281 2.17 1 82.56 93 GLN B N 1
ATOM 2922 C CA . GLN B 1 93 ? -20.344 17.281 2.125 1 82.56 93 GLN B CA 1
ATOM 2923 C C . GLN B 1 93 ? -19.891 15.969 2.777 1 82.56 93 GLN B C 1
ATOM 2925 O O . GLN B 1 93 ? -18.75 15.539 2.592 1 82.56 93 GLN B O 1
ATOM 2930 N N . PRO B 1 94 ? -20.766 15.375 3.516 1 81.62 94 PRO B N 1
ATOM 2931 C CA . PRO B 1 94 ? -20.406 14.156 4.25 1 81.62 94 PRO B CA 1
ATOM 2932 C C . PRO B 1 94 ? -19.828 13.07 3.35 1 81.62 94 PRO B C 1
ATOM 2934 O O . PRO B 1 94 ? -18.922 12.344 3.76 1 81.62 94 PRO B O 1
ATOM 2937 N N . VAL B 1 95 ? -20.312 13 2.139 1 85.12 95 VAL B N 1
ATOM 2938 C CA . VAL B 1 95 ? -19.875 11.969 1.211 1 85.12 95 VAL B CA 1
ATOM 2939 C C . VAL B 1 95 ? -18.375 12.141 0.927 1 85.12 95 VAL B C 1
ATOM 2941 O O . VAL B 1 95 ? -17.672 11.164 0.675 1 85.12 95 VAL B O 1
ATOM 2944 N N . HIS B 1 96 ? -17.859 13.266 1.108 1 84.25 96 HIS B N 1
ATOM 2945 C CA . HIS B 1 96 ? -16.469 13.562 0.781 1 84.25 96 HIS B CA 1
ATOM 2946 C C . HIS B 1 96 ? -15.531 13.117 1.902 1 84.25 96 HIS B C 1
ATOM 2948 O O . HIS B 1 96 ? -14.312 13.086 1.723 1 84.25 96 HIS B O 1
ATOM 2954 N N . PHE B 1 97 ? -16.125 12.711 3.023 1 81.44 97 PHE B N 1
ATOM 2955 C CA . PHE B 1 97 ? -15.336 12.039 4.055 1 81.44 97 PHE B CA 1
ATOM 2956 C C . PHE B 1 97 ? -15.016 10.609 3.648 1 81.44 97 PHE B C 1
ATOM 2958 O O . PHE B 1 97 ? -14.055 10.016 4.145 1 81.44 97 PHE B O 1
ATOM 2965 N N . ILE B 1 98 ? -15.906 10.102 2.805 1 83.06 98 ILE B N 1
ATOM 2966 C CA . ILE B 1 98 ? -15.656 8.766 2.273 1 83.06 98 ILE B CA 1
ATOM 2967 C C . ILE B 1 98 ? -14.594 8.836 1.182 1 83.06 98 ILE B C 1
ATOM 2969 O O . ILE B 1 98 ? -13.602 8.102 1.222 1 83.06 98 ILE B O 1
ATOM 2973 N N . HIS B 1 99 ? -14.812 9.641 0.249 1 84.88 99 HIS B N 1
ATOM 2974 C CA . HIS B 1 99 ? -13.906 9.883 -0.866 1 84.88 99 HIS B CA 1
ATOM 2975 C C . HIS B 1 99 ? -14.242 11.188 -1.578 1 84.88 99 HIS B C 1
ATOM 2977 O O . HIS B 1 99 ? -15.406 11.477 -1.84 1 84.88 99 HIS B O 1
ATOM 2983 N N . GLU B 1 100 ? -13.266 11.969 -2.002 1 81 100 GLU B N 1
ATOM 2984 C CA . GLU B 1 100 ? -13.438 13.352 -2.434 1 81 100 GLU B CA 1
ATOM 2985 C C . GLU B 1 100 ? -14.258 13.43 -3.721 1 81 100 GLU B C 1
ATOM 2987 O O . GLU B 1 100 ? -14.945 14.422 -3.965 1 81 100 GLU B O 1
ATOM 2992 N N . ASP B 1 101 ? -14.258 12.422 -4.496 1 85.94 101 ASP B N 1
ATOM 2993 C CA . ASP B 1 101 ? -14.867 12.5 -5.816 1 85.94 101 ASP B CA 1
ATOM 2994 C C . ASP B 1 101 ? -16.234 11.812 -5.832 1 85.94 101 ASP B C 1
ATOM 2996 O O . ASP B 1 101 ? -16.906 11.773 -6.867 1 85.94 101 ASP B O 1
ATOM 3000 N N . LEU B 1 102 ? -16.609 11.328 -4.68 1 91.06 102 LEU B N 1
ATOM 3001 C CA . LEU B 1 102 ? -17.797 10.484 -4.664 1 91.06 102 LEU B CA 1
ATOM 3002 C C . LEU B 1 102 ? -19.062 11.32 -4.453 1 91.06 102 LEU B C 1
ATOM 3004 O O . LEU B 1 102 ? -19 12.406 -3.867 1 91.06 102 LEU B O 1
ATOM 3008 N N . GLU B 1 103 ? -20.094 10.867 -4.996 1 93.06 103 GLU B N 1
ATOM 3009 C CA . GLU B 1 103 ? -21.453 11.281 -4.684 1 93.06 103 GLU B CA 1
ATOM 3010 C C . GLU B 1 103 ? -22.234 10.156 -4.027 1 93.06 103 GLU B C 1
ATOM 3012 O O . GLU B 1 103 ? -21.984 8.977 -4.301 1 93.06 103 GLU B O 1
ATOM 3017 N N . ARG B 1 104 ? -23.188 10.562 -3.227 1 92.5 104 ARG B N 1
ATOM 3018 C CA . ARG B 1 104 ? -23.938 9.586 -2.441 1 92.5 104 ARG B CA 1
ATOM 3019 C C . ARG B 1 104 ? -24.656 8.594 -3.346 1 92.5 104 ARG B C 1
ATOM 3021 O O . ARG B 1 104 ? -24.797 7.418 -2.992 1 92.5 104 ARG B O 1
ATOM 3028 N N . GLU B 1 105 ? -25.016 9.039 -4.57 1 94.62 105 GLU B N 1
ATOM 3029 C CA . GLU B 1 105 ? -25.844 8.227 -5.445 1 94.62 105 GLU B CA 1
ATOM 3030 C C . GLU B 1 105 ? -25 7.422 -6.426 1 94.62 105 GLU B C 1
ATOM 3032 O O . GLU B 1 105 ? -25.531 6.703 -7.273 1 94.62 105 GLU B O 1
ATOM 3037 N N . ASP B 1 106 ? -23.734 7.492 -6.285 1 96.44 106 ASP B N 1
ATOM 3038 C CA . ASP B 1 106 ? -22.875 6.793 -7.234 1 96.44 106 ASP B CA 1
ATOM 3039 C C . ASP B 1 106 ? -23.125 5.289 -7.199 1 96.44 106 ASP B C 1
ATOM 3041 O O . ASP B 1 106 ? -23.312 4.707 -6.129 1 96.44 106 ASP B O 1
ATOM 3045 N N . SER B 1 107 ? -23.203 4.711 -8.375 1 97.5 107 SER B N 1
ATOM 3046 C CA . SER B 1 107 ? -23.281 3.256 -8.484 1 97.5 107 SER B CA 1
ATOM 3047 C C . SER B 1 107 ? -21.953 2.609 -8.125 1 97.5 107 SER B C 1
ATOM 3049 O O . SER B 1 107 ? -20.922 3.287 -8.062 1 97.5 107 SER B O 1
ATOM 3051 N N . THR B 1 108 ? -21.969 1.31 -7.914 1 97.5 108 THR B N 1
ATOM 3052 C CA . THR B 1 108 ? -20.75 0.58 -7.621 1 97.5 108 THR B CA 1
ATOM 3053 C C . THR B 1 108 ? -19.734 0.746 -8.75 1 97.5 108 THR B C 1
ATOM 3055 O O . THR B 1 108 ? -18.531 0.914 -8.5 1 97.5 108 THR B O 1
ATOM 3058 N N . GLU B 1 109 ? -20.219 0.698 -9.945 1 97.12 109 GLU B N 1
ATOM 3059 C CA . GLU B 1 109 ? -19.344 0.89 -11.102 1 97.12 109 GLU B CA 1
ATOM 3060 C C . GLU B 1 109 ? -18.703 2.271 -11.086 1 97.12 109 GLU B C 1
ATOM 3062 O O . GLU B 1 109 ? -17.5 2.404 -11.328 1 97.12 109 GLU B O 1
ATOM 3067 N N . THR B 1 110 ? -19.469 3.262 -10.805 1 97.81 110 THR B N 1
ATOM 3068 C CA . THR B 1 110 ? -18.984 4.633 -10.742 1 97.81 110 THR B CA 1
ATOM 3069 C C . THR B 1 110 ? -17.969 4.793 -9.609 1 97.81 110 THR B C 1
ATOM 3071 O O . THR B 1 110 ? -16.953 5.469 -9.773 1 97.81 110 THR B O 1
ATOM 3074 N N . VAL B 1 111 ? -18.25 4.191 -8.492 1 97.25 111 VAL B N 1
ATOM 3075 C CA . VAL B 1 111 ? -17.344 4.23 -7.352 1 97.25 111 VAL B CA 1
ATOM 3076 C C . VAL B 1 111 ? -15.984 3.652 -7.754 1 97.25 111 VAL B C 1
ATOM 3078 O O . VAL B 1 111 ? -14.945 4.27 -7.516 1 97.25 111 VAL B O 1
ATOM 3081 N N . CYS B 1 112 ? -15.977 2.443 -8.406 1 97.88 112 CYS B N 1
ATOM 3082 C CA . CYS B 1 112 ? -14.742 1.819 -8.852 1 97.88 112 CYS B CA 1
ATOM 3083 C C . CYS B 1 112 ? -13.961 2.748 -9.781 1 97.88 112 CYS B C 1
ATOM 3085 O O . CYS B 1 112 ? -12.766 2.975 -9.586 1 97.88 112 CYS B O 1
ATOM 3087 N N . ARG B 1 113 ? -14.625 3.334 -10.711 1 97.12 113 ARG B N 1
ATOM 3088 C CA . ARG B 1 113 ? -13.992 4.203 -11.695 1 97.12 113 ARG B CA 1
ATOM 3089 C C . ARG B 1 113 ? -13.383 5.43 -11.023 1 97.12 113 ARG B C 1
ATOM 3091 O O . ARG B 1 113 ? -12.227 5.781 -11.297 1 97.12 113 ARG B O 1
ATOM 3098 N N . LYS B 1 114 ? -14.102 6.09 -10.156 1 94.94 114 LYS B N 1
ATOM 3099 C CA . LYS B 1 114 ? -13.641 7.32 -9.516 1 94.94 114 LYS B CA 1
ATOM 3100 C C . LYS B 1 114 ? -12.445 7.051 -8.602 1 94.94 114 LYS B C 1
ATOM 3102 O O . LYS B 1 114 ? -11.484 7.82 -8.578 1 94.94 114 LYS B O 1
ATOM 3107 N N . VAL B 1 115 ? -12.531 5.953 -7.844 1 95.44 115 VAL B N 1
ATOM 3108 C CA . VAL B 1 115 ? -11.453 5.602 -6.922 1 95.44 115 VAL B CA 1
ATOM 3109 C C . VAL B 1 115 ? -10.172 5.305 -7.707 1 95.44 115 VAL B C 1
ATOM 3111 O O . VAL B 1 115 ? -9.102 5.812 -7.375 1 95.44 115 VAL B O 1
ATOM 3114 N N . PHE B 1 116 ? -10.258 4.504 -8.789 1 96.69 116 PHE B N 1
ATOM 3115 C CA . PHE B 1 116 ? -9.086 4.176 -9.594 1 96.69 116 PHE B CA 1
ATOM 3116 C C . PHE B 1 116 ? -8.547 5.418 -10.289 1 96.69 116 PHE B C 1
ATOM 3118 O O . PHE B 1 116 ? -7.332 5.605 -10.383 1 96.69 116 PHE B O 1
ATOM 3125 N N . HIS B 1 117 ? -9.422 6.242 -10.789 1 94.81 117 HIS B N 1
ATOM 3126 C CA . HIS B 1 117 ? -8.992 7.48 -11.422 1 94.81 117 HIS B CA 1
ATOM 3127 C C . HIS B 1 117 ? -8.234 8.375 -10.438 1 94.81 117 HIS B C 1
ATOM 3129 O O . HIS B 1 117 ? -7.23 8.984 -10.797 1 94.81 117 HIS B O 1
ATOM 3135 N N . SER B 1 118 ? -8.727 8.43 -9.242 1 93.44 118 SER B N 1
ATOM 3136 C CA . SER B 1 118 ? -8.047 9.203 -8.219 1 93.44 118 SER B CA 1
ATOM 3137 C C . SER B 1 118 ? -6.66 8.648 -7.93 1 93.44 118 SER B C 1
ATOM 3139 O O . SER B 1 118 ? -5.715 9.406 -7.688 1 93.44 118 SER B O 1
ATOM 3141 N N . GLY B 1 119 ? -6.555 7.312 -7.887 1 94.81 119 GLY B N 1
ATOM 3142 C CA . GLY B 1 119 ? -5.254 6.684 -7.719 1 94.81 119 GLY B CA 1
ATOM 3143 C C . GLY B 1 119 ? -4.285 7.008 -8.836 1 94.81 119 GLY B C 1
ATOM 3144 O O . GLY B 1 119 ? -3.131 7.352 -8.586 1 94.81 119 GLY B O 1
ATOM 3145 N N . ILE B 1 120 ? -4.801 6.965 -10.047 1 95.81 120 ILE B N 1
ATOM 3146 C CA . ILE B 1 120 ? -3.992 7.27 -11.219 1 95.81 120 ILE B CA 1
ATOM 3147 C C . ILE B 1 120 ? -3.531 8.727 -11.172 1 95.81 120 ILE B C 1
ATOM 3149 O O . ILE B 1 120 ? -2.354 9.016 -11.391 1 95.81 120 ILE B O 1
ATOM 3153 N N . GLN B 1 121 ? -4.398 9.57 -10.836 1 93.62 121 GLN B N 1
ATOM 3154 C CA . GLN B 1 121 ? -4.062 10.984 -10.758 1 93.62 121 GLN B CA 1
ATOM 3155 C C . GLN B 1 121 ? -3.023 11.25 -9.672 1 93.62 121 GLN B C 1
ATOM 3157 O O . GLN B 1 121 ? -2.111 12.055 -9.859 1 93.62 121 GLN B O 1
ATOM 3162 N N . ALA B 1 122 ? -3.189 10.602 -8.547 1 94.06 122 ALA B N 1
ATOM 3163 C CA . ALA B 1 122 ? -2.225 10.75 -7.461 1 94.06 122 ALA B CA 1
ATOM 3164 C C . ALA B 1 122 ? -0.823 10.352 -7.918 1 94.06 122 ALA B C 1
ATOM 3166 O O . ALA B 1 122 ? 0.163 10.992 -7.543 1 94.06 122 ALA B O 1
ATOM 3167 N N . LEU B 1 123 ? -0.75 9.281 -8.703 1 96.81 123 LEU B N 1
ATOM 3168 C CA . LEU B 1 123 ? 0.546 8.844 -9.211 1 96.81 123 LEU B CA 1
ATOM 3169 C C . LEU B 1 123 ? 1.115 9.852 -10.203 1 96.81 123 LEU B C 1
ATOM 3171 O O . LEU B 1 123 ? 2.303 10.18 -10.148 1 96.81 123 LEU B O 1
ATOM 3175 N N . ARG B 1 124 ? 0.274 10.367 -11.055 1 95.81 124 ARG B N 1
ATOM 3176 C CA . ARG B 1 124 ? 0.72 11.367 -12.023 1 95.81 124 ARG B CA 1
ATOM 3177 C C . ARG B 1 124 ? 1.209 12.625 -11.32 1 95.81 124 ARG B C 1
ATOM 3179 O O . ARG B 1 124 ? 2.287 13.141 -11.625 1 95.81 124 ARG B O 1
ATOM 3186 N N . ASP B 1 125 ? 0.426 13.086 -10.398 1 94.69 125 ASP B N 1
ATOM 3187 C CA . ASP B 1 125 ? 0.782 14.289 -9.664 1 94.69 125 ASP B CA 1
ATOM 3188 C C . ASP B 1 125 ? 2.066 14.086 -8.859 1 94.69 125 ASP B C 1
ATOM 3190 O O . ASP B 1 125 ? 2.92 14.977 -8.812 1 94.69 125 ASP B O 1
ATOM 3194 N N . SER B 1 126 ? 2.186 12.914 -8.227 1 96.81 126 SER B N 1
ATOM 3195 C CA . SER B 1 126 ? 3.361 12.641 -7.406 1 96.81 126 SER B CA 1
ATOM 3196 C C . SER B 1 126 ? 4.625 12.594 -8.258 1 96.81 126 SER B C 1
ATOM 3198 O O . SER B 1 126 ? 5.672 13.102 -7.848 1 96.81 126 SER B O 1
ATOM 3200 N N . LEU B 1 127 ? 4.523 12 -9.438 1 97.19 127 LEU B N 1
ATOM 3201 C CA . LEU B 1 127 ? 5.676 11.953 -10.328 1 97.19 127 LEU B CA 1
ATOM 3202 C C . LEU B 1 127 ? 6.109 13.359 -10.727 1 97.19 127 LEU B C 1
ATOM 3204 O O . LEU B 1 127 ? 7.301 13.625 -10.891 1 97.19 127 LEU B O 1
ATOM 3208 N N . SER B 1 128 ? 5.188 14.273 -10.875 1 95.81 128 SER B N 1
ATOM 3209 C CA . SER B 1 128 ? 5.473 15.633 -11.328 1 95.81 128 SER B CA 1
ATOM 3210 C C . SER B 1 128 ? 6.227 16.422 -10.258 1 95.81 128 SER B C 1
ATOM 3212 O O . SER B 1 128 ? 6.895 17.406 -10.57 1 95.81 128 SER B O 1
ATOM 3214 N N . VAL B 1 129 ? 6.156 16 -8.977 1 95.31 129 VAL B N 1
ATOM 3215 C CA . VAL B 1 129 ? 6.777 16.781 -7.914 1 95.31 129 VAL B CA 1
ATOM 3216 C C . VAL B 1 129 ? 7.98 16.031 -7.355 1 95.31 129 VAL B C 1
ATOM 3218 O O . VAL B 1 129 ? 8.742 16.578 -6.551 1 95.31 129 VAL B O 1
ATOM 3221 N N . LEU B 1 130 ? 8.133 14.75 -7.727 1 97.44 130 LEU B N 1
ATOM 3222 C CA . LEU B 1 130 ? 9.258 13.953 -7.25 1 97.44 130 LEU B CA 1
ATOM 3223 C C . LEU B 1 130 ? 10.555 14.398 -7.91 1 97.44 130 LEU B C 1
ATOM 3225 O O . LEU B 1 130 ? 10.719 14.273 -9.125 1 97.44 130 LEU B O 1
ATOM 3229 N N . ASP B 1 131 ? 11.492 14.922 -7.164 1 97.56 131 ASP B N 1
ATOM 3230 C CA . ASP B 1 131 ? 12.766 15.422 -7.656 1 97.56 131 ASP B CA 1
ATOM 3231 C C . ASP B 1 131 ? 13.773 14.289 -7.836 1 97.56 131 ASP B C 1
ATOM 3233 O O . ASP B 1 131 ? 14.227 13.695 -6.855 1 97.56 131 ASP B O 1
ATOM 3237 N N . PRO B 1 132 ? 14.172 14.062 -9.07 1 97.81 132 PRO B N 1
ATOM 3238 C CA . PRO B 1 132 ? 15.148 12.992 -9.289 1 97.81 132 PRO B CA 1
ATOM 3239 C C . PRO B 1 132 ? 16.453 13.219 -8.531 1 97.81 132 PRO B C 1
ATOM 3241 O O . PRO B 1 132 ? 17.109 12.258 -8.125 1 97.81 132 PRO B O 1
ATOM 3244 N N . LYS B 1 133 ? 16.828 14.477 -8.32 1 98.44 133 LYS B N 1
ATOM 3245 C CA . LYS B 1 133 ? 18.031 14.758 -7.551 1 98.44 133 LYS B CA 1
ATOM 3246 C C . LYS B 1 133 ? 17.875 14.352 -6.09 1 98.44 133 LYS B C 1
ATOM 3248 O O . LYS B 1 133 ? 18.797 13.844 -5.473 1 98.44 133 LYS B O 1
ATOM 3253 N N . ALA B 1 134 ? 16.688 14.617 -5.566 1 98.75 134 ALA B N 1
ATOM 3254 C CA . ALA B 1 134 ? 16.391 14.172 -4.207 1 98.75 134 ALA B CA 1
ATOM 3255 C C . ALA B 1 134 ? 16.406 12.648 -4.113 1 98.75 134 ALA B C 1
ATOM 3257 O O . ALA B 1 134 ? 16.922 12.086 -3.148 1 98.75 134 ALA B O 1
ATOM 3258 N N . MET B 1 135 ? 15.852 12.008 -5.125 1 98.75 135 MET B N 1
ATOM 3259 C CA . MET B 1 135 ? 15.875 10.555 -5.184 1 98.75 135 MET B CA 1
ATOM 3260 C C . MET B 1 135 ? 17.312 10.031 -5.203 1 98.75 135 MET B C 1
ATOM 3262 O O . MET B 1 135 ? 17.641 9.109 -4.461 1 98.75 135 MET B O 1
ATOM 3266 N N . ALA B 1 136 ? 18.156 10.633 -6.016 1 98.69 136 ALA B N 1
ATOM 3267 C CA . ALA B 1 136 ? 19.547 10.219 -6.098 1 98.69 136 ALA B CA 1
ATOM 3268 C C . ALA B 1 136 ? 20.266 10.43 -4.762 1 98.69 136 ALA B C 1
ATOM 3270 O O . ALA B 1 136 ? 21.062 9.594 -4.34 1 98.69 136 ALA B O 1
ATOM 3271 N N . ALA B 1 137 ? 19.969 11.5 -4.109 1 98.81 137 ALA B N 1
ATOM 3272 C CA . ALA B 1 137 ? 20.562 11.781 -2.805 1 98.81 137 ALA B CA 1
ATOM 3273 C C . ALA B 1 137 ? 20.125 10.75 -1.771 1 98.81 137 ALA B C 1
ATOM 3275 O O . ALA B 1 137 ? 20.922 10.32 -0.935 1 98.81 137 ALA B O 1
ATOM 3276 N N . ALA B 1 138 ? 18.859 10.383 -1.801 1 98.88 138 ALA B N 1
ATOM 3277 C CA . ALA B 1 138 ? 18.344 9.352 -0.9 1 98.88 138 ALA B CA 1
ATOM 3278 C C . ALA B 1 138 ? 19.078 8.023 -1.125 1 98.88 138 ALA B C 1
ATOM 3280 O O . ALA B 1 138 ? 19.438 7.336 -0.167 1 98.88 138 ALA B O 1
ATOM 3281 N N . VAL B 1 139 ? 19.281 7.668 -2.375 1 98.81 139 VAL B N 1
ATOM 3282 C CA . VAL B 1 139 ? 20 6.445 -2.73 1 98.81 139 VAL B CA 1
ATOM 3283 C C . VAL B 1 139 ? 21.406 6.477 -2.139 1 98.81 139 VAL B C 1
ATOM 3285 O O . VAL B 1 139 ? 21.844 5.504 -1.525 1 98.81 139 VAL B O 1
ATOM 3288 N N . ASP B 1 140 ? 22.078 7.582 -2.295 1 98.69 140 ASP B N 1
ATOM 3289 C CA . ASP B 1 140 ? 23.438 7.723 -1.788 1 98.69 140 ASP B CA 1
ATOM 3290 C C . ASP B 1 140 ? 23.469 7.566 -0.27 1 98.69 140 ASP B C 1
ATOM 3292 O O . ASP B 1 140 ? 24.359 6.906 0.268 1 98.69 140 ASP B O 1
ATOM 3296 N N . ILE B 1 141 ? 22.5 8.133 0.395 1 98.75 141 ILE B N 1
ATOM 3297 C CA . ILE B 1 141 ? 22.438 8.078 1.851 1 98.75 141 ILE B CA 1
ATOM 3298 C C . ILE B 1 141 ? 22.266 6.633 2.305 1 98.75 141 ILE B C 1
ATOM 3300 O O . ILE B 1 141 ? 22.984 6.168 3.193 1 98.75 141 ILE B O 1
ATOM 3304 N N . ILE B 1 142 ? 21.391 5.926 1.696 1 98.75 142 ILE B N 1
ATOM 3305 C CA . ILE B 1 142 ? 21.094 4.559 2.109 1 98.75 142 ILE B CA 1
ATOM 3306 C C . ILE B 1 142 ? 22.281 3.65 1.798 1 98.75 142 ILE B C 1
ATOM 3308 O O . ILE B 1 142 ? 22.641 2.793 2.605 1 98.75 142 ILE B O 1
ATOM 3312 N N . ARG B 1 143 ? 22.922 3.842 0.678 1 97.75 143 ARG B N 1
ATOM 3313 C CA . ARG B 1 143 ? 24.047 3.008 0.276 1 97.75 143 ARG B CA 1
ATOM 3314 C C . ARG B 1 143 ? 25.234 3.193 1.221 1 97.75 143 ARG B C 1
ATOM 3316 O O . ARG B 1 143 ? 26.016 2.264 1.433 1 97.75 143 ARG B O 1
ATOM 3323 N N . ALA B 1 144 ? 25.344 4.344 1.741 1 97.81 144 ALA B N 1
ATOM 3324 C CA . ALA B 1 144 ? 26.484 4.656 2.609 1 97.81 144 ALA B CA 1
ATOM 3325 C C . ALA B 1 144 ? 26.219 4.203 4.043 1 97.81 144 ALA B C 1
ATOM 3327 O O . ALA B 1 144 ? 27.141 4.113 4.855 1 97.81 144 ALA B O 1
ATOM 3328 N N . ALA B 1 145 ? 25.016 3.852 4.387 1 98.31 145 ALA B N 1
ATOM 3329 C CA . ALA B 1 145 ? 24.609 3.561 5.762 1 98.31 145 ALA B CA 1
ATOM 3330 C C . ALA B 1 145 ? 24.891 2.102 6.117 1 98.31 145 ALA B C 1
ATOM 3332 O O . ALA B 1 145 ? 24.844 1.227 5.25 1 98.31 145 ALA B O 1
ATOM 3333 N N . ARG B 1 146 ? 25.125 1.867 7.359 1 97.81 146 ARG B N 1
ATOM 3334 C CA . ARG B 1 146 ? 25.266 0.512 7.883 1 97.81 146 ARG B CA 1
ATOM 3335 C C . ARG B 1 146 ? 23.922 -0.196 7.93 1 97.81 146 ARG B C 1
ATOM 3337 O O . ARG B 1 146 ? 23.844 -1.412 7.738 1 97.81 146 ARG B O 1
ATOM 3344 N N . ARG B 1 147 ? 22.938 0.58 8.25 1 97.94 147 ARG B N 1
ATOM 3345 C CA . ARG B 1 147 ? 21.578 0.055 8.297 1 97.94 147 ARG B CA 1
ATOM 3346 C C . ARG B 1 147 ? 20.547 1.166 8.078 1 97.94 147 ARG B C 1
ATOM 3348 O O . ARG B 1 147 ? 20.875 2.35 8.203 1 97.94 147 ARG B O 1
ATOM 3355 N N . VAL B 1 148 ? 19.406 0.757 7.75 1 98.75 148 VAL B N 1
ATOM 3356 C CA . VAL B 1 148 ? 18.312 1.685 7.547 1 98.75 148 VAL B CA 1
ATOM 3357 C C . VAL B 1 148 ? 17.25 1.471 8.625 1 98.75 148 VAL B C 1
ATOM 3359 O O . VAL B 1 148 ? 16.844 0.335 8.898 1 98.75 148 VAL B O 1
ATOM 3362 N N . GLU B 1 149 ? 16.875 2.473 9.328 1 98.75 149 GLU B N 1
ATOM 3363 C CA . GLU B 1 149 ? 15.711 2.465 10.211 1 98.75 149 GLU B CA 1
ATOM 3364 C C . GLU B 1 149 ? 14.492 3.088 9.531 1 98.75 149 GLU B C 1
ATOM 3366 O O . GLU B 1 149 ? 14.594 4.156 8.922 1 98.75 149 GLU B O 1
ATOM 3371 N N . ILE B 1 150 ? 13.375 2.412 9.656 1 98.81 150 ILE B N 1
ATOM 3372 C CA . ILE B 1 150 ? 12.18 2.859 8.945 1 98.81 150 ILE B CA 1
ATOM 3373 C C . ILE B 1 150 ? 11.07 3.156 9.953 1 98.81 150 ILE B C 1
ATOM 3375 O O . ILE B 1 150 ? 10.758 2.328 10.812 1 98.81 150 ILE B O 1
ATOM 3379 N N . TYR B 1 151 ? 10.469 4.332 9.836 1 98.44 151 TYR B N 1
ATOM 3380 C CA . TYR B 1 151 ? 9.406 4.762 10.742 1 98.44 151 TYR B CA 1
ATOM 3381 C C . TYR B 1 151 ? 8.133 5.09 9.969 1 98.44 151 TYR B C 1
ATOM 3383 O O . TYR B 1 151 ? 8.188 5.66 8.875 1 98.44 151 TYR B O 1
ATOM 3391 N N . GLY B 1 152 ? 7.023 4.777 10.398 1 96.5 152 GLY B N 1
ATOM 3392 C CA . GLY B 1 152 ? 5.668 5.078 9.961 1 96.5 152 GLY B CA 1
ATOM 3393 C C . GLY B 1 152 ? 4.609 4.66 10.953 1 96.5 152 GLY B C 1
ATOM 3394 O O . GLY B 1 152 ? 4.73 3.615 11.602 1 96.5 152 GLY B O 1
ATOM 3395 N N . ILE B 1 153 ? 3.605 5.402 11.109 1 93.31 153 ILE B N 1
ATOM 3396 C CA . ILE B 1 153 ? 2.535 5.105 12.055 1 93.31 153 ILE B CA 1
ATOM 3397 C C . ILE B 1 153 ? 1.18 5.277 11.375 1 93.31 153 ILE B C 1
ATOM 3399 O O . ILE B 1 153 ? 1.076 5.953 10.352 1 93.31 153 ILE B O 1
ATOM 3403 N N . GLY B 1 154 ? 0.131 4.59 11.953 1 89.94 154 GLY B N 1
ATOM 3404 C CA . GLY B 1 154 ? -1.203 4.719 11.391 1 89.94 154 GLY B CA 1
ATOM 3405 C C . GLY B 1 154 ? -1.301 4.207 9.969 1 89.94 154 GLY B C 1
ATOM 3406 O O . GLY B 1 154 ? -0.903 3.076 9.68 1 89.94 154 GLY B O 1
ATOM 3407 N N . SER B 1 155 ? -1.729 5.074 9.086 1 89.38 155 SER B N 1
ATOM 3408 C CA . SER B 1 155 ? -1.927 4.68 7.695 1 89.38 155 SER B CA 1
ATOM 3409 C C . SER B 1 155 ? -0.593 4.477 6.98 1 89.38 155 SER B C 1
ATOM 3411 O O . SER B 1 155 ? -0.539 3.854 5.922 1 89.38 155 SER B O 1
ATOM 3413 N N . SER B 1 156 ? 0.49 4.977 7.582 1 94 156 SER B N 1
ATOM 3414 C CA . SER B 1 156 ? 1.807 4.859 6.965 1 94 156 SER B CA 1
ATOM 3415 C C . SER B 1 156 ? 2.543 3.619 7.461 1 94 156 SER B C 1
ATOM 3417 O O . SER B 1 156 ? 3.588 3.25 6.918 1 94 156 SER B O 1
ATOM 3419 N N . ALA B 1 157 ? 2.012 2.963 8.508 1 94.88 157 ALA B N 1
ATOM 3420 C CA . ALA B 1 157 ? 2.686 1.811 9.102 1 94.88 157 ALA B CA 1
ATOM 3421 C C . ALA B 1 157 ? 2.807 0.669 8.094 1 94.88 157 ALA B C 1
ATOM 3423 O O . ALA B 1 157 ? 3.9 0.151 7.863 1 94.88 157 ALA B O 1
ATOM 3424 N N . PRO B 1 158 ? 1.711 0.308 7.414 1 94.81 158 PRO B N 1
ATOM 3425 C CA . PRO B 1 158 ? 1.852 -0.755 6.418 1 94.81 158 PRO B CA 1
ATOM 3426 C C . PRO B 1 158 ? 2.822 -0.388 5.297 1 94.81 158 PRO B C 1
ATOM 3428 O O . PRO B 1 158 ? 3.512 -1.261 4.762 1 94.81 158 PRO B O 1
ATOM 3431 N N . ILE B 1 159 ? 2.918 0.85 4.938 1 96.31 159 ILE B N 1
ATOM 3432 C CA . ILE B 1 159 ? 3.828 1.316 3.898 1 96.31 159 ILE B CA 1
ATOM 3433 C C . ILE B 1 159 ? 5.273 1.156 4.367 1 96.31 159 ILE B C 1
ATOM 3435 O O . ILE B 1 159 ? 6.137 0.735 3.596 1 96.31 159 ILE B O 1
ATOM 3439 N N . ALA B 1 160 ? 5.488 1.489 5.617 1 97.62 160 ALA B N 1
ATOM 3440 C CA . ALA B 1 160 ? 6.812 1.318 6.207 1 97.62 160 ALA B CA 1
ATOM 3441 C C . ALA B 1 160 ? 7.219 -0.153 6.23 1 97.62 160 ALA B C 1
ATOM 3443 O O . ALA B 1 160 ? 8.367 -0.492 5.922 1 97.62 160 ALA B O 1
ATOM 3444 N N . GLU B 1 161 ? 6.305 -0.984 6.559 1 96.12 161 GLU B N 1
ATOM 3445 C CA . GLU B 1 161 ? 6.559 -2.422 6.586 1 96.12 161 GLU B CA 1
ATOM 3446 C C . GLU B 1 161 ? 6.875 -2.951 5.188 1 96.12 161 GLU B C 1
ATOM 3448 O O . GLU B 1 161 ? 7.738 -3.816 5.027 1 96.12 161 GLU B O 1
ATOM 3453 N N . ASP B 1 162 ? 6.219 -2.451 4.254 1 95.56 162 ASP B N 1
ATOM 3454 C CA . ASP B 1 162 ? 6.492 -2.84 2.873 1 95.56 162 ASP B CA 1
ATOM 3455 C C . ASP B 1 162 ? 7.906 -2.432 2.459 1 95.56 162 ASP B C 1
ATOM 3457 O O . ASP B 1 162 ? 8.617 -3.205 1.816 1 95.56 162 ASP B O 1
ATOM 3461 N N . ALA B 1 163 ? 8.273 -1.203 2.783 1 97.44 163 ALA B N 1
ATOM 3462 C CA . ALA B 1 163 ? 9.617 -0.722 2.482 1 97.44 163 ALA B CA 1
ATOM 3463 C C . ALA B 1 163 ? 10.672 -1.632 3.1 1 97.44 163 ALA B C 1
ATOM 3465 O O . ALA B 1 163 ? 11.68 -1.944 2.461 1 97.44 163 ALA B O 1
ATOM 3466 N N . HIS B 1 164 ? 10.414 -2.016 4.309 1 97.44 164 HIS B N 1
ATOM 3467 C CA . HIS B 1 164 ? 11.32 -2.926 5 1 97.44 164 HIS B CA 1
ATOM 3468 C C . HIS B 1 164 ? 11.5 -4.223 4.219 1 97.44 164 HIS B C 1
ATOM 3470 O O . HIS B 1 164 ? 12.633 -4.652 3.98 1 97.44 164 HIS B O 1
ATOM 3476 N N . TYR B 1 165 ? 10.391 -4.781 3.816 1 94 165 TYR B N 1
ATOM 3477 C CA . TYR B 1 165 ? 10.414 -6.035 3.072 1 94 165 TYR B CA 1
ATOM 3478 C C . TYR B 1 165 ? 11.195 -5.883 1.774 1 94 165 TYR B C 1
ATOM 3480 O O . TYR B 1 165 ? 12 -6.75 1.424 1 94 165 TYR B O 1
ATOM 3488 N N . ARG B 1 166 ? 11.055 -4.816 1.086 1 94.69 166 ARG B N 1
ATOM 3489 C CA . ARG B 1 166 ? 11.695 -4.586 -0.204 1 94.69 166 ARG B CA 1
ATOM 3490 C C . ARG B 1 166 ? 13.195 -4.375 -0.039 1 94.69 166 ARG B C 1
ATOM 3492 O O . ARG B 1 166 ? 13.984 -4.836 -0.864 1 94.69 166 ARG B O 1
ATOM 3499 N N . LEU B 1 167 ? 13.555 -3.66 0.978 1 96.75 167 LEU B N 1
ATOM 3500 C CA . LEU B 1 167 ? 14.977 -3.449 1.234 1 96.75 167 LEU B CA 1
ATOM 3501 C C . LEU B 1 167 ? 15.672 -4.77 1.549 1 96.75 167 LEU B C 1
ATOM 3503 O O . LEU B 1 167 ? 16.781 -5.012 1.08 1 96.75 167 LEU B O 1
ATOM 3507 N N . LEU B 1 168 ? 14.992 -5.613 2.312 1 94.25 168 LEU B N 1
ATOM 3508 C CA . LEU B 1 168 ? 15.531 -6.93 2.623 1 94.25 168 LEU B CA 1
ATOM 3509 C C . LEU B 1 168 ? 15.734 -7.75 1.354 1 94.25 168 LEU B C 1
ATOM 3511 O O . LEU B 1 168 ? 16.719 -8.477 1.231 1 94.25 168 LEU B O 1
ATOM 3515 N N . ARG B 1 169 ? 14.883 -7.586 0.415 1 92.12 169 ARG B N 1
ATOM 3516 C CA . ARG B 1 169 ? 14.898 -8.375 -0.814 1 92.12 169 ARG B CA 1
ATOM 3517 C C . ARG B 1 169 ? 16.078 -7.984 -1.701 1 92.12 169 ARG B C 1
ATOM 3519 O O . ARG B 1 169 ? 16.453 -8.734 -2.6 1 92.12 169 ARG B O 1
ATOM 3526 N N . ILE B 1 170 ? 16.625 -6.812 -1.498 1 93.75 170 ILE B N 1
ATOM 3527 C CA . ILE B 1 170 ? 17.766 -6.426 -2.32 1 93.75 170 ILE B CA 1
ATOM 3528 C C . ILE B 1 170 ? 19.031 -6.422 -1.474 1 93.75 170 ILE B C 1
ATOM 3530 O O . ILE B 1 170 ? 20.047 -5.844 -1.867 1 93.75 170 ILE B O 1
ATOM 3534 N N . GLY B 1 171 ? 18.969 -6.977 -0.24 1 94.69 171 GLY B N 1
ATOM 3535 C CA . GLY B 1 171 ? 20.156 -7.297 0.537 1 94.69 171 GLY B CA 1
ATOM 3536 C C . GLY B 1 171 ? 20.547 -6.203 1.508 1 94.69 171 GLY B C 1
ATOM 3537 O O . GLY B 1 171 ? 21.672 -6.191 2.021 1 94.69 171 GLY B O 1
ATOM 3538 N N . LEU B 1 172 ? 19.688 -5.254 1.749 1 96.69 172 LEU B N 1
ATOM 3539 C CA . LEU B 1 172 ? 20.016 -4.176 2.674 1 96.69 172 LEU B CA 1
ATOM 3540 C C . LEU B 1 172 ? 19.5 -4.48 4.07 1 96.69 172 LEU B C 1
ATOM 3542 O O . LEU B 1 172 ? 18.406 -5.027 4.223 1 96.69 172 LEU B O 1
ATOM 3546 N N . ASP B 1 173 ? 20.281 -4.148 5.051 1 97 173 ASP B N 1
ATOM 3547 C CA . ASP B 1 173 ? 19.875 -4.305 6.441 1 97 173 ASP B CA 1
ATOM 3548 C C . ASP B 1 173 ? 18.922 -3.184 6.863 1 97 173 ASP B C 1
ATOM 3550 O O . ASP B 1 173 ? 19.328 -2.02 6.941 1 97 173 ASP B O 1
ATOM 3554 N N . ALA B 1 174 ? 17.734 -3.527 7.105 1 97.81 174 ALA B N 1
ATOM 3555 C CA . ALA B 1 174 ? 16.734 -2.541 7.473 1 97.81 174 ALA B CA 1
ATOM 3556 C C . ALA B 1 174 ? 15.875 -3.037 8.633 1 97.81 174 ALA B C 1
ATOM 3558 O O . ALA B 1 174 ? 15.672 -4.242 8.797 1 97.81 174 ALA B O 1
ATOM 3559 N N . ARG B 1 175 ? 15.422 -2.113 9.477 1 97.56 175 ARG B N 1
ATOM 3560 C CA . ARG B 1 175 ? 14.508 -2.359 10.594 1 97.56 175 ARG B CA 1
ATOM 3561 C C . ARG B 1 175 ? 13.312 -1.413 10.547 1 97.56 175 ARG B C 1
ATOM 3563 O O . ARG B 1 175 ? 13.461 -0.231 10.227 1 97.56 175 ARG B O 1
ATOM 3570 N N . VAL B 1 176 ? 12.18 -1.987 10.773 1 97.69 176 VAL B N 1
ATOM 3571 C CA . VAL B 1 176 ? 10.977 -1.165 10.797 1 97.69 176 VAL B CA 1
ATOM 3572 C C . VAL B 1 176 ? 10.391 -1.135 12.203 1 97.69 176 VAL B C 1
ATOM 3574 O O . VAL B 1 176 ? 10.375 -2.152 12.898 1 97.69 176 VAL B O 1
ATOM 3577 N N . VAL B 1 177 ? 10.07 0.004 12.68 1 95.69 177 VAL B N 1
ATOM 3578 C CA . VAL B 1 177 ? 9.445 0.208 13.984 1 95.69 177 VAL B CA 1
ATOM 3579 C C . VAL B 1 177 ? 8.141 0.986 13.82 1 95.69 177 VAL B C 1
ATOM 3581 O O . VAL B 1 177 ? 8.148 2.129 13.352 1 95.69 177 VAL B O 1
ATOM 3584 N N . ILE B 1 178 ? 7.02 0.363 14.227 1 92.38 178 ILE B N 1
ATOM 3585 C CA . ILE B 1 178 ? 5.742 1.025 13.992 1 92.38 178 ILE B CA 1
ATOM 3586 C C . ILE B 1 178 ? 5.129 1.441 15.328 1 92.38 178 ILE B C 1
ATOM 3588 O O . ILE B 1 178 ? 4.125 2.156 15.367 1 92.38 178 ILE B O 1
ATOM 3592 N N . ASP B 1 179 ? 5.773 1.019 16.484 1 93.44 179 ASP B N 1
ATOM 3593 C CA . ASP B 1 179 ? 5.371 1.479 17.812 1 93.44 179 ASP B CA 1
ATOM 3594 C C . ASP B 1 179 ? 6.02 2.82 18.156 1 93.44 179 ASP B C 1
ATOM 3596 O O . ASP B 1 179 ? 7.242 2.959 18.078 1 93.44 179 ASP B O 1
ATOM 3600 N N . SER B 1 180 ? 5.219 3.746 18.562 1 93.06 180 SER B N 1
ATOM 3601 C CA . SER B 1 180 ? 5.707 5.113 18.719 1 93.06 180 SER B CA 1
ATOM 3602 C C . SER B 1 180 ? 6.75 5.195 19.828 1 93.06 180 SER B C 1
ATOM 3604 O O . SER B 1 180 ? 7.707 5.969 19.734 1 93.06 180 SER B O 1
ATOM 3606 N N . HIS B 1 181 ? 6.598 4.457 20.875 1 93 181 HIS B N 1
ATOM 3607 C CA . HIS B 1 181 ? 7.574 4.465 21.953 1 93 181 HIS B CA 1
ATOM 3608 C C . HIS B 1 181 ? 8.891 3.842 21.516 1 93 181 HIS B C 1
ATOM 3610 O O . HIS B 1 181 ? 9.969 4.375 21.812 1 93 181 HIS B O 1
ATOM 3616 N N . VAL B 1 182 ? 8.812 2.809 20.844 1 95.38 182 VAL B N 1
ATOM 3617 C CA . VAL B 1 182 ? 10.008 2.135 20.344 1 95.38 182 VAL B CA 1
ATOM 3618 C C . VAL B 1 182 ? 10.695 3.002 19.297 1 95.38 182 VAL B C 1
ATOM 3620 O O . VAL B 1 182 ? 11.922 3.031 19.203 1 95.38 182 VAL B O 1
ATOM 3623 N N . GLN B 1 183 ? 9.883 3.693 18.469 1 96.31 183 GLN B N 1
ATOM 3624 C CA . GLN B 1 183 ? 10.461 4.613 17.5 1 96.31 183 GLN B CA 1
ATOM 3625 C C . GLN B 1 183 ? 11.359 5.641 18.172 1 96.31 183 GLN B C 1
ATOM 3627 O O . GLN B 1 183 ? 12.469 5.91 17.719 1 96.31 183 GLN B O 1
ATOM 3632 N N . ALA B 1 184 ? 10.852 6.199 19.281 1 95.94 184 ALA B N 1
ATOM 3633 C CA . ALA B 1 184 ? 11.617 7.219 20 1 95.94 184 ALA B CA 1
ATOM 3634 C C . ALA B 1 184 ? 12.93 6.656 20.531 1 95.94 184 ALA B C 1
ATOM 3636 O O . ALA B 1 184 ? 13.984 7.289 20.391 1 95.94 184 ALA B O 1
ATOM 3637 N N . ILE B 1 185 ? 12.836 5.48 21.078 1 95.94 185 ILE B N 1
ATOM 3638 C CA . ILE B 1 185 ? 14.016 4.832 21.641 1 95.94 185 ILE B CA 1
ATOM 3639 C C . ILE B 1 185 ? 15 4.5 20.516 1 95.94 185 ILE B C 1
ATOM 3641 O O . ILE B 1 185 ? 16.188 4.828 20.609 1 95.94 185 ILE B O 1
ATOM 3645 N N . SER B 1 186 ? 14.508 3.906 19.453 1 96.88 186 SER B N 1
ATOM 3646 C CA . SER B 1 186 ? 15.336 3.531 18.312 1 96.88 186 SER B CA 1
ATOM 3647 C C . SER B 1 186 ? 15.992 4.754 17.688 1 96.88 186 SER B C 1
ATOM 3649 O O . SER B 1 186 ? 17.188 4.738 17.375 1 96.88 186 SER B O 1
ATOM 3651 N N . ALA B 1 187 ? 15.227 5.762 17.5 1 97.75 187 ALA B N 1
ATOM 3652 C CA . ALA B 1 187 ? 15.711 6.992 16.891 1 97.75 187 ALA B CA 1
ATOM 3653 C C . ALA B 1 187 ? 16.828 7.617 17.703 1 97.75 187 ALA B C 1
ATOM 3655 O O . ALA B 1 187 ? 17.859 8.047 17.156 1 97.75 187 ALA B O 1
ATOM 3656 N N . SER B 1 188 ? 16.641 7.621 19 1 97.44 188 SER B N 1
ATOM 3657 C CA . SER B 1 188 ? 17.609 8.25 19.891 1 97.44 188 SER B CA 1
ATOM 3658 C C . SER B 1 188 ? 18.938 7.492 19.906 1 97.44 188 SER B C 1
ATOM 3660 O O . SER B 1 188 ? 19.953 8.031 20.312 1 97.44 188 SER B O 1
ATOM 3662 N N . ARG B 1 189 ? 18.922 6.305 19.406 1 96.81 189 ARG B N 1
ATOM 3663 C CA . ARG B 1 189 ? 20.109 5.465 19.438 1 96.81 189 ARG B CA 1
ATOM 3664 C C . ARG B 1 189 ? 20.781 5.406 18.062 1 96.81 189 ARG B C 1
ATOM 3666 O O . ARG B 1 189 ? 21.703 4.617 17.844 1 96.81 189 ARG B O 1
ATOM 3673 N N . CYS B 1 190 ? 20.328 6.184 17.109 1 97.69 190 CYS B N 1
ATOM 3674 C CA . CYS B 1 190 ? 20.953 6.254 15.797 1 97.69 190 CYS B CA 1
ATOM 3675 C C . CYS B 1 190 ? 22.266 7.016 15.852 1 97.69 190 CYS B C 1
ATOM 3677 O O . CYS B 1 190 ? 22.703 7.414 16.938 1 97.69 190 CYS B O 1
ATOM 3679 N N . ASP B 1 191 ? 23 7.027 14.805 1 97.69 191 ASP B N 1
ATOM 3680 C CA . ASP B 1 191 ? 24.234 7.773 14.641 1 97.69 191 ASP B CA 1
ATOM 3681 C C . ASP B 1 191 ? 24.5 8.086 13.164 1 97.69 191 ASP B C 1
ATOM 3683 O O . ASP B 1 191 ? 23.609 7.949 12.328 1 97.69 191 ASP B O 1
ATOM 3687 N N . LYS B 1 192 ? 25.672 8.539 12.891 1 97.62 192 LYS B N 1
ATOM 3688 C CA . LYS B 1 192 ? 26 9.062 11.562 1 97.62 192 LYS B CA 1
ATOM 3689 C C . LYS B 1 192 ? 26.016 7.949 10.523 1 97.62 192 LYS B C 1
ATOM 3691 O O . LYS B 1 192 ? 26 8.219 9.32 1 97.62 192 LYS B O 1
ATOM 3696 N N . ASP B 1 193 ? 26.047 6.648 10.977 1 98.12 193 ASP B N 1
ATOM 3697 C CA . ASP B 1 193 ? 26.125 5.52 10.055 1 98.12 193 ASP B CA 1
ATOM 3698 C C . ASP B 1 193 ? 24.75 4.914 9.797 1 98.12 193 ASP B C 1
ATOM 3700 O O . ASP B 1 193 ? 24.641 3.867 9.156 1 98.12 193 ASP B O 1
ATOM 3704 N N . VAL B 1 194 ? 23.734 5.547 10.328 1 98.69 194 VAL B N 1
ATOM 3705 C CA . VAL B 1 194 ? 22.375 5.051 10.18 1 98.69 194 VAL B CA 1
ATOM 3706 C C . VAL B 1 194 ? 21.578 5.988 9.273 1 98.69 194 VAL B C 1
ATOM 3708 O O . VAL B 1 194 ? 21.672 7.211 9.391 1 98.69 194 VAL B O 1
ATOM 3711 N N . ALA B 1 195 ? 20.922 5.426 8.266 1 98.88 195 ALA B N 1
ATOM 3712 C CA . ALA B 1 195 ? 19.922 6.156 7.5 1 98.88 195 ALA B CA 1
ATOM 3713 C C . ALA B 1 195 ? 18.516 5.926 8.07 1 98.88 195 ALA B C 1
ATOM 3715 O O . ALA B 1 195 ? 18.172 4.805 8.453 1 98.88 195 ALA B O 1
ATOM 3716 N N . VAL B 1 196 ? 17.766 6.957 8.195 1 98.88 196 VAL B N 1
ATOM 3717 C CA . VAL B 1 196 ? 16.391 6.848 8.68 1 98.88 196 VAL B CA 1
ATOM 3718 C C . VAL B 1 196 ? 15.414 7.242 7.566 1 98.88 196 VAL B C 1
ATOM 3720 O O . VAL B 1 196 ? 15.531 8.328 6.988 1 98.88 196 VAL B O 1
ATOM 3723 N N . LEU B 1 197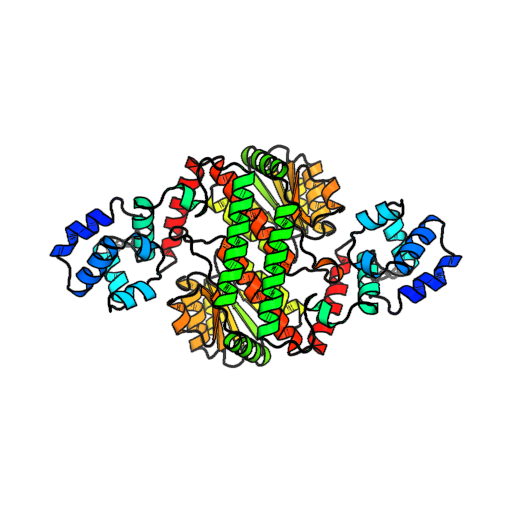 ? 14.547 6.355 7.219 1 98.88 197 LEU B N 1
ATOM 3724 C CA . LEU B 1 197 ? 13.469 6.598 6.27 1 98.88 197 LEU B CA 1
ATOM 3725 C C . LEU B 1 197 ? 12.133 6.73 6.988 1 98.88 197 LEU B C 1
ATOM 3727 O O . LEU B 1 197 ? 11.617 5.754 7.543 1 98.88 197 LEU B O 1
ATOM 3731 N N . THR B 1 198 ? 11.578 7.891 7.023 1 98.75 198 THR B N 1
ATOM 3732 C CA . THR B 1 198 ? 10.297 8.141 7.676 1 98.75 198 THR B CA 1
ATOM 3733 C C . THR B 1 198 ? 9.203 8.383 6.645 1 98.75 198 THR B C 1
ATOM 3735 O O . THR B 1 198 ? 9.375 9.172 5.715 1 98.75 198 THR B O 1
ATOM 3738 N N . ILE B 1 199 ? 8.109 7.715 6.801 1 98 199 ILE B N 1
ATOM 3739 C CA . ILE B 1 199 ? 6.945 7.871 5.93 1 98 199 ILE B CA 1
ATOM 3740 C C . ILE B 1 199 ? 5.809 8.539 6.703 1 98 199 ILE B C 1
ATOM 3742 O O . ILE B 1 199 ? 5.348 8.008 7.719 1 98 199 ILE B O 1
ATOM 3746 N N . SER B 1 200 ? 5.375 9.688 6.266 1 94.25 200 SER B N 1
ATOM 3747 C CA . SER B 1 200 ? 4.297 10.453 6.883 1 94.25 200 SER B CA 1
ATOM 3748 C C . SER B 1 200 ? 3.59 11.336 5.859 1 94.25 200 SER B C 1
ATOM 3750 O O . SER B 1 200 ? 4.188 12.266 5.312 1 94.25 200 SER B O 1
ATOM 3752 N N . HIS B 1 201 ? 2.379 11.055 5.652 1 91.19 201 HIS B N 1
ATOM 3753 C CA . HIS B 1 201 ? 1.659 11.789 4.617 1 91.19 201 HIS B CA 1
ATOM 3754 C C . HIS B 1 201 ? 1.554 13.273 4.969 1 91.19 201 HIS B C 1
ATOM 3756 O O . HIS B 1 201 ? 2.01 14.133 4.207 1 91.19 201 HIS B O 1
ATOM 3762 N N . SER B 1 202 ? 1.07 13.578 6.145 1 86.88 202 SER B N 1
ATOM 3763 C CA . SER B 1 202 ? 0.852 14.969 6.523 1 86.88 202 SER B CA 1
ATOM 3764 C C . SER B 1 202 ? 2.154 15.641 6.949 1 86.88 202 SER B C 1
ATOM 3766 O O . SER B 1 202 ? 2.246 16.859 6.988 1 86.88 202 SER B O 1
ATOM 3768 N N . GLY B 1 203 ? 3.115 14.836 7.418 1 91.81 203 GLY B N 1
ATOM 3769 C CA . GLY B 1 203 ? 4.336 15.375 7.996 1 91.81 203 GLY B CA 1
ATOM 3770 C C . GLY B 1 203 ? 4.102 16.094 9.312 1 91.81 203 GLY B C 1
ATOM 3771 O O . GLY B 1 203 ? 4.922 16.922 9.727 1 91.81 203 GLY B O 1
ATOM 3772 N N . SER B 1 204 ? 2.943 15.828 9.891 1 88.69 204 SER B N 1
ATOM 3773 C CA . SER B 1 204 ? 2.562 16.578 11.078 1 88.69 204 SER B CA 1
ATOM 3774 C C . SER B 1 204 ? 2.143 15.656 12.211 1 88.69 204 SER B C 1
ATOM 3776 O O . SER B 1 204 ? 1.531 16.094 13.188 1 88.69 204 SER B O 1
ATOM 3778 N N . THR B 1 205 ? 2.361 14.352 12.039 1 89.44 205 THR B N 1
ATOM 3779 C CA . THR B 1 205 ? 2.074 13.406 13.117 1 89.44 205 THR B CA 1
ATOM 3780 C C . THR B 1 205 ? 3.1 13.531 14.234 1 89.44 205 THR B C 1
ATOM 3782 O O . THR B 1 205 ? 4.297 13.344 14.016 1 89.44 205 THR B O 1
ATOM 3785 N N . ASN B 1 206 ? 2.623 13.82 15.43 1 91.06 206 ASN B N 1
ATOM 3786 C CA . ASN B 1 206 ? 3.486 14.133 16.562 1 91.06 206 ASN B CA 1
ATOM 3787 C C . ASN B 1 206 ? 4.57 13.078 16.75 1 91.06 206 ASN B C 1
ATOM 3789 O O . ASN B 1 206 ? 5.754 13.414 16.859 1 91.06 206 ASN B O 1
ATOM 3793 N N . GLU B 1 207 ? 4.195 11.836 16.75 1 93.81 207 GLU B N 1
ATOM 3794 C CA . GLU B 1 207 ? 5.098 10.734 17.062 1 93.81 207 GLU B CA 1
ATOM 3795 C C . GLU B 1 207 ? 6.176 10.578 16 1 93.81 207 GLU B C 1
ATOM 3797 O O . GLU B 1 207 ? 7.355 10.414 16.328 1 93.81 207 GLU B O 1
ATOM 3802 N N . THR B 1 208 ? 5.785 10.68 14.781 1 94.62 208 THR B N 1
ATOM 3803 C CA . THR B 1 208 ? 6.746 10.484 13.703 1 94.62 208 THR B CA 1
ATOM 3804 C C . THR B 1 208 ? 7.676 11.688 13.578 1 94.62 208 THR B C 1
ATOM 3806 O O . THR B 1 208 ? 8.859 11.531 13.258 1 94.62 208 THR B O 1
ATOM 3809 N N . VAL B 1 209 ? 7.133 12.906 13.82 1 95.88 209 VAL B N 1
ATOM 3810 C CA . VAL B 1 209 ? 7.973 14.094 13.836 1 95.88 209 VAL B CA 1
ATOM 3811 C C . VAL B 1 209 ? 9.008 13.984 14.953 1 95.88 209 VAL B C 1
ATOM 3813 O O . VAL B 1 209 ? 10.203 14.227 14.727 1 95.88 209 VAL B O 1
ATOM 3816 N N . ALA B 1 210 ? 8.539 13.57 16.094 1 96.94 210 ALA B N 1
ATOM 3817 C CA . ALA B 1 210 ? 9.438 13.422 17.234 1 96.94 210 ALA B CA 1
ATOM 3818 C C . ALA B 1 210 ? 10.531 12.398 16.938 1 96.94 210 ALA B C 1
ATOM 3820 O O . ALA B 1 210 ? 11.711 12.641 17.234 1 96.94 210 ALA B O 1
ATOM 3821 N N . ALA B 1 211 ? 10.188 11.266 16.406 1 97.62 211 ALA B N 1
ATOM 3822 C CA . ALA B 1 211 ? 11.164 10.227 16.094 1 97.62 211 ALA B CA 1
ATOM 3823 C C . ALA B 1 211 ? 12.18 10.711 15.062 1 97.62 211 ALA B C 1
ATOM 3825 O O . ALA B 1 211 ? 13.383 10.453 15.203 1 97.62 211 ALA B O 1
ATOM 3826 N N . THR B 1 212 ? 11.711 11.375 14.047 1 98.38 212 THR B N 1
ATOM 3827 C CA . THR B 1 212 ? 12.602 11.891 13.008 1 98.38 212 THR B CA 1
ATOM 3828 C C . THR B 1 212 ? 13.555 12.93 13.586 1 98.38 212 THR B C 1
ATOM 3830 O O . THR B 1 212 ? 14.742 12.945 13.258 1 98.38 212 THR B O 1
ATOM 3833 N N . ARG B 1 213 ? 13.008 13.789 14.445 1 98.44 213 ARG B N 1
ATOM 3834 C CA . ARG B 1 213 ? 13.828 14.789 15.117 1 98.44 213 ARG B CA 1
ATOM 3835 C C . ARG B 1 213 ? 14.922 14.125 15.953 1 98.44 213 ARG B C 1
ATOM 3837 O O . ARG B 1 213 ? 16.094 14.5 15.867 1 98.44 213 ARG B O 1
ATOM 3844 N N . LEU B 1 214 ? 14.523 13.164 16.75 1 98.5 214 LEU B N 1
ATOM 3845 C CA . LEU B 1 214 ? 15.461 12.461 17.625 1 98.5 214 LEU B CA 1
ATOM 3846 C C . LEU B 1 214 ? 16.562 11.789 16.797 1 98.5 214 LEU B C 1
ATOM 3848 O O . LEU B 1 214 ? 17.734 11.82 17.172 1 98.5 214 LEU B O 1
ATOM 3852 N N . ALA B 1 215 ? 16.234 11.172 15.664 1 98.69 215 ALA B N 1
ATOM 3853 C CA . ALA B 1 215 ? 17.203 10.539 14.781 1 98.69 215 ALA B CA 1
ATOM 3854 C C . ALA B 1 215 ? 18.188 11.578 14.219 1 98.69 215 ALA B C 1
ATOM 3856 O O . ALA B 1 215 ? 19.391 11.352 14.188 1 98.69 215 ALA B O 1
ATOM 3857 N N . HIS B 1 216 ? 17.609 12.672 13.773 1 98.56 216 HIS B N 1
ATOM 3858 C CA . HIS B 1 216 ? 18.406 13.766 13.25 1 98.56 216 HIS B CA 1
ATOM 3859 C C . HIS B 1 216 ? 19.391 14.281 14.289 1 98.56 216 HIS B C 1
ATOM 3861 O O . HIS B 1 216 ? 20.578 14.461 14 1 98.56 216 HIS B O 1
ATOM 3867 N N . GLU B 1 217 ? 18.906 14.484 15.469 1 98.44 217 GLU B N 1
ATOM 3868 C CA . GLU B 1 217 ? 19.734 14.984 16.562 1 98.44 217 GLU B CA 1
ATOM 3869 C C . GLU B 1 217 ? 20.812 13.977 16.953 1 98.44 217 GLU B C 1
ATOM 3871 O O . GLU B 1 217 ? 21.891 14.367 17.406 1 98.44 217 GLU B O 1
ATOM 3876 N N . ALA B 1 218 ? 20.531 12.719 16.781 1 98.44 218 ALA B N 1
ATOM 3877 C CA . ALA B 1 218 ? 21.469 11.648 17.109 1 98.44 218 ALA B CA 1
ATOM 3878 C C . ALA B 1 218 ? 22.547 11.523 16.031 1 98.44 218 ALA B C 1
ATOM 3880 O O . ALA B 1 218 ? 23.516 10.773 16.188 1 98.44 218 ALA B O 1
ATOM 3881 N N . GLY B 1 219 ? 22.312 12.203 14.859 1 98.5 219 GLY B N 1
ATOM 3882 C CA . GLY B 1 219 ? 23.344 12.258 13.836 1 98.5 219 GLY B CA 1
ATOM 3883 C C . GLY B 1 219 ? 23 11.438 12.602 1 98.5 219 GLY B C 1
ATOM 3884 O O . GLY B 1 219 ? 23.766 11.43 11.625 1 98.5 219 GLY B O 1
ATOM 3885 N N . ALA B 1 220 ? 21.906 10.758 12.594 1 98.75 220 ALA B N 1
ATOM 3886 C CA . ALA B 1 220 ? 21.5 9.961 11.438 1 98.75 220 ALA B CA 1
ATOM 3887 C C . ALA B 1 220 ? 21.188 10.844 10.234 1 98.75 220 ALA B C 1
ATOM 3889 O O . ALA B 1 220 ? 20.844 12.016 10.391 1 98.75 220 ALA B O 1
ATOM 3890 N N . ARG B 1 221 ? 21.328 10.289 9.047 1 98.75 221 ARG B N 1
ATOM 3891 C CA . ARG B 1 221 ? 20.844 10.945 7.84 1 98.75 221 ARG B CA 1
ATOM 3892 C C . ARG B 1 221 ? 19.375 10.594 7.586 1 98.75 221 ARG B C 1
ATOM 3894 O O . ARG B 1 221 ? 19.016 9.422 7.512 1 98.75 221 ARG B O 1
ATOM 3901 N N . THR B 1 222 ? 18.562 11.609 7.508 1 98.88 222 THR B N 1
ATOM 3902 C CA . THR B 1 222 ? 17.109 11.398 7.523 1 98.88 222 THR B CA 1
ATOM 3903 C C . THR B 1 222 ? 16.516 11.648 6.145 1 98.88 222 THR B C 1
ATOM 3905 O O . THR B 1 222 ? 16.781 12.68 5.523 1 98.88 222 THR B O 1
ATOM 3908 N N . ILE B 1 223 ? 15.766 10.68 5.609 1 98.94 223 ILE B N 1
ATOM 3909 C CA . ILE B 1 223 ? 14.961 10.742 4.395 1 98.94 223 ILE B CA 1
ATOM 3910 C C . ILE B 1 223 ? 13.477 10.695 4.758 1 98.94 223 ILE B C 1
ATOM 3912 O O . ILE B 1 223 ? 13.039 9.812 5.504 1 98.94 223 ILE B O 1
ATOM 3916 N N . VAL B 1 224 ? 12.703 11.633 4.262 1 98.81 224 VAL B N 1
ATOM 3917 C CA . VAL B 1 224 ? 11.281 11.688 4.582 1 98.81 224 VAL B CA 1
ATOM 3918 C C . VAL B 1 224 ? 10.461 11.602 3.297 1 98.81 224 VAL B C 1
ATOM 3920 O O . VAL B 1 224 ? 10.742 12.305 2.326 1 98.81 224 VAL B O 1
ATOM 3923 N N . ILE B 1 225 ? 9.523 10.695 3.26 1 98.5 225 ILE B N 1
ATOM 3924 C CA . ILE B 1 225 ? 8.469 10.688 2.246 1 98.5 225 ILE B CA 1
ATOM 3925 C C . ILE B 1 225 ? 7.219 11.367 2.797 1 98.5 225 ILE B C 1
ATOM 3927 O O . ILE B 1 225 ? 6.629 10.898 3.773 1 98.5 225 ILE B O 1
ATOM 3931 N N . THR B 1 226 ? 6.80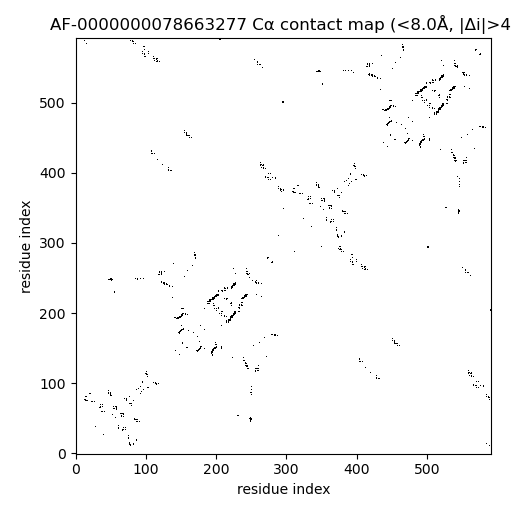1 12.477 2.221 1 95.81 226 THR B N 1
ATOM 3932 C CA . THR B 1 226 ? 5.664 13.242 2.719 1 95.81 226 THR B CA 1
ATOM 3933 C C . THR B 1 226 ? 4.949 13.953 1.574 1 95.81 226 THR B C 1
ATOM 3935 O O . THR B 1 226 ? 5.422 13.938 0.436 1 95.81 226 THR B O 1
ATOM 3938 N N . ASN B 1 227 ? 3.82 14.359 1.857 1 93.06 227 ASN B N 1
ATOM 3939 C CA . ASN B 1 227 ? 3.029 15.047 0.843 1 93.06 227 ASN B CA 1
ATOM 3940 C C . ASN B 1 227 ? 3.611 16.422 0.517 1 93.06 227 ASN B C 1
ATOM 3942 O O . ASN B 1 227 ? 4.148 17.094 1.395 1 93.06 227 ASN B O 1
ATOM 3946 N N . PHE B 1 228 ? 3.447 16.828 -0.699 1 91.25 228 PHE B N 1
ATOM 3947 C CA . PHE B 1 228 ? 3.957 18.109 -1.182 1 91.25 228 PHE B CA 1
ATOM 3948 C C . PHE B 1 228 ? 3.391 19.25 -0.361 1 91.25 228 PHE B C 1
ATOM 3950 O O . PHE B 1 228 ? 2.191 19.297 -0.081 1 91.25 228 PHE B O 1
ATOM 3957 N N . GLY B 1 229 ? 4.293 20.188 -0.063 1 87.5 229 GLY B N 1
ATOM 3958 C CA . GLY B 1 229 ? 3.973 21.312 0.809 1 87.5 229 GLY B CA 1
ATOM 3959 C C . GLY B 1 229 ? 4.922 21.438 1.982 1 87.5 229 GLY B C 1
ATOM 3960 O O . GLY B 1 229 ? 5.926 20.734 2.062 1 87.5 229 GLY B O 1
ATOM 3961 N N . ARG B 1 230 ? 4.617 22.359 2.896 1 89.69 230 ARG B N 1
ATOM 3962 C CA . ARG B 1 230 ? 5.426 22.516 4.102 1 89.69 230 ARG B CA 1
ATOM 3963 C C . ARG B 1 230 ? 4.824 21.75 5.27 1 89.69 230 ARG B C 1
ATOM 3965 O O . ARG B 1 230 ? 3.6 21.672 5.406 1 89.69 230 ARG B O 1
ATOM 3972 N N . SER B 1 231 ? 5.641 21.141 5.973 1 91.31 231 SER B N 1
ATOM 3973 C CA . SER B 1 231 ? 5.199 20.422 7.164 1 91.31 231 SER B CA 1
ATOM 3974 C C . SER B 1 231 ? 6.297 20.375 8.219 1 91.31 231 SER B C 1
ATOM 3976 O O . SER B 1 231 ? 7.48 20.484 7.895 1 91.31 231 SER B O 1
ATOM 3978 N N . PRO B 1 232 ? 5.922 20.219 9.484 1 92.06 232 PRO B N 1
ATOM 3979 C CA . PRO B 1 232 ? 6.891 20.234 10.578 1 92.06 232 PRO B CA 1
ATOM 3980 C C . PRO B 1 232 ? 7.996 19.203 10.414 1 92.06 232 PRO B C 1
ATOM 3982 O O . PRO B 1 232 ? 9.148 19.453 10.781 1 92.06 232 PRO B O 1
ATOM 3985 N N . ILE B 1 233 ? 7.781 18.109 9.805 1 96.38 233 ILE B N 1
ATOM 3986 C CA . ILE B 1 233 ? 8.734 17 9.758 1 96.38 233 ILE B CA 1
ATOM 3987 C C . ILE B 1 233 ? 9.906 17.375 8.859 1 96.38 233 ILE B C 1
ATOM 3989 O O . ILE B 1 233 ? 11 16.812 8.992 1 96.38 233 ILE B O 1
ATOM 3993 N N . GLN B 1 234 ? 9.688 18.297 7.969 1 96.69 234 GLN B N 1
ATOM 3994 C CA . GLN B 1 234 ? 10.703 18.672 6.988 1 96.69 234 GLN B CA 1
ATOM 3995 C C . GLN B 1 234 ? 11.883 19.359 7.656 1 96.69 234 GLN B C 1
ATOM 3997 O O . GLN B 1 234 ? 12.992 19.375 7.113 1 96.69 234 GLN B O 1
ATOM 4002 N N . ALA B 1 235 ? 11.594 19.953 8.836 1 96.56 235 ALA B N 1
ATOM 4003 C CA . ALA B 1 235 ? 12.656 20.641 9.57 1 96.56 235 ALA B CA 1
ATOM 4004 C C . ALA B 1 235 ? 13.766 19.672 9.969 1 96.56 235 ALA B C 1
ATOM 4006 O O . ALA B 1 235 ? 14.891 20.078 10.258 1 96.56 235 ALA B O 1
ATOM 4007 N N . TYR B 1 236 ? 13.492 18.422 9.93 1 98.06 236 TYR B N 1
ATOM 4008 C CA . TYR B 1 236 ? 14.438 17.422 10.422 1 98.06 236 TYR B CA 1
ATOM 4009 C C . TYR B 1 236 ? 14.836 16.453 9.312 1 98.06 236 TYR B C 1
ATOM 4011 O O . TYR B 1 236 ? 15.344 15.367 9.586 1 98.06 236 TYR B O 1
ATOM 4019 N N . ALA B 1 237 ? 14.562 16.781 8.039 1 98.62 237 ALA B N 1
ATOM 4020 C CA . ALA B 1 237 ? 14.844 15.914 6.895 1 98.62 237 ALA B CA 1
ATOM 4021 C C . ALA B 1 237 ? 16.094 16.391 6.148 1 98.62 237 ALA B C 1
ATOM 4023 O O . ALA B 1 237 ? 16.203 17.562 5.805 1 98.62 237 ALA B O 1
ATOM 4024 N N . ASP B 1 238 ? 17.016 15.516 5.891 1 98.69 238 ASP B N 1
ATOM 4025 C CA . ASP B 1 238 ? 18.125 15.812 4.988 1 98.69 238 ASP B CA 1
ATOM 4026 C C . ASP B 1 238 ? 17.688 15.758 3.531 1 98.69 238 ASP B C 1
ATOM 4028 O O . ASP B 1 238 ? 18.188 16.5 2.689 1 98.69 238 ASP B O 1
ATOM 4032 N N . VAL B 1 239 ? 16.781 14.82 3.189 1 98.75 239 VAL B N 1
ATOM 4033 C CA . VAL B 1 239 ? 16.188 14.664 1.868 1 98.75 239 VAL B CA 1
ATOM 4034 C C . VAL B 1 239 ? 14.68 14.469 2.004 1 98.75 239 VAL B C 1
ATOM 4036 O O . VAL B 1 239 ? 14.219 13.742 2.887 1 98.75 239 VAL B O 1
ATOM 4039 N N . VAL B 1 240 ? 13.922 15.125 1.241 1 98.69 240 VAL B N 1
ATOM 4040 C CA . VAL B 1 240 ? 12.477 14.938 1.194 1 98.69 240 VAL B CA 1
ATOM 4041 C C . VAL B 1 240 ? 12.07 14.383 -0.171 1 98.69 240 VAL B C 1
ATOM 4043 O O . VAL B 1 240 ? 12.461 14.93 -1.208 1 98.69 240 VAL B O 1
ATOM 4046 N N . LEU B 1 241 ? 11.406 13.297 -0.188 1 98.75 241 LEU B N 1
ATOM 4047 C CA . LEU B 1 241 ? 10.742 12.75 -1.363 1 98.75 241 LEU B CA 1
ATOM 4048 C C . LEU B 1 241 ? 9.242 13.023 -1.311 1 98.75 241 LEU B C 1
ATOM 4050 O O . LEU B 1 241 ? 8.523 12.438 -0.5 1 98.75 241 LEU B O 1
ATOM 4054 N N . PHE B 1 242 ? 8.773 13.859 -2.172 1 97.12 242 PHE B N 1
ATOM 4055 C CA . PHE B 1 242 ? 7.395 14.336 -2.102 1 97.12 242 PHE B CA 1
ATOM 4056 C C . PHE B 1 242 ? 6.461 13.414 -2.875 1 97.12 242 PHE B C 1
ATOM 4058 O O . PHE B 1 242 ? 6.82 12.914 -3.941 1 97.12 242 PHE B O 1
ATOM 4065 N N . THR B 1 243 ? 5.316 13.203 -2.336 1 96.19 243 THR B N 1
ATOM 4066 C CA . THR B 1 243 ? 4.129 12.773 -3.061 1 96.19 243 THR B CA 1
ATOM 4067 C C . THR B 1 243 ? 3.156 13.938 -3.246 1 96.19 243 THR B C 1
ATOM 4069 O O . THR B 1 243 ? 3.367 15.016 -2.697 1 96.19 243 THR B O 1
ATOM 4072 N N . MET B 1 244 ? 2.182 13.734 -4.07 1 91.31 244 MET B N 1
ATOM 4073 C CA . MET B 1 244 ? 1.103 14.711 -4.223 1 91.31 244 MET B CA 1
ATOM 4074 C C . MET B 1 244 ? -0.244 14.008 -4.367 1 91.31 244 MET B C 1
ATOM 4076 O O . MET B 1 244 ? -0.64 13.633 -5.473 1 91.31 244 MET B O 1
ATOM 4080 N N . ALA B 1 245 ? -0.858 13.703 -3.363 1 84.19 245 ALA B N 1
ATOM 4081 C CA . ALA B 1 245 ? -2.203 13.133 -3.328 1 84.19 245 ALA B CA 1
ATOM 4082 C C . ALA B 1 245 ? -3.213 14.141 -2.789 1 84.19 245 ALA B C 1
ATOM 4084 O O . ALA B 1 245 ? -2.949 14.812 -1.791 1 84.19 245 ALA B O 1
ATOM 4085 N N . ARG B 1 246 ? -4.242 14.625 -3.641 1 65.56 246 ARG B N 1
ATOM 4086 C CA . ARG B 1 246 ? -5.238 15.648 -3.352 1 65.56 246 ARG B CA 1
ATOM 4087 C C . ARG B 1 246 ? -6.031 15.305 -2.094 1 65.56 246 ARG B C 1
ATOM 4089 O O . ARG B 1 246 ? -6.773 16.141 -1.576 1 65.56 246 ARG B O 1
ATOM 4096 N N . GLU B 1 247 ? -6.109 14.188 -1.662 1 54.28 247 GLU B N 1
ATOM 4097 C CA . GLU B 1 247 ? -7.094 13.805 -0.655 1 54.28 247 GLU B CA 1
ATOM 4098 C C . GLU B 1 247 ? -7.18 14.844 0.456 1 54.28 247 GLU B C 1
ATOM 4100 O O . GLU B 1 247 ? -8.07 14.781 1.303 1 54.28 247 GLU B O 1
ATOM 4105 N N . THR B 1 248 ? -6.051 15.531 0.798 1 50.84 248 THR B N 1
ATOM 4106 C CA . THR B 1 248 ? -5.953 16.047 2.162 1 50.84 248 THR B CA 1
ATOM 4107 C C . THR B 1 248 ? -7.004 17.109 2.416 1 50.84 248 THR B C 1
ATOM 4109 O O . THR B 1 248 ? -7.062 17.688 3.508 1 50.84 248 THR B O 1
ATOM 4112 N N . ARG B 1 249 ? -7.715 17.578 1.413 1 49.16 249 ARG B N 1
ATOM 4113 C CA . ARG B 1 249 ? -8.469 18.719 1.908 1 49.16 249 ARG B CA 1
ATOM 4114 C C . ARG B 1 249 ? -9.406 18.312 3.037 1 49.16 249 ARG B C 1
ATOM 4116 O O . ARG B 1 249 ? -9.625 19.062 3.98 1 49.16 249 ARG B O 1
ATOM 4123 N N . PHE B 1 250 ? -9.977 17.078 2.832 1 52.16 250 PHE B N 1
ATOM 4124 C CA . PHE B 1 250 ? -11.031 16.859 3.809 1 52.16 250 PHE B CA 1
ATOM 4125 C C . PHE B 1 250 ? -10.797 15.57 4.578 1 52.16 250 PHE B C 1
ATOM 4127 O O . PHE B 1 250 ? -11.617 15.188 5.422 1 52.16 250 PHE B O 1
ATOM 4134 N N . ARG B 1 251 ? -9.648 14.844 4.184 1 55.28 251 ARG B N 1
ATOM 4135 C CA . ARG B 1 251 ? -9.492 13.547 4.84 1 55.28 251 ARG B CA 1
ATOM 4136 C C . ARG B 1 251 ? -8.125 13.438 5.512 1 55.28 251 ARG B C 1
ATOM 4138 O O . ARG B 1 251 ? -7.113 13.859 4.949 1 55.28 251 ARG B O 1
ATOM 4145 N N . THR B 1 252 ? -8.164 13.359 6.852 1 51.91 252 THR B N 1
ATOM 4146 C CA . THR B 1 252 ? -6.938 13.18 7.621 1 51.91 252 THR B CA 1
ATOM 4147 C C . THR B 1 252 ? -6.211 11.906 7.195 1 51.91 252 THR B C 1
ATOM 4149 O O . THR B 1 252 ? -5.016 11.758 7.449 1 51.91 252 THR B O 1
ATOM 4152 N N . GLU B 1 253 ? -6.941 11 6.57 1 59.47 253 GLU B N 1
ATOM 4153 C CA . GLU B 1 253 ? -6.207 9.789 6.211 1 59.47 253 GLU B CA 1
ATOM 4154 C C . GLU B 1 253 ? -6.48 9.383 4.766 1 59.47 253 GLU B C 1
ATOM 4156 O O . GLU B 1 253 ? -7.438 8.656 4.492 1 59.47 253 GLU B O 1
ATOM 4161 N N . ALA B 1 254 ? -5.629 9.992 3.873 1 62.66 254 ALA B N 1
ATOM 4162 C CA . ALA B 1 254 ? -5.832 9.914 2.428 1 62.66 254 ALA B CA 1
ATOM 4163 C C . ALA B 1 254 ? -5.652 8.484 1.928 1 62.66 254 ALA B C 1
ATOM 4165 O O . ALA B 1 254 ? -4.703 7.797 2.316 1 62.66 254 ALA B O 1
ATOM 4166 N N . MET B 1 255 ? -6.598 7.996 1.302 1 80.56 255 MET B N 1
ATOM 4167 C CA . MET B 1 255 ? -6.559 6.695 0.64 1 80.56 255 MET B CA 1
ATOM 4168 C C . MET B 1 255 ? -5.504 6.672 -0.459 1 80.56 255 MET B C 1
ATOM 4170 O O . MET B 1 255 ? -4.695 5.742 -0.532 1 80.56 255 MET B O 1
ATOM 4174 N N . THR B 1 256 ? -5.367 7.77 -1.152 1 88.88 256 THR B N 1
ATOM 4175 C CA . THR B 1 256 ? -4.512 7.754 -2.336 1 88.88 256 THR B CA 1
ATOM 4176 C C . THR B 1 256 ? -3.051 7.977 -1.951 1 88.88 256 THR B C 1
ATOM 4178 O O . THR B 1 256 ? -2.145 7.625 -2.709 1 88.88 256 THR B O 1
ATOM 4181 N N . SER B 1 257 ? -2.863 8.562 -0.772 1 91.25 257 SER B N 1
ATOM 4182 C CA . SER B 1 257 ? -1.498 8.844 -0.34 1 91.25 257 SER B CA 1
ATOM 4183 C C . SER B 1 257 ? -0.655 7.574 -0.298 1 91.25 257 SER B C 1
ATOM 4185 O O . SER B 1 257 ? 0.501 7.578 -0.728 1 91.25 257 SER B O 1
ATOM 4187 N N . ARG B 1 258 ? -1.228 6.5 0.145 1 94.06 258 ARG B N 1
ATOM 4188 C CA . ARG B 1 258 ? -0.51 5.238 0.298 1 94.06 258 ARG B CA 1
ATOM 4189 C C . ARG B 1 258 ? -0.081 4.684 -1.057 1 94.06 258 ARG B C 1
ATOM 4191 O O . ARG B 1 258 ? 0.999 4.102 -1.182 1 94.06 258 ARG B O 1
ATOM 4198 N N . ILE B 1 259 ? -0.919 4.918 -2.035 1 94.81 259 ILE B N 1
ATOM 4199 C CA . ILE B 1 259 ? -0.613 4.473 -3.391 1 94.81 259 ILE B CA 1
ATOM 4200 C C . ILE B 1 259 ? 0.608 5.223 -3.916 1 94.81 259 ILE B C 1
ATOM 4202 O O . ILE B 1 259 ? 1.533 4.613 -4.461 1 94.81 259 ILE B O 1
ATOM 4206 N N . ALA B 1 260 ? 0.58 6.488 -3.713 1 96.06 260 ALA B N 1
ATOM 4207 C CA . ALA B 1 260 ? 1.699 7.32 -4.145 1 96.06 260 ALA B CA 1
ATOM 4208 C C . ALA B 1 260 ? 2.973 6.969 -3.379 1 96.06 260 ALA B C 1
ATOM 4210 O O . ALA B 1 260 ? 4.055 6.898 -3.963 1 96.06 260 ALA B O 1
ATOM 4211 N N . GLN B 1 261 ? 2.832 6.789 -2.102 1 97 261 GLN B N 1
ATOM 4212 C CA . GLN B 1 261 ? 3.973 6.457 -1.253 1 97 261 GLN B CA 1
ATOM 4213 C C . GLN B 1 261 ? 4.602 5.129 -1.672 1 97 261 GLN B C 1
ATOM 4215 O O . GLN B 1 261 ? 5.828 5.016 -1.745 1 97 261 GLN B O 1
ATOM 4220 N N . LEU B 1 262 ? 3.789 4.125 -1.97 1 96.69 262 LEU B N 1
ATOM 4221 C CA . LEU B 1 262 ? 4.309 2.84 -2.434 1 96.69 262 LEU B CA 1
ATOM 4222 C C . LEU B 1 262 ? 5.109 3.01 -3.719 1 96.69 262 LEU B C 1
ATOM 4224 O O . LEU B 1 262 ? 6.148 2.373 -3.895 1 96.69 262 LEU B O 1
ATOM 4228 N N . CYS B 1 263 ? 4.652 3.834 -4.566 1 96.5 263 CYS B N 1
ATOM 4229 C CA . CYS B 1 263 ? 5.344 4.027 -5.836 1 96.5 263 CYS B CA 1
ATOM 4230 C C . CYS B 1 263 ? 6.676 4.734 -5.633 1 96.5 263 CYS B C 1
ATOM 4232 O O . CYS B 1 263 ? 7.66 4.426 -6.309 1 96.5 263 CYS B O 1
ATOM 4234 N N . VAL B 1 264 ? 6.703 5.715 -4.766 1 98.31 264 VAL B N 1
ATOM 4235 C CA . VAL B 1 264 ? 7.961 6.375 -4.43 1 98.31 264 VAL B CA 1
ATOM 4236 C C . VAL B 1 264 ? 8.945 5.352 -3.867 1 98.31 264 VAL B C 1
ATOM 4238 O O . VAL B 1 264 ? 10.125 5.352 -4.23 1 98.31 264 VAL B O 1
ATOM 4241 N N . ILE B 1 265 ? 8.461 4.484 -3.008 1 98.19 265 ILE B N 1
ATOM 4242 C CA . ILE B 1 265 ? 9.289 3.443 -2.412 1 98.19 265 ILE B CA 1
ATOM 4243 C C . ILE B 1 265 ? 9.797 2.498 -3.5 1 98.19 265 ILE B C 1
ATOM 4245 O O . ILE B 1 265 ? 10.969 2.117 -3.508 1 98.19 265 ILE B O 1
ATOM 4249 N N . ASP B 1 266 ? 8.906 2.125 -4.43 1 96.5 266 ASP B N 1
ATOM 4250 C CA . ASP B 1 266 ? 9.305 1.25 -5.527 1 96.5 266 ASP B CA 1
ATOM 4251 C C . ASP B 1 266 ? 10.414 1.889 -6.359 1 96.5 266 ASP B C 1
ATOM 4253 O O . ASP B 1 266 ? 11.367 1.212 -6.766 1 96.5 266 ASP B O 1
ATOM 4257 N N . ALA B 1 267 ? 10.258 3.164 -6.629 1 97.75 267 ALA B N 1
ATOM 4258 C CA . ALA B 1 267 ? 11.289 3.881 -7.375 1 97.75 267 ALA B CA 1
ATOM 4259 C C . ALA B 1 267 ? 12.609 3.9 -6.605 1 97.75 267 ALA B C 1
ATOM 4261 O O . ALA B 1 267 ? 13.68 3.705 -7.188 1 97.75 267 ALA B O 1
ATOM 4262 N N . LEU B 1 268 ? 12.539 4.145 -5.301 1 98.5 268 LEU B N 1
ATOM 4263 C CA . LEU B 1 268 ? 13.719 4.156 -4.445 1 98.5 268 LEU B CA 1
ATOM 4264 C C . LEU B 1 268 ? 14.414 2.797 -4.465 1 98.5 268 LEU B C 1
ATOM 4266 O O . LEU B 1 268 ? 15.641 2.725 -4.617 1 98.5 268 LEU B O 1
ATOM 4270 N N . ILE B 1 269 ? 13.648 1.725 -4.32 1 97.25 269 ILE B N 1
ATOM 4271 C CA . ILE B 1 269 ? 14.172 0.365 -4.289 1 97.25 269 ILE B CA 1
ATOM 4272 C C . ILE B 1 269 ? 14.828 0.036 -5.629 1 97.25 269 ILE B C 1
ATOM 4274 O O . ILE B 1 269 ? 15.922 -0.539 -5.668 1 97.25 269 ILE B O 1
ATOM 4278 N N . ALA B 1 270 ? 14.141 0.394 -6.691 1 96 270 ALA B N 1
ATOM 4279 C CA . ALA B 1 270 ? 14.688 0.144 -8.023 1 96 270 ALA B CA 1
ATOM 4280 C C . ALA B 1 270 ? 16 0.892 -8.227 1 96 270 ALA B C 1
ATOM 4282 O O . ALA B 1 270 ? 16.969 0.333 -8.758 1 96 270 ALA B O 1
ATOM 4283 N N . ALA B 1 271 ? 16.031 2.154 -7.84 1 97.75 271 ALA B N 1
ATOM 4284 C CA . ALA B 1 271 ? 17.234 2.963 -7.98 1 97.75 271 ALA B CA 1
ATOM 4285 C C . ALA B 1 271 ? 18.375 2.402 -7.133 1 97.75 271 ALA B C 1
ATOM 4287 O O . ALA B 1 271 ? 19.516 2.354 -7.574 1 97.75 271 ALA B O 1
ATOM 4288 N N . LEU B 1 272 ? 18.094 1.969 -5.926 1 98 272 LEU B N 1
ATOM 4289 C CA . LEU B 1 272 ? 19.078 1.345 -5.047 1 98 272 LEU B CA 1
ATOM 4290 C C . LEU B 1 272 ? 19.625 0.072 -5.676 1 98 272 LEU B C 1
ATOM 4292 O O . LEU B 1 272 ? 20.844 -0.155 -5.656 1 98 272 LEU B O 1
ATOM 4296 N N . ALA B 1 273 ? 18.703 -0.75 -6.199 1 95.94 273 ALA B N 1
ATOM 4297 C CA . ALA B 1 273 ? 19.094 -2.018 -6.801 1 95.94 273 ALA B CA 1
ATOM 4298 C C . ALA B 1 273 ? 20 -1.788 -8.008 1 95.94 273 ALA B C 1
ATOM 4300 O O . ALA B 1 273 ? 20.984 -2.514 -8.203 1 95.94 273 ALA B O 1
ATOM 4301 N N . LEU B 1 274 ? 19.719 -0.759 -8.789 1 95.31 274 LEU B N 1
ATOM 4302 C CA . LEU B 1 274 ? 20.547 -0.444 -9.961 1 95.31 274 LEU B CA 1
ATOM 4303 C C . LEU B 1 274 ? 21.906 0.082 -9.539 1 95.31 274 LEU B C 1
ATOM 4305 O O . LEU B 1 274 ? 22.906 -0.159 -10.219 1 95.31 274 LEU B O 1
ATOM 4309 N N . ALA B 1 275 ? 21.891 0.829 -8.508 1 96 275 ALA B N 1
ATOM 4310 C CA . ALA B 1 275 ? 23.141 1.403 -8.023 1 96 275 ALA B CA 1
ATOM 4311 C C . ALA B 1 275 ? 24.094 0.314 -7.543 1 96 275 ALA B C 1
ATOM 4313 O O . ALA B 1 275 ? 25.312 0.485 -7.586 1 96 275 ALA B O 1
ATOM 4314 N N . ASP B 1 276 ? 23.578 -0.73 -7.051 1 95.12 276 ASP B N 1
ATOM 4315 C CA . ASP B 1 276 ? 24.328 -1.928 -6.684 1 95.12 276 ASP B CA 1
ATOM 4316 C C . ASP B 1 276 ? 23.812 -3.152 -7.434 1 95.12 276 ASP B C 1
ATOM 4318 O O . ASP B 1 276 ? 23.391 -4.137 -6.82 1 95.12 276 ASP B O 1
ATOM 4322 N N . TYR B 1 277 ? 23.969 -3.105 -8.695 1 93.44 277 TYR B N 1
ATOM 4323 C CA . TYR B 1 277 ? 23.25 -3.939 -9.664 1 93.44 277 TYR B CA 1
ATOM 4324 C C . TYR B 1 277 ? 23.562 -5.414 -9.438 1 93.44 277 TYR B C 1
ATOM 4326 O O . TYR B 1 277 ? 22.641 -6.219 -9.242 1 93.44 277 TYR B O 1
ATOM 4334 N N . ASP B 1 278 ? 24.812 -5.801 -9.391 1 92.75 278 ASP B N 1
ATOM 4335 C CA . ASP B 1 278 ? 25.188 -7.211 -9.32 1 92.75 278 ASP B CA 1
ATOM 4336 C C . ASP B 1 278 ? 24.766 -7.824 -7.992 1 92.75 278 ASP B C 1
ATOM 4338 O O . ASP B 1 278 ? 24.172 -8.906 -7.965 1 92.75 278 ASP B O 1
ATOM 4342 N N . ARG B 1 279 ? 25.031 -7.113 -6.98 1 92.94 279 ARG B N 1
ATOM 4343 C CA . ARG B 1 279 ? 24.656 -7.621 -5.664 1 92.94 279 ARG B CA 1
ATOM 4344 C C . ARG B 1 279 ? 23.141 -7.734 -5.543 1 92.94 279 ARG B C 1
ATOM 4346 O O . ARG B 1 279 ? 22.625 -8.758 -5.078 1 92.94 279 ARG B O 1
ATOM 4353 N N . SER B 1 280 ? 22.469 -6.734 -5.945 1 92.75 280 SER B N 1
ATOM 4354 C CA . SER B 1 280 ? 21.016 -6.715 -5.816 1 92.75 280 SER B CA 1
ATOM 4355 C C . SER B 1 280 ? 20.375 -7.824 -6.641 1 92.75 280 SER B C 1
ATOM 4357 O O . SER B 1 280 ? 19.438 -8.492 -6.176 1 92.75 280 SER B O 1
ATOM 4359 N N . THR B 1 281 ? 20.797 -8.047 -7.828 1 89.69 281 THR B N 1
ATOM 4360 C CA . THR B 1 281 ? 20.203 -9.078 -8.672 1 89.69 281 THR B CA 1
ATOM 4361 C C . THR B 1 281 ? 20.5 -10.469 -8.109 1 89.69 281 THR B C 1
ATOM 4363 O O . THR B 1 281 ? 19.656 -11.359 -8.172 1 89.69 281 THR B O 1
ATOM 4366 N N . ASP B 1 282 ? 21.672 -10.602 -7.566 1 89.81 282 ASP B N 1
ATOM 4367 C CA . ASP B 1 282 ? 22.016 -11.875 -6.938 1 89.81 282 ASP B CA 1
ATOM 4368 C C . ASP B 1 282 ? 21.109 -12.156 -5.742 1 89.81 282 ASP B C 1
ATOM 4370 O O . ASP B 1 282 ? 20.594 -13.273 -5.59 1 89.81 282 ASP B O 1
ATOM 4374 N N . VAL B 1 283 ? 20.953 -11.195 -4.941 1 90.69 283 VAL B N 1
ATOM 4375 C CA . VAL B 1 283 ? 20.141 -11.359 -3.742 1 90.69 283 VAL B CA 1
ATOM 4376 C C . VAL B 1 283 ? 18.688 -11.602 -4.137 1 90.69 283 VAL B C 1
ATOM 4378 O O . VAL B 1 283 ? 18 -12.438 -3.531 1 90.69 283 VAL B O 1
ATOM 4381 N N . LEU B 1 284 ? 18.203 -10.891 -5.109 1 87.94 284 LEU B N 1
ATOM 4382 C CA . LEU B 1 284 ? 16.844 -11.086 -5.582 1 87.94 284 LEU B CA 1
ATOM 4383 C C . LEU B 1 284 ? 16.625 -12.523 -6.059 1 87.94 284 LEU B C 1
ATOM 4385 O O . LEU B 1 284 ? 15.609 -13.141 -5.742 1 87.94 284 LEU B O 1
ATOM 4389 N N . LYS B 1 285 ? 17.531 -13.047 -6.75 1 83.31 285 LYS B N 1
ATOM 4390 C CA . LYS B 1 285 ? 17.453 -14.43 -7.227 1 83.31 285 LYS B CA 1
ATOM 4391 C C . LYS B 1 285 ? 17.422 -15.406 -6.062 1 83.31 285 LYS B C 1
ATOM 4393 O O . LYS B 1 285 ? 16.656 -16.359 -6.066 1 83.31 285 LYS B O 1
ATOM 4398 N N . GLN B 1 286 ? 18.281 -15.102 -5.109 1 84.94 286 GLN B N 1
ATOM 4399 C CA . GLN B 1 286 ? 18.344 -15.969 -3.938 1 84.94 286 GLN B CA 1
ATOM 4400 C C . GLN B 1 286 ? 17.031 -15.961 -3.162 1 84.94 286 GLN B C 1
ATOM 4402 O O . GLN B 1 286 ? 16.562 -17 -2.717 1 84.94 286 GLN B O 1
ATOM 4407 N N . THR B 1 287 ? 16.562 -14.797 -2.99 1 84.31 287 THR B N 1
ATOM 4408 C CA . THR B 1 287 ? 15.336 -14.695 -2.213 1 84.31 287 THR B CA 1
ATOM 4409 C C . THR B 1 287 ? 14.156 -15.266 -2.988 1 84.31 287 THR B C 1
ATOM 4411 O O . THR B 1 287 ? 13.211 -15.789 -2.395 1 84.31 287 THR B O 1
ATOM 4414 N N . PHE B 1 288 ? 14.203 -15.164 -4.25 1 78.44 288 PHE B N 1
ATOM 4415 C CA . PHE B 1 288 ? 13.188 -15.82 -5.074 1 78.44 288 PHE B CA 1
ATOM 4416 C C . PHE B 1 288 ? 13.211 -17.328 -4.863 1 78.44 288 PHE B C 1
ATOM 4418 O O . PHE B 1 288 ? 12.164 -17.969 -4.762 1 78.44 288 PHE B O 1
ATOM 4425 N N . ASP B 1 289 ? 14.297 -17.828 -4.816 1 77.12 289 ASP B N 1
ATOM 4426 C CA . ASP B 1 289 ? 14.469 -19.266 -4.602 1 77.12 289 ASP B CA 1
ATOM 4427 C C . ASP B 1 289 ? 13.891 -19.688 -3.254 1 77.12 289 ASP B C 1
ATOM 4429 O O . ASP B 1 289 ? 13.172 -20.688 -3.168 1 77.12 289 ASP B O 1
ATOM 4433 N N . VAL B 1 290 ? 14.188 -18.938 -2.285 1 78.25 290 VAL B N 1
ATOM 4434 C CA . VAL B 1 290 ? 13.727 -19.25 -0.935 1 78.25 290 VAL B CA 1
ATOM 4435 C C . VAL B 1 290 ? 12.203 -19.172 -0.882 1 78.25 290 VAL B C 1
ATOM 4437 O O . VAL B 1 290 ? 11.562 -20.047 -0.283 1 78.25 290 VAL B O 1
ATOM 4440 N N . LEU B 1 291 ? 11.641 -18.25 -1.582 1 79.06 291 LEU B N 1
ATOM 4441 C CA . LEU B 1 291 ? 10.195 -18.047 -1.513 1 79.06 291 LEU B CA 1
ATOM 4442 C C . LEU B 1 291 ? 9.453 -19.062 -2.365 1 79.06 291 LEU B C 1
ATOM 4444 O O . LEU B 1 291 ? 8.25 -19.281 -2.182 1 79.06 291 LEU B O 1
ATOM 4448 N N . SER B 1 292 ? 10.07 -19.641 -3.307 1 76.88 292 SER B N 1
ATOM 4449 C CA . SER B 1 292 ? 9.453 -20.625 -4.188 1 76.88 292 SER B CA 1
ATOM 4450 C C . SER B 1 292 ? 8.984 -21.859 -3.404 1 76.88 292 SER B C 1
ATOM 4452 O O . SER B 1 292 ? 8.094 -22.578 -3.852 1 76.88 292 SER B O 1
ATOM 4454 N N . ILE B 1 293 ? 9.523 -22.031 -2.227 1 74 293 ILE B N 1
ATOM 4455 C CA . ILE B 1 293 ? 9.141 -23.188 -1.408 1 74 293 ILE B CA 1
ATOM 4456 C C . ILE B 1 293 ? 7.75 -22.953 -0.821 1 74 293 ILE B C 1
ATOM 4458 O O . ILE B 1 293 ? 7.102 -23.906 -0.367 1 74 293 ILE B O 1
ATOM 4462 N N . LYS B 1 294 ? 7.367 -21.719 -0.861 1 75.88 294 LYS B N 1
ATOM 4463 C CA . LYS B 1 294 ? 6.109 -21.359 -0.222 1 75.88 294 LYS B CA 1
ATOM 4464 C C . LYS B 1 294 ? 4.969 -21.312 -1.235 1 75.88 294 LYS B C 1
ATOM 4466 O O . LYS B 1 294 ? 3.832 -20.984 -0.888 1 75.88 294 LYS B O 1
ATOM 4471 N N . ARG B 1 295 ? 5.234 -21.703 -2.445 1 78.31 295 ARG B N 1
ATOM 4472 C CA . ARG B 1 295 ? 4.246 -21.609 -3.514 1 78.31 295 ARG B CA 1
ATOM 4473 C C . ARG B 1 295 ? 4.121 -22.938 -4.262 1 78.31 295 ARG B C 1
ATOM 4475 O O . ARG B 1 295 ? 5.062 -23.734 -4.285 1 78.31 295 ARG B O 1
ATOM 4482 N N . PHE B 1 296 ? 2.979 -23.109 -4.914 1 73.88 296 PHE B N 1
ATOM 4483 C CA . PHE B 1 296 ? 2.758 -24.312 -5.715 1 73.88 296 PHE B CA 1
ATOM 4484 C C . PHE B 1 296 ? 3.723 -24.359 -6.895 1 73.88 296 PHE B C 1
ATOM 4486 O O . PHE B 1 296 ? 4.078 -23.312 -7.453 1 73.88 296 PHE B O 1
#

InterPro domains:
  IPR000281 Helix-turn-helix protein RpiR [PF01418] (19-92)
  IPR000281 Helix-turn-helix protein RpiR [PS51071] (18-94)
  IPR001347 SIS domain [PF01380] (142-270)
  IPR001347 SIS domain [PS51464] (138-278)
  IPR009057 Homedomain-like superfamily [SSF46689] (19-95)
  IPR035472 RpiR-like, SIS domain [cd05013] (133-264)
  IPR036388 Winged helix-like DNA-binding domain superfamily [G3DSA:1.10.10.10] (16-96)
  IPR046348 SIS domain superfamily [SSF53697] (108-293)
  IPR047640 HTH-type transcriptional regulator RpiR-like [PTHR30514] (19-291)

Sequence (592 aa):
MPSSPQSSVTETAHLPVENALTRIRSALPQMSKTAAKIAAYVVEHPADVVGMSITDLAALVDASEGSVINFCRSIGLGGFQHLKLSLAQEIVQPVHFIHEDLEREDSTETVCRKVFHSGIQALRDSLSVLDPKAMAAAVDIIRAARRVEIYGIGSSAPIAEDAHYRLLRIGLDARVVIDSHVQAISASRCDKDVAVLTISHSGSTNETVAATRLAHEAGARTIVITNFGRSPIQAYADVVLFTMARETRFRTEAMTSRIAQLCVIDALIAALALADYDRSTDVLKQTFDVLSIKRFMPSSPQSSVTETAHLPVENALTRIRSALPQMSKTAAKIAAYVVEHPADVVGMSITDLAALVDASEGSVINFCRSIGLGGFQHLKLSLAQEIVQPVHFIHEDLEREDSTETVCRKVFHSGIQALRDSLSVLDPKAMAAAVDIIRAARRVEIYGIGSSAPIAEDAHYRLLRIGLDARVVIDSHVQAISASRCDKDVAVLTISHSGSTNETVAATRLAHEAGARTIVITNFGRSPIQAYADVVLFTMARETRFRTEAMTSRIAQLCVIDALIAALALADYDRSTDVLKQTFDVLSIKRF

pLDDT: mean 88.59, std 14.43, range [29.86, 98.94]

Secondary structure (DSSP, 8-state):
--------------PPPTTHHHHHHHHGGGS-HHHHHHHHHHHH-HHHHHTS-HHHHHHHTT--HHHHHHHHHHTT-SSHHHHHHHHHHHHS-GGGGT-TT--TT--HHHHHHHHHHHHHHHHHHHHHH--HHHHHHHHHHHHH-SEEEEE--GGGHHHHHHHHHHHHHTT--EEEE-SHHHHHHHHHT--TTEEEEEE-SSS-BHHHHHHHHHHHHTT-EEEEEEESS--GGGGG-SEEEEE-----TT-SS-HHHHHHHHHHHHHHHHHHHHHTHHHHHHHHHHHHHHHGGGB-/--------------PPPTTHHHHHHHHGGGS-HHHHHHHHHHHH-HHHHHTS-HHHHHHHTT--HHHHHHHHHHTT-SSHHHHHHHHHHHHS-THHHH-TT--TT--HHHHHHHHHHHHHHHHHHHHHH--HHHHHHHHHHHHH-SEEEEE--GGGHHHHHHHHHHHHHTT--EEEE-SHHHHHHHHHT--TTEEEEEE-SSS-BHHHHHHHHHHHHTT-EEEEEEESS--GGGGG-SEEEEE--GGGGT-SS-HHHHHHHHHHHHHHHHHHHHHTHHHHHHHHHHHHHHHGGGB-

Foldseek 3Di:
DDDPPPPPPPPPPLAQDAPLLVLLVVCLVVDDPLLNLLSVCCNVCVLVLLQAALVVSCVVSVHDSVSQQVSCVVSRHNGSNSSSQNSCVVPPDPVVQVPNPDDPPDDPVRVVVVVVVLLVVQQVQLVVPFDVVLLVVLLVQQVQAQAEEEEDEDPCQVVSVVLCVLCVLQPGHYDYDHDLVVLQVVLLPAAQRYEYEYEDASLAPPSSLNSLQNNLVRNHAYEYEYAPDDHSSVVSHPGYGHTHRSPSSNYPNDPSSSSNSNVSSVVSSVVNCVVVVPSRVVSNVVVVVVCVVVDD/DDDPPPPPPPPPPLAQDAPLLVLLVVCLVVDDPLLNLLSVCCNVCVLVLLQAALVVSCVVSVHDSVSQQVSCVVSRHNGSNSSSQNSCVVPPDPVVQVPVPDDPPDDPVRVVVVVVVLLVVQQVQLVVPFDVVLLVVLLVQQVQAQEEEEEDEDLCQVVSVVLCVLCVLQPGHYDYDHDLVVLQVVLLPAAQRYEYEYEDASLEPPSSLNSLQNNLVRNHAYEYEYAPDDHSSVVRHPGYGHTHRSSRSNYPNDPSSSSNSNVSSVVSSVVNCVVVVPSRVVSNVVVVVVCVVVDD